Protein 4M7C (pdb70)

Radius of gyration: 26.3 Å; Cα contacts (8 Å, |Δi|>4): 503; chains: 4; bounding box: 51×51×85 Å

GO terms:
  GO:0005515 protein binding (F, IPI)
  GO:0032204 regulation of telomere maintenance (P, IMP)
  GO:0000781 chromosome, telomeric region (C, IDA)
  GO:0003691 double-stranded telomeric DNA binding (F, IDA)
  GO:0042162 telomeric repeat DNA binding (F, IDA)
  GO:0000723 telomere maintenance (P, IDA)
  GO:0005634 nucleus (C, EXP)
  GO:0000723 telomere maintenance (P, IMP)
  GO:0042162 telomeric repeat DNA binding (F, TAS)
  GO:0005654 nucleoplasm (C, TAS)
  GO:0098505 G-rich strand telomeric DNA binding (F, IDA)
  GO:0003720 telomerase activity (F, IDA)
  GO:0000783 nuclear telomere cap complex (C, IDA)
  GO:0070187 shelterin complex (C, IDA)
  GO:1905839 negative regulation of telomeric D-loop disassembly (P, IDA)
  GO:0031627 telomeric loop formation (P, IDA)
  GO:0032210 regulation of telomere maintenance via telomerase (P, IDA)
  GO:0032211 negative regulation of telomere maintenance via telomerase (P, IDA)
  GO:1904430 negative regulation of t-circle formation (P, TAS)
  GO:0070187 shelterin complex (C, TAS)

Solvent-accessible surface area: 20173 Å² total; per-residue (Å²): 75,191,65,34,34,10,0,0,54,41,0,0,76,0,0,18,50,22,0,14,150,9,0,116,50,51,147,38,31,30,0,96,59,2,16,60,0,0,23,18,0,5,54,17,58,4,26,106,55,157,76,0,10,87,13,0,25,1,0,6,0,0,0,11,0,20,24,0,97,64,34,144,21,31,8,32,142,118,125,22,5,0,2,5,5,0,6,72,4,1,71,59,1,52,102,50,14,121,27,84,81,72,68,1,71,68,4,23,87,45,0,38,39,0,2,0,0,5,0,0,92,73,135,65,20,136,87,0,49,97,1,6,176,122,33,54,152,84,34,52,78,44,94,76,51,0,80,81,1,15,194,109,134,46,44,80,46,81,32,3,123,122,32,49,17,75,70,10,11,23,93,0,1,145,26,1,43,80,50,33,137,147,80,72,12,84,1,19,48,22,0,110,160,67,104,154,70,123,66,36,37,10,0,0,68,38,0,0,86,0,0,19,49,20,0,14,147,12,0,117,53,50,151,39,32,28,0,95,59,3,17,60,0,0,21,17,0,5,54,17,63,5,27,110,60,154,76,0,7,84,14,0,26,1,0,5,0,0,0,10,0,22,23,0,94,64,32,146,21,20,9,19,97,73,71,78,44,9,0,2,4,6,0,6,63,2,0,71,63,2,53,103,49,17,122,27,83,85,74,68,0,71,70,8,25,84,47,0,36,40,0,2,0,0,6,0,0,90,75,141,63,23,139,92,0,45,90,0,4,148,97,37,26,94,128,85,31,42,81,41,66,75,51,0,82,80,2,15,194,118,137,48,50,73,46,84,33,3,134,122,31,46,16,73,66,7,13,22,93,0,1,147,26,1,40,83,49,39,137,145,78,71,12,80,1,18,48,28,0,103,164,62,156,170,163,38,28,36,27,56,11,41,0,10,24,141,170,169,39,28,42,41,57,10,45,0,9,24,148

InterPro domains:
  IPR001005 SANT/Myb domain [PF00249] (489-536)
  IPR001005 SANT/Myb domain [PS50090] (488-537)
  IPR001005 SANT/Myb domain [SM00717] (488-539)
  IPR009057 Homedomain-like superfamily [SSF46689] (490-540)
  IPR013867 Telomere repeat-binding factor, dimerisation domain [PF08558] (96-291)
  IPR017357 Telomeric repeat-binding factor 1/2 [PIRSF038016] (92-539)
  IPR017930 Myb domain [PS51294] (484-541)
  IPR030657 Telomeric repeat-binding factor 2 [PTHR46833] (81-542)
  IPR031902 Telomeric repeat-binding factor 2, Rap1-binding domain [PF16772] (318-358)
  IPR031902 Telomeric repeat-binding factor 2, Rap1-binding domain [cd11654] (317-358)
  IPR036507 Telomere repeat-binding factor, dimerisation domain superfamily [G3DSA:1.25.40.210] (87-286)
  IPR036507 Telomere repeat-binding factor, dimerisation domain superfamily [SSF63600] (87-286)

Nearest PDB structures (foldseek):
  4m7c-assembly1_C  TM=1.076E+00  e=4.911E-01  Homo sapiens
  4m7c-assembly1_D  TM=1.083E+00  e=4.911E-01  Homo sapiens
  4m7c-assembly1_C  TM=1.083E+00  e=4.911E-01  Homo sapiens
  4m7c-assembly1_D  TM=1.076E+00  e=4.911E-01  Homo sapiens
  4m7c-assembly1_B  TM=1.005E+00  e=1.420E-25  Homo sapiens

Organism: Homo sapiens (NCBI:txid9606)

Secondary structure (DSSP, 8-state):
--HHHHHHHHHHHHHHHHHHHHHHTT-HHHHHHHHHHHHHHTTS-----HHHHHHHHHHHHHHHHHTTT-TT---S-----HHHHHHHHHHHHHHHTT--HHHHHHHHHHHHHHHHHHHHHTT-HHHHHHHHHHH---SHHHHHHHHHHHHHT-TTSHHHHT--HHHHHHHHHHHHHTTS--PPPHHHHHHHHH-/--HHHHHHHHHHHHHHHHHHHHHHHTT-HHHHHHHHHHHHHHTTS-----HHHHHHHHHHHHHHHHHTTT-TT---SSSTTS-HHHHHHHHHHHHHHHTT--HHHHHHHHHHHHHHHHHHHHHTT-HHHHHHHHHHHH---SHHHHHHHHHHHHHT-TTSHHHHT--HHHHHHHHHHHHHTTS--PPPHHHHHHHHH-/---HHHHT--S--/---HHHHT--S--

Sequence (419 aa):
ARLEEAVNRWVLKFYFHEALRAFRGSRYGDFRQIRDIMQALLVRPLGKEHTVSRLLRVMQCLSRIEEGENLDCSFDMEELTPLESAINVLEMIKTEFTLTEAVVESSRKLVKEAAVIICIKNKEFEKASKILKKHMPTTQKLRNDLLNIIREKNLAHPVIQNFSYETFQQKMLRFLESHLDDAEPYLLTMAKKALEARLEEAVNRWVLKFYFHEALRAFRGSRYGDFRQIRDIMQALLVRPLGKEHTVSRLLRVMQCLSRIEEGENLDCSFDMEAELTPLESAINVLEMIKTEFTLTEAVVESSRKLVKEAAVIICIKNKEFEKASKILKKHMSPTTQKLRNDLLNIIREKNLAHPVIQNFSYETFQQKMLRFLESHLDDAEPYLLTMAKKALSRGLEVSHRLAPWSRGLEVSHRLAPW

Foldseek 3Di:
DDDVLVVLQLLLVQLLLVLLVCVLVVVLVSNVVSLVVNVVSVVDRNVDDLVNVLSVLLSLLLVLLSCQLPQVDDDDPPDDGSLSVSLVSLVVNCVSLVNDCVLSVVLSVLSLLSNLLSCLVVVVLVSSVVSLVVRHVVCVVVSVVSVVCSVVSPCPDCSNVVDDSSVSSNVNSVSSCVSDDPDNRPVVVVVVVVD/DDCVVLVVLQLLLVQLLLVLLVCVLVVNLVSNVVSLVVNVVSVVDRNVDDLVSVLSVLLSLLLVLLSCQLPQVAADDPPRPDGSLRVSLVSLVVNCVSLVNDCVLSVVLSVLSLLSNLLSCLVVVVLVRSVVSLVPRVVPVCPVSSVVSVVCSVVSPCVDCSNVVDDSSVSSSVSSVSSVVSDDPDNRPVVVVVVVVD/DDDCCPVVPDDDD/DDDCCPVVPDDDD

CATH classification: 1.25.40.210

B-factor: mean 24.99, std 15.33, range [6.69, 118.23]

Structure (mmCIF, N/CA/C/O backbone):
data_4M7C
#
_entry.id   4M7C
#
_cell.length_a   32.591
_cell.length_b   69.183
_cell.length_c   118.078
_cell.angle_alpha   90.000
_cell.angle_beta   94.730
_cell.angle_gamma   90.000
#
_symmetry.space_group_name_H-M   'P 1 21 1'
#
loop_
_entity.id
_entity.type
_entity.pdbx_description
1 polymer 'Telomeric repeat-binding factor 2'
2 polymer 'Peptide from Structure-specific endonuclease subunit SLX4'
3 water water
#
loop_
_atom_site.group_PDB
_atom_site.id
_atom_site.type_symbol
_atom_site.label_atom_id
_atom_site.label_alt_id
_atom_site.label_comp_id
_atom_site.label_asym_id
_atom_site.label_entity_id
_atom_site.label_seq_id
_atom_site.pdbx_PDB_ins_code
_atom_site.Cartn_x
_atom_site.Cartn_y
_atom_site.Cartn_z
_atom_site.occupancy
_atom_site.B_iso_or_equiv
_atom_site.auth_seq_id
_atom_site.auth_comp_id
_atom_site.auth_asym_id
_atom_site.auth_atom_id
_atom_site.pdbx_PDB_model_num
ATOM 1 N N . ALA A 1 2 ? -27.372 4.232 -37.782 1.00 35.19 46 ALA A N 1
ATOM 2 C CA . ALA A 1 2 ? -26.787 3.366 -36.718 1.00 30.58 46 ALA A CA 1
ATOM 3 C C . ALA A 1 2 ? -27.326 3.746 -35.345 1.00 27.37 46 ALA A C 1
ATOM 4 O O . ALA A 1 2 ? -27.344 4.920 -34.979 1.00 30.98 46 ALA A O 1
ATOM 6 N N . ARG A 1 3 ? -27.767 2.742 -34.594 1.00 23.66 47 ARG A N 1
ATOM 7 C CA . ARG A 1 3 ? -28.205 2.939 -33.216 1.00 21.47 47 ARG A CA 1
ATOM 8 C C . ARG A 1 3 ? -26.988 2.920 -32.297 1.00 19.57 47 ARG A C 1
ATOM 9 O O . ARG A 1 3 ? -25.863 2.731 -32.764 1.00 19.55 47 ARG A O 1
ATOM 17 N N . LEU A 1 4 ? -27.206 3.113 -30.999 1.00 21.67 48 LEU A N 1
ATOM 18 C CA . LEU A 1 4 ? -26.103 3.399 -30.080 1.00 21.65 48 LEU A CA 1
ATOM 19 C C . LEU A 1 4 ? -25.042 2.295 -29.985 1.00 17.39 48 LEU A C 1
ATOM 20 O O . LEU A 1 4 ? -23.862 2.561 -30.219 1.00 15.79 48 LEU A O 1
ATOM 25 N N . GLU A 1 5 ? -25.443 1.067 -29.658 1.00 18.43 49 GLU A N 1
ATOM 26 C CA . GLU A 1 5 ? -24.465 -0.024 -29.568 1.00 17.63 49 GLU A CA 1
ATOM 27 C C . GLU A 1 5 ? -23.875 -0.354 -30.938 1.00 14.46 49 GLU A C 1
ATOM 28 O O . GLU A 1 5 ? -22.695 -0.687 -31.042 1.00 15.74 49 GLU A O 1
ATOM 34 N N . GLU A 1 6 ? -24.705 -0.257 -31.974 1.00 14.28 50 GLU A N 1
ATOM 35 C CA . GLU A 1 6 ? -24.277 -0.488 -33.354 1.00 14.35 50 GLU A CA 1
ATOM 36 C C . GLU A 1 6 ? -23.148 0.452 -33.755 1.00 12.91 50 GLU A C 1
ATOM 37 O O . GLU A 1 6 ? -22.154 0.024 -34.346 1.00 14.05 50 GLU A O 1
ATOM 43 N N . ALA A 1 7 ? -23.308 1.731 -33.424 1.00 13.74 51 ALA A N 1
ATOM 44 C CA . ALA A 1 7 ? -22.295 2.745 -33.708 1.00 14.34 51 ALA A CA 1
ATOM 45 C C . ALA A 1 7 ? -20.945 2.372 -33.105 1.00 12.21 51 ALA A C 1
ATOM 46 O O . ALA A 1 7 ? -19.914 2.465 -33.770 1.00 12.20 51 ALA A O 1
ATOM 48 N N . VAL A 1 8 ? -20.951 1.943 -31.847 1.00 12.38 52 VAL A N 1
ATOM 49 C CA . VAL A 1 8 ? -19.704 1.556 -31.187 1.00 12.13 52 VAL A CA 1
ATOM 50 C C . VAL A 1 8 ? -19.147 0.268 -31.791 1.00 10.84 52 VAL A C 1
ATOM 51 O O . VAL A 1 8 ? -17.962 0.195 -32.104 1.00 11.30 52 VAL A O 1
ATOM 55 N N . ASN A 1 9 ? -19.999 -0.741 -31.954 1.00 11.58 53 ASN A N 1
ATOM 56 C CA . ASN A 1 9 ? -19.573 -2.006 -32.550 1.00 11.64 53 ASN A CA 1
ATOM 57 C C . ASN A 1 9 ? -18.925 -1.802 -33.924 1.00 9.87 53 ASN A C 1
ATOM 58 O O . ASN A 1 9 ? -17.953 -2.479 -34.260 1.00 11.40 53 ASN A O 1
ATOM 63 N N . ARG A 1 10 ? -19.460 -0.862 -34.702 1.00 11.18 54 ARG A N 1
ATOM 64 C CA . ARG A 1 10 ? -18.889 -0.507 -36.008 1.00 11.78 54 ARG A CA 1
ATOM 65 C C . ARG A 1 10 ? -17.482 0.080 -35.886 1.00 9.86 54 ARG A C 1
ATOM 66 O O . ARG A 1 10 ? -16.577 -0.311 -36.621 1.00 9.87 54 ARG A O 1
ATOM 74 N N . TRP A 1 11 ? -17.308 1.029 -34.969 1.00 10.57 55 TRP A N 1
ATOM 75 C CA . TRP A 1 11 ? -15.989 1.588 -34.683 1.00 10.18 55 TRP A CA 1
ATOM 76 C C . TRP A 1 11 ? -15.001 0.500 -34.269 1.00 8.22 55 TRP A C 1
ATOM 77 O O . TRP A 1 11 ? -13.856 0.479 -34.721 1.00 8.07 55 TRP A O 1
ATOM 88 N N . VAL A 1 12 ? -15.454 -0.385 -33.388 1.00 8.37 56 VAL A N 1
ATOM 89 C CA . VAL A 1 12 ? -14.630 -1.475 -32.896 1.00 8.87 56 VAL A CA 1
ATOM 90 C C . VAL A 1 12 ? -14.237 -2.389 -34.054 1.00 9.12 56 VAL A C 1
ATOM 91 O O . VAL A 1 12 ? -13.057 -2.680 -34.236 1.00 8.79 56 VAL A O 1
ATOM 95 N N . LEU A 1 13 ? -15.225 -2.809 -34.845 1.00 9.15 57 LEU A N 1
ATOM 96 C CA . LEU A 1 13 ? -14.982 -3.704 -35.978 1.00 12.07 57 LEU A CA 1
ATOM 97 C C . LEU A 1 13 ? -13.964 -3.112 -36.951 1.00 12.33 57 LEU A C 1
ATOM 98 O O . LEU A 1 13 ? -13.036 -3.799 -37.385 1.00 12.92 57 LEU A O 1
ATOM 103 N N . LYS A 1 14 ? -14.137 -1.834 -37.278 1.00 10.77 58 LYS A N 1
ATOM 104 C CA . LYS A 1 14 ? -13.254 -1.162 -38.227 1.00 10.15 58 LYS A CA 1
ATOM 105 C C . LYS A 1 14 ? -11.857 -0.934 -37.664 1.00 10.17 58 LYS A C 1
ATOM 106 O O . LYS A 1 14 ? -10.871 -0.991 -38.401 1.00 10.13 58 LYS A O 1
ATOM 112 N N . PHE A 1 15 ? -11.768 -0.681 -36.362 1.00 10.18 59 PHE A N 1
ATOM 113 C CA . PHE A 1 15 ? -10.462 -0.526 -35.738 1.00 9.62 59 PHE A CA 1
ATOM 114 C C . PHE A 1 15 ? -9.654 -1.815 -35.811 1.00 9.94 59 PHE A C 1
ATOM 115 O O . PHE A 1 15 ? -8.474 -1.786 -36.147 1.00 9.65 59 PHE A O 1
ATOM 123 N N . TYR A 1 16 ? -10.288 -2.936 -35.475 1.00 10.79 60 TYR A N 1
ATOM 124 C CA . TYR A 1 16 ? -9.615 -4.229 -35.528 1.00 11.51 60 TYR A CA 1
ATOM 125 C C . TYR A 1 16 ? -9.349 -4.685 -36.955 1.00 13.08 60 TYR A C 1
ATOM 126 O O . TYR A 1 16 ? -8.337 -5.333 -37.217 1.00 12.20 60 TYR A O 1
ATOM 135 N N . PHE A 1 17 ? -10.238 -4.323 -37.877 1.00 11.55 61 PHE A N 1
ATOM 136 C CA . PHE A 1 17 ? -9.976 -4.563 -39.291 1.00 10.85 61 PHE A CA 1
ATOM 137 C C . PHE A 1 17 ? -8.673 -3.887 -39.711 1.00 10.36 61 PHE A C 1
ATOM 138 O O . PHE A 1 17 ? -7.810 -4.511 -40.330 1.00 11.17 61 PHE A O 1
ATOM 146 N N . HIS A 1 18 ? -8.537 -2.613 -39.354 1.00 10.74 62 HIS A N 1
ATOM 147 C CA . HIS A 1 18 ? -7.336 -1.843 -39.656 1.00 9.44 62 HIS A CA 1
ATOM 148 C C . HIS A 1 18 ? -6.095 -2.485 -39.043 1.00 9.23 62 HIS A C 1
ATOM 149 O O . HIS A 1 18 ? -5.072 -2.626 -39.714 1.00 9.29 62 HIS A O 1
ATOM 156 N N . GLU A 1 19 ? -6.199 -2.870 -37.770 1.00 8.93 63 GLU A N 1
ATOM 157 C CA . GLU A 1 19 ? -5.092 -3.503 -37.050 1.00 9.53 63 GLU A CA 1
ATOM 158 C C . GLU A 1 19 ? -4.733 -4.860 -37.638 1.00 7.48 63 GLU A C 1
ATOM 159 O O . GLU A 1 19 ? -3.560 -5.227 -37.682 1.00 8.77 63 GLU A O 1
ATOM 165 N N . ALA A 1 20 ? -5.747 -5.594 -38.087 1.00 7.88 64 ALA A N 1
ATOM 166 C CA . ALA A 1 20 ? -5.546 -6.890 -38.735 1.00 8.01 64 ALA A CA 1
ATOM 167 C C . ALA A 1 20 ? -4.759 -6.744 -40.030 1.00 9.66 64 ALA A C 1
ATOM 168 O O . ALA A 1 20 ? -3.794 -7.477 -40.257 1.00 10.94 64 ALA A O 1
ATOM 170 N N . LEU A 1 21 ? -5.169 -5.796 -40.873 1.00 9.18 65 LEU A N 1
ATOM 171 C CA . LEU A 1 21 ? -4.459 -5.515 -42.120 1.00 9.21 65 LEU A CA 1
ATOM 172 C C . LEU A 1 21 ? -3.013 -5.143 -41.824 1.00 9.61 65 LEU A C 1
ATOM 173 O O . LEU A 1 21 ? -2.094 -5.608 -42.500 1.00 10.08 65 LEU A O 1
ATOM 178 N N . ARG A 1 22 ? -2.827 -4.309 -40.802 1.00 8.92 66 ARG A N 1
ATOM 179 C CA . ARG A 1 22 ? -1.507 -3.827 -40.404 1.00 9.15 66 ARG A CA 1
ATOM 180 C C . ARG A 1 22 ? -0.620 -4.969 -39.915 1.00 9.26 66 ARG A C 1
ATOM 181 O O . ARG A 1 22 ? 0.575 -5.012 -40.221 1.00 9.78 66 ARG A O 1
ATOM 189 N N . ALA A 1 23 ? -1.213 -5.882 -39.146 1.00 9.47 67 ALA A N 1
ATOM 190 C CA . ALA A 1 23 ? -0.513 -7.073 -38.671 1.00 9.87 67 ALA A CA 1
ATOM 191 C C . ALA A 1 23 ? -0.089 -7.954 -39.846 1.00 9.67 67 ALA A C 1
ATOM 192 O O . ALA A 1 23 ? 1.065 -8.371 -39.932 1.00 9.14 67 ALA A O 1
ATOM 194 N N . PHE A 1 24 ? -1.032 -8.218 -40.746 1.00 8.88 68 PHE A N 1
ATOM 195 C CA . PHE A 1 24 ? -0.779 -9.042 -41.925 1.00 9.48 68 PHE A CA 1
ATOM 196 C C . PHE A 1 24 ? 0.344 -8.433 -42.763 1.00 10.09 68 PHE A C 1
ATOM 197 O O . PHE A 1 24 ? 1.241 -9.143 -43.218 1.00 11.07 68 PHE A O 1
ATOM 205 N N . ARG A 1 25 ? 0.298 -7.114 -42.937 1.00 10.01 69 ARG A N 1
ATOM 206 C CA . ARG A 1 25 ? 1.288 -6.389 -43.735 1.00 11.44 69 ARG A CA 1
ATOM 207 C C . ARG A 1 25 ? 2.709 -6.504 -43.185 1.00 12.22 69 ARG A C 1
ATOM 208 O O . ARG A 1 25 ? 3.674 -6.508 -43.949 1.00 12.14 69 ARG A O 1
ATOM 216 N N . GLY A 1 26 ? 2.835 -6.589 -41.863 1.00 12.04 70 GLY A N 1
ATOM 217 C CA . GLY A 1 26 ? 4.141 -6.733 -41.231 1.00 11.73 70 GLY A CA 1
ATOM 218 C C . GLY A 1 26 ? 4.533 -8.176 -40.957 1.00 10.77 70 GLY A C 1
ATOM 219 O O . GLY A 1 26 ? 5.495 -8.429 -40.231 1.00 12.42 70 GLY A O 1
ATOM 220 N N . SER A 1 27 ? 3.783 -9.114 -41.533 1.00 10.60 71 SER A N 1
ATOM 221 C CA . SER A 1 27 ? 4.008 -10.556 -41.353 1.00 12.32 71 SER A CA 1
ATOM 222 C C . SER A 1 27 ? 3.859 -11.007 -39.896 1.00 14.11 71 SER A C 1
ATOM 223 O O . SER A 1 27 ? 4.483 -11.980 -39.464 1.00 14.39 71 SER A O 1
ATOM 226 N N . ARG A 1 28 ? 3.018 -10.291 -39.154 1.00 14.50 72 ARG A N 1
ATOM 227 C CA . ARG A 1 28 ? 2.699 -10.628 -37.773 1.00 13.36 72 ARG A CA 1
ATOM 228 C C . ARG A 1 28 ? 1.424 -11.453 -37.782 1.00 10.50 72 ARG A C 1
ATOM 229 O O . ARG A 1 28 ? 0.367 -10.984 -37.353 1.00 10.51 72 ARG A O 1
ATOM 237 N N . TYR A 1 29 ? 1.516 -12.677 -38.283 1.00 10.76 73 TYR A N 1
ATOM 238 C CA . TYR A 1 29 ? 0.323 -13.494 -38.487 1.00 9.76 73 TYR A CA 1
ATOM 239 C C . TYR A 1 29 ? -0.312 -13.924 -37.174 1.00 9.12 73 TYR A C 1
ATOM 240 O O . TYR A 1 29 ? -1.525 -14.106 -37.099 1.00 9.81 73 TYR A O 1
ATOM 249 N N . GLY A 1 30 ? 0.513 -14.064 -36.139 1.00 11.21 74 GLY A N 1
ATOM 250 C CA . GLY A 1 30 ? 0.024 -14.366 -34.799 1.00 13.13 74 GLY A CA 1
ATOM 251 C C . GLY A 1 30 ? -0.927 -13.292 -34.308 1.00 10.04 74 GLY A C 1
ATOM 252 O O . GLY A 1 30 ? -2.030 -13.595 -33.869 1.00 11.00 74 GLY A O 1
ATOM 253 N N . ASP A 1 31 ? -0.497 -12.035 -34.398 1.00 10.29 75 ASP A N 1
ATOM 254 C CA . ASP A 1 31 ? -1.346 -10.895 -34.063 1.00 9.11 75 ASP A CA 1
ATOM 255 C C . ASP A 1 31 ? -2.591 -10.8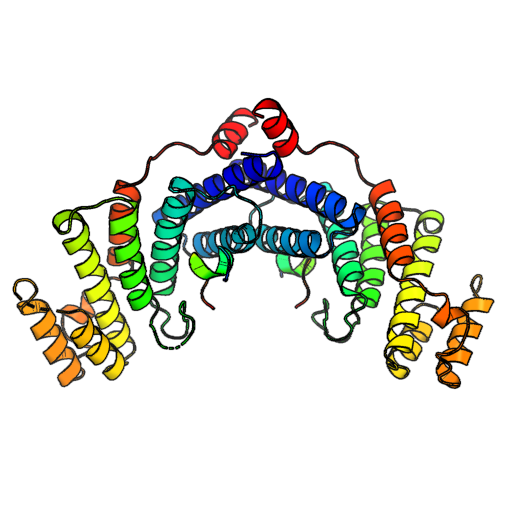61 -34.935 1.00 9.75 75 ASP A C 1
ATOM 256 O O . ASP A 1 31 ? -3.680 -10.553 -34.451 1.00 9.52 75 ASP A O 1
ATOM 261 N N . PHE A 1 32 ? -2.428 -11.180 -36.219 1.00 10.83 76 PHE A N 1
ATOM 262 C CA . PHE A 1 32 ? -3.558 -11.229 -37.140 1.00 9.56 76 PHE A CA 1
ATOM 263 C C . PHE A 1 32 ? -4.626 -12.213 -36.671 1.00 10.41 76 PHE A C 1
ATOM 264 O O . PHE A 1 32 ? -5.810 -11.875 -36.647 1.00 11.65 76 PHE A O 1
ATOM 272 N N . ARG A 1 33 ? -4.213 -13.425 -36.304 1.00 11.84 77 ARG A N 1
ATOM 273 C CA . ARG A 1 33 ? -5.162 -14.458 -35.870 1.00 12.17 77 ARG A CA 1
ATOM 274 C C . ARG A 1 33 ? -5.920 -14.040 -34.615 1.00 11.96 77 ARG A C 1
ATOM 275 O O . ARG A 1 33 ? -7.107 -14.329 -34.479 1.00 10.52 77 ARG A O 1
ATOM 283 N N . GLN A 1 34 ? -5.222 -13.365 -33.703 1.00 10.09 78 GLN A N 1
ATOM 284 C CA . GLN A 1 34 ? -5.821 -12.902 -32.449 1.00 8.67 78 GLN A CA 1
ATOM 285 C C . GLN A 1 34 ? -6.892 -11.856 -32.726 1.00 9.15 78 GLN A C 1
ATOM 286 O O . GLN A 1 34 ? -7.991 -11.924 -32.181 1.00 9.27 78 GLN A O 1
ATOM 292 N N . ILE A 1 35 ? -6.559 -10.888 -33.577 1.00 9.12 79 ILE A N 1
ATOM 293 C CA . ILE A 1 35 ? -7.500 -9.849 -33.975 1.00 9.37 79 ILE A CA 1
ATOM 294 C C . ILE A 1 35 ? -8.666 -10.465 -34.741 1.00 7.85 79 ILE A C 1
ATOM 295 O O . ILE A 1 35 ? -9.820 -10.086 -34.532 1.00 8.39 79 ILE A O 1
ATOM 300 N N . ARG A 1 36 ? -8.360 -11.424 -35.611 1.00 8.65 80 ARG A N 1
ATOM 301 C CA . ARG A 1 36 ? -9.385 -12.181 -36.320 1.00 7.87 80 ARG A CA 1
ATOM 302 C C . ARG A 1 36 ? -10.404 -12.751 -35.337 1.00 7.73 80 ARG A C 1
ATOM 303 O O . ARG A 1 36 ? -11.614 -12.632 -35.549 1.00 9.21 80 ARG A O 1
ATOM 311 N N . ASP A 1 37 ? -9.914 -13.358 -34.260 1.00 8.82 81 ASP A N 1
ATOM 312 C CA . ASP A 1 37 ? -10.791 -13.984 -33.271 1.00 9.26 81 ASP A CA 1
ATOM 313 C C . ASP A 1 37 ? -11.692 -12.987 -32.541 1.00 8.58 81 ASP A C 1
ATOM 314 O O . ASP A 1 37 ? -12.835 -13.305 -32.225 1.00 10.17 81 ASP A O 1
ATOM 319 N N . ILE A 1 38 ? -11.178 -11.787 -32.279 1.00 8.47 82 ILE A N 1
ATOM 320 C CA . ILE A 1 38 ? -11.985 -10.708 -31.702 1.00 8.78 82 ILE A CA 1
ATOM 321 C C . ILE A 1 38 ? -13.112 -10.321 -32.663 1.00 8.98 82 ILE A C 1
ATOM 322 O O . ILE A 1 38 ? -14.276 -10.217 -32.265 1.00 8.71 82 ILE A O 1
ATOM 327 N N . MET A 1 39 ? -12.762 -10.128 -33.931 1.00 9.87 83 MET A N 1
ATOM 328 C CA . MET A 1 39 ? -13.742 -9.753 -34.950 1.00 10.73 83 MET A CA 1
ATOM 329 C C . MET A 1 39 ? -14.798 -10.834 -35.159 1.00 10.28 83 MET A C 1
ATOM 330 O O . MET A 1 39 ? -15.969 -10.521 -35.379 1.00 10.98 83 MET A O 1
ATOM 335 N N . GLN A 1 40 ? -14.384 -12.098 -35.092 1.00 9.82 84 GLN A N 1
ATOM 336 C CA . GLN A 1 40 ? -15.325 -13.217 -35.170 1.00 9.94 84 GLN A CA 1
ATOM 337 C C . GLN A 1 40 ? -16.339 -13.141 -34.031 1.00 11.15 84 GLN A C 1
ATOM 338 O O . GLN A 1 40 ? -17.539 -13.324 -34.244 1.00 12.00 84 GLN A O 1
ATOM 344 N N . ALA A 1 41 ? -15.850 -12.861 -32.823 1.00 10.68 85 ALA A N 1
ATOM 345 C CA . ALA A 1 41 ? -16.714 -12.731 -31.650 1.00 10.85 85 ALA A CA 1
ATOM 346 C C . ALA A 1 41 ? -17.707 -11.575 -31.799 1.00 12.16 85 ALA A C 1
ATOM 347 O O . ALA A 1 41 ? -18.848 -11.666 -31.349 1.00 12.18 85 ALA A O 1
ATOM 349 N N . LEU A 1 42 ? -17.267 -10.499 -32.447 1.00 12.86 86 LEU A N 1
ATOM 350 C CA . LEU A 1 42 ? -18.098 -9.312 -32.678 1.00 13.53 86 LEU A CA 1
ATOM 351 C C . LEU A 1 42 ? -19.296 -9.555 -33.587 1.00 11.10 86 LEU A C 1
ATOM 352 O O . LEU A 1 42 ? -20.309 -8.856 -33.490 1.00 13.03 86 LEU A O 1
ATOM 357 N N . LEU A 1 43 ? -19.170 -10.538 -34.474 1.00 12.06 87 LEU A N 1
ATOM 358 C CA . LEU A 1 43 ? -20.159 -10.773 -35.527 1.00 11.41 87 LEU A CA 1
ATOM 359 C C . LEU A 1 43 ? -21.546 -11.150 -35.022 1.00 11.23 87 LEU A C 1
ATOM 360 O O . LEU A 1 43 ? -22.519 -11.055 -35.765 1.00 12.45 87 LEU A O 1
ATOM 365 N N . VAL A 1 44 ? -21.641 -11.579 -33.766 1.00 13.70 88 VAL A N 1
ATOM 366 C CA . VAL A 1 44 ? -22.944 -11.906 -33.191 1.00 13.38 88 VAL A CA 1
ATOM 367 C C . VAL A 1 44 ? -23.666 -10.674 -32.645 1.00 13.52 88 VAL A C 1
ATOM 368 O O . VAL A 1 44 ? -24.855 -10.742 -32.330 1.00 13.90 88 VAL A O 1
ATOM 372 N N . ARG A 1 45 ? -22.946 -9.558 -32.530 1.00 14.63 89 ARG A N 1
ATOM 373 C CA . ARG A 1 45 ? -23.513 -8.308 -32.014 1.00 13.74 89 ARG A CA 1
ATOM 374 C C . ARG A 1 45 ? -24.106 -7.452 -33.133 1.00 15.17 89 ARG A C 1
ATOM 375 O O . ARG A 1 45 ? -23.668 -7.548 -34.280 1.00 13.91 89 ARG A O 1
ATOM 383 N N . PRO A 1 46 ? -25.107 -6.612 -32.803 1.00 15.14 90 PRO A N 1
ATOM 384 C CA . PRO A 1 46 ? -25.658 -5.663 -33.778 1.00 15.19 90 PRO A CA 1
ATOM 385 C C . PRO A 1 46 ? -24.588 -4.732 -34.350 1.00 16.52 90 PRO A C 1
ATOM 386 O O . PRO A 1 46 ? -23.857 -4.078 -33.602 1.00 16.95 90 PRO A O 1
ATOM 390 N N . LEU A 1 47 ? -24.499 -4.693 -35.675 1.00 16.03 91 LEU A N 1
ATOM 391 C CA . LEU A 1 47 ? -23.503 -3.884 -36.364 1.00 17.83 91 LEU A CA 1
ATOM 392 C C . LEU A 1 47 ? -24.193 -2.937 -37.329 1.00 17.45 91 LEU A C 1
ATOM 393 O O . LEU A 1 47 ? -23.558 -2.065 -37.919 1.00 18.97 91 LEU A O 1
ATOM 398 N N . GLY A 1 48 ? -25.503 -3.112 -37.472 1.00 17.67 92 GLY A N 1
ATOM 399 C CA . GLY A 1 48 ? -26.266 -2.429 -38.505 1.00 21.45 92 GLY A CA 1
ATOM 400 C C . GLY A 1 48 ? -25.643 -2.728 -39.853 1.00 21.08 92 GLY A C 1
ATOM 401 O O . GLY A 1 48 ? -25.391 -1.816 -40.641 1.00 22.03 92 GLY A O 1
ATOM 402 N N . LYS A 1 49 ? -25.381 -4.010 -40.105 1.00 20.35 93 LYS A N 1
ATOM 403 C CA . LYS A 1 49 ? -24.657 -4.430 -41.299 1.00 18.93 93 LYS A CA 1
ATOM 404 C C . LYS A 1 49 ? -25.292 -3.884 -42.566 1.00 21.44 93 LYS A C 1
ATOM 405 O O . LYS A 1 49 ? -26.503 -3.982 -42.769 1.00 21.58 93 LYS A O 1
ATOM 411 N N . GLU A 1 50 ? -24.448 -3.297 -43.399 1.00 28.21 94 GLU A N 1
ATOM 412 C CA . GLU A 1 50 ? -24.822 -2.895 -44.741 1.00 34.52 94 GLU A CA 1
ATOM 413 C C . GLU A 1 50 ? -23.755 -3.415 -45.699 1.00 38.26 94 GLU A C 1
ATOM 414 O O . GLU A 1 50 ? -23.076 -4.402 -45.401 1.00 36.41 94 GLU A O 1
ATOM 420 N N . HIS A 1 51 ? -23.592 -2.743 -46.833 1.00 43.69 95 HIS A N 1
ATOM 421 C CA . HIS A 1 51 ? -22.665 -3.207 -47.857 1.00 34.07 95 HIS A CA 1
ATOM 422 C C . HIS A 1 51 ? -21.191 -2.929 -47.549 1.00 26.58 95 HIS A C 1
ATOM 423 O O . HIS A 1 51 ? -20.329 -3.710 -47.947 1.00 29.46 95 HIS A O 1
ATOM 430 N N . THR A 1 52 ? -20.898 -1.837 -46.845 1.00 23.14 96 THR A N 1
ATOM 431 C CA . THR A 1 52 ? -19.506 -1.527 -46.486 1.00 24.43 96 THR A CA 1
ATOM 432 C C . THR A 1 52 ? -18.967 -2.376 -45.330 1.00 26.01 96 THR A C 1
ATOM 433 O O . THR A 1 52 ? -17.762 -2.629 -45.258 1.00 25.90 96 THR A O 1
ATOM 437 N N . VAL A 1 53 ? -19.848 -2.801 -44.427 1.00 26.02 97 VAL A N 1
ATOM 438 C CA . VAL A 1 53 ? -19.471 -3.775 -43.404 1.00 18.41 97 VAL A CA 1
ATOM 439 C C . VAL A 1 53 ? -19.268 -5.134 -44.075 1.00 16.95 97 VAL A C 1
ATOM 440 O O . VAL A 1 53 ? -18.270 -5.810 -43.825 1.00 16.46 97 VAL A O 1
ATOM 444 N N . SER A 1 54 ? -20.209 -5.507 -44.944 1.00 13.38 98 SER A N 1
ATOM 445 C CA . SER A 1 54 ? -20.119 -6.739 -45.726 1.00 18.91 98 SER A CA 1
ATOM 446 C C . SER A 1 54 ? -18.820 -6.815 -46.536 1.00 19.77 98 SER A C 1
ATOM 447 O O . SER A 1 54 ? -18.188 -7.870 -46.598 1.00 21.99 98 SER A O 1
ATOM 450 N N . ARG A 1 55 ? -18.428 -5.701 -47.144 1.00 18.99 99 ARG A N 1
ATOM 451 C CA . ARG A 1 55 ? -17.187 -5.603 -47.916 1.00 21.63 99 ARG A CA 1
ATOM 452 C C . ARG A 1 55 ? -15.942 -5.873 -47.075 1.00 16.01 99 ARG A C 1
ATOM 453 O O . ARG A 1 55 ? -15.088 -6.674 -47.441 1.00 15.89 99 ARG A O 1
ATOM 461 N N . LEU A 1 56 ? -15.846 -5.148 -45.971 1.00 11.62 100 LEU A N 1
ATOM 462 C CA . LEU A 1 56 ? -14.773 -5.297 -45.003 1.00 14.80 100 LEU A CA 1
ATOM 463 C C . LEU A 1 56 ? -14.639 -6.751 -44.563 1.00 13.96 100 LEU A C 1
ATOM 464 O O . LEU A 1 56 ? -13.529 -7.281 -44.459 1.00 13.32 100 LEU A O 1
ATOM 469 N N . LEU A 1 57 ? -15.776 -7.382 -44.295 1.00 13.67 101 LEU A N 1
ATOM 470 C CA . LEU A 1 57 ? -15.794 -8.750 -43.793 1.00 13.00 101 LEU A CA 1
ATOM 471 C C . LEU A 1 57 ? -15.402 -9.775 -44.855 1.00 15.14 101 LEU A C 1
ATOM 472 O O . LEU A 1 57 ? -14.776 -10.784 -44.527 1.00 13.06 101 LEU A O 1
ATOM 477 N N . ARG A 1 58 ? -15.763 -9.518 -46.115 1.00 13.71 102 ARG A N 1
ATOM 478 C CA . ARG A 1 58 ? -15.341 -10.385 -47.221 1.00 14.97 102 ARG A CA 1
ATOM 479 C C . ARG A 1 58 ? -13.821 -10.370 -47.363 1.00 13.01 102 ARG A C 1
ATOM 480 O O . ARG A 1 58 ? -13.193 -11.416 -47.517 1.00 14.32 102 ARG A O 1
ATOM 488 N N . VAL A 1 59 ? -13.240 -9.176 -47.305 1.00 13.36 103 VAL A N 1
ATOM 489 C CA . VAL A 1 59 ? -11.789 -9.018 -47.354 1.00 12.98 103 VAL A CA 1
ATOM 490 C C . VAL A 1 59 ? -11.131 -9.736 -46.173 1.00 14.49 103 VAL A C 1
ATOM 491 O O . VAL A 1 59 ? -10.191 -10.511 -46.355 1.00 13.59 103 VAL A O 1
ATOM 495 N N . MET A 1 60 ? -11.644 -9.488 -44.971 1.00 11.24 104 MET A N 1
ATOM 496 C CA . MET A 1 60 ? -11.166 -10.170 -43.774 1.00 10.69 104 MET A CA 1
ATOM 497 C C . MET A 1 60 ? -11.301 -11.693 -43.899 1.00 11.07 104 MET A C 1
ATOM 498 O O . MET A 1 60 ? -10.402 -12.438 -43.492 1.00 10.92 104 MET A O 1
ATOM 503 N N . GLN A 1 61 ? -12.419 -12.144 -44.465 1.00 9.83 105 GLN A N 1
ATOM 504 C CA . GLN A 1 61 ? -12.641 -13.566 -44.730 1.00 10.50 105 GLN A CA 1
ATOM 505 C C . GLN A 1 61 ? -11.556 -14.150 -45.623 1.00 10.93 105 GLN A C 1
ATOM 506 O O . GLN A 1 61 ? -11.050 -15.244 -45.361 1.00 11.28 105 GLN A O 1
ATOM 512 N N . CYS A 1 62 ? -11.209 -13.419 -46.682 1.00 11.34 106 CYS A N 1
ATOM 513 C CA . CYS A 1 62 ? -10.227 -13.891 -47.651 1.00 11.90 106 CYS A CA 1
ATOM 514 C C . CYS A 1 62 ? -8.851 -14.012 -47.014 1.00 10.97 106 CYS A C 1
ATOM 515 O O . CYS A 1 62 ? -8.185 -15.039 -47.161 1.00 10.67 106 CYS A O 1
ATOM 518 N N . LEU A 1 63 ? -8.439 -12.967 -46.299 1.00 9.98 107 LEU A N 1
ATOM 519 C CA . LEU A 1 63 ? -7.150 -12.952 -45.615 1.00 11.73 107 LEU A CA 1
ATOM 520 C C . LEU A 1 63 ? -7.030 -14.044 -44.557 1.00 10.47 107 LEU A C 1
ATOM 521 O O . LEU A 1 63 ? -5.959 -14.632 -44.392 1.00 12.28 107 LEU A O 1
ATOM 526 N N . SER A 1 64 ? -8.121 -14.298 -43.837 1.00 11.02 108 SER A N 1
ATOM 527 C CA . SER A 1 64 ? -8.137 -15.316 -42.785 1.00 10.48 108 SER A CA 1
ATOM 528 C C . SER A 1 64 ? -7.924 -16.706 -43.372 1.00 10.64 108 SER A C 1
ATOM 529 O O . SER A 1 64 ? -7.207 -17.528 -42.804 1.00 11.69 108 SER A O 1
ATOM 532 N N . ARG A 1 65 ? -8.549 -16.957 -44.516 1.00 10.07 109 ARG A N 1
ATOM 533 C CA . ARG A 1 65 ? -8.386 -18.221 -45.215 1.00 10.72 109 ARG A CA 1
ATOM 534 C C . ARG A 1 65 ? -6.971 -18.377 -45.786 1.00 9.91 109 ARG A C 1
ATOM 535 O O . ARG A 1 65 ? -6.392 -19.462 -45.730 1.00 11.10 109 ARG A O 1
ATOM 543 N N . ILE A 1 66 ? -6.415 -17.291 -46.317 1.00 10.28 110 ILE A N 1
ATOM 544 C CA . ILE A 1 66 ? -5.023 -17.277 -46.789 1.00 11.30 110 ILE A CA 1
ATOM 545 C C . ILE A 1 66 ? -4.017 -17.500 -45.648 1.00 12.22 110 ILE A C 1
ATOM 546 O O . ILE A 1 66 ? -3.039 -18.237 -45.805 1.00 12.31 110 ILE A O 1
ATOM 551 N N . GLU A 1 67 ? -4.262 -16.874 -44.501 1.00 11.27 111 GLU A N 1
ATOM 552 C CA . GLU A 1 67 ? -3.374 -17.010 -43.350 1.00 10.63 111 GLU A CA 1
ATOM 553 C C . GLU A 1 67 ? -3.361 -18.442 -42.807 1.00 11.18 111 GLU A C 1
ATOM 554 O O . GLU A 1 67 ? -2.368 -18.889 -42.240 1.00 12.92 111 GLU A O 1
ATOM 560 N N . GLU A 1 68 ? -4.464 -19.155 -42.995 1.00 11.38 112 GLU A N 1
ATOM 561 C CA . GLU A 1 68 ? -4.567 -20.548 -42.584 1.00 12.20 112 GLU A CA 1
ATOM 562 C C . GLU A 1 68 ? -4.284 -21.499 -43.752 1.00 13.07 112 GLU A C 1
ATOM 563 O O . GLU A 1 68 ? -4.427 -22.719 -43.619 1.00 12.66 112 GLU A O 1
ATOM 569 N N . GLY A 1 69 ? -3.866 -20.936 -44.884 1.00 13.55 113 GLY A N 1
ATOM 570 C CA . GLY A 1 69 ? -3.773 -21.677 -46.141 1.00 15.81 113 GLY A CA 1
ATOM 571 C C . GLY A 1 69 ? -2.825 -22.862 -46.179 1.00 14.58 113 GLY A C 1
ATOM 572 O O . GLY A 1 69 ? -3.054 -23.817 -46.921 1.00 15.55 113 GLY A O 1
ATOM 573 N N . GLU A 1 70 ? -1.754 -22.797 -45.394 1.00 14.83 114 GLU A N 1
ATOM 574 C CA . GLU A 1 70 ? -0.771 -23.879 -45.330 1.00 15.46 114 GLU A CA 1
ATOM 575 C C . GLU A 1 70 ? -1.248 -25.010 -44.420 1.00 16.97 114 GLU A C 1
ATOM 576 O O . GLU A 1 70 ? -0.667 -26.097 -44.404 1.00 18.86 114 GLU A O 1
ATOM 582 N N . ASN A 1 71 ? -2.310 -24.744 -43.666 1.00 14.14 115 ASN A N 1
ATOM 583 C CA . ASN A 1 71 ? -2.871 -25.718 -42.739 1.00 15.98 115 ASN A CA 1
ATOM 584 C C . ASN A 1 71 ? -4.050 -26.457 -43.369 1.00 18.48 115 ASN A C 1
ATOM 585 O O . ASN A 1 71 ? -5.188 -25.983 -43.338 1.00 18.33 115 ASN A O 1
ATOM 590 N N . LEU A 1 72 ? -3.768 -27.622 -43.944 1.00 19.88 116 LEU A N 1
ATOM 591 C CA . LEU A 1 72 ? -4.791 -28.408 -44.632 1.00 22.86 116 LEU A CA 1
ATOM 592 C C . LEU A 1 72 ? -5.713 -29.139 -43.659 1.00 25.88 116 LEU A C 1
ATOM 593 O O . LEU A 1 72 ? -6.757 -29.658 -44.057 1.00 35.70 116 LEU A O 1
ATOM 598 N N . ASP A 1 73 ? -5.324 -29.167 -42.386 1.00 29.92 117 ASP A N 1
ATOM 599 C CA . ASP A 1 73 ? -6.125 -29.793 -41.333 1.00 40.44 117 ASP A CA 1
ATOM 600 C C . ASP A 1 73 ? -7.370 -28.993 -40.943 1.00 39.66 117 ASP A C 1
ATOM 601 O O . ASP A 1 73 ? -8.302 -29.549 -40.359 1.00 53.97 117 ASP A O 1
ATOM 606 N N . CYS A 1 74 ? -7.387 -27.698 -41.252 1.00 33.57 118 CYS A N 1
ATOM 607 C CA . CYS A 1 74 ? -8.514 -26.855 -40.856 1.00 32.34 118 CYS A CA 1
ATOM 608 C C . CYS A 1 74 ? -9.462 -26.533 -42.015 1.00 29.75 118 CYS A C 1
ATOM 609 O O . CYS A 1 74 ? -9.078 -26.586 -43.186 1.00 29.20 118 CYS A O 1
ATOM 612 N N . SER A 1 75 ? -10.703 -26.203 -41.668 1.00 27.97 119 SER A N 1
ATOM 613 C CA . SER A 1 75 ? -11.763 -26.016 -42.653 1.00 26.23 119 SER A CA 1
ATOM 614 C C . SER A 1 75 ? -12.635 -24.812 -42.307 1.00 25.29 119 SER A C 1
ATOM 615 O O . SER A 1 75 ? -12.879 -24.527 -41.132 1.00 24.11 119 SER A O 1
ATOM 618 N N . PHE A 1 76 ? -13.103 -24.118 -43.342 1.00 21.40 120 PHE A N 1
ATOM 619 C CA . PHE A 1 76 ? -13.934 -22.928 -43.185 1.00 20.49 120 PHE A CA 1
ATOM 620 C C . PHE A 1 76 ? -15.363 -23.146 -43.665 1.00 29.71 120 PHE A C 1
ATOM 621 O O . PHE A 1 76 ? -16.244 -22.332 -43.382 1.00 33.08 120 PHE A O 1
ATOM 629 N N . ASP A 1 77 ? -15.594 -24.231 -44.398 1.00 35.19 121 ASP A N 1
ATOM 630 C CA . ASP A 1 77 ? -16.932 -24.515 -44.913 1.00 42.87 121 ASP A CA 1
ATOM 631 C C . ASP A 1 77 ? -17.651 -25.601 -44.110 1.00 43.93 121 ASP A C 1
ATOM 632 O O . ASP A 1 77 ? -17.013 -26.446 -43.475 1.00 43.10 121 ASP A O 1
ATOM 637 N N . MET A 1 78 ? -18.981 -25.560 -44.155 1.00 51.23 122 MET A N 1
ATOM 638 C CA . MET A 1 78 ? -19.853 -26.432 -43.358 1.00 66.31 122 MET A CA 1
ATOM 639 C C . MET A 1 78 ? -19.431 -27.902 -43.363 1.00 59.89 122 MET A C 1
ATOM 640 O O . MET A 1 78 ? -19.347 -28.534 -42.308 1.00 74.46 122 MET A O 1
ATOM 645 N N . GLU A 1 79 ? -19.169 -28.437 -44.553 1.00 70.34 123 GLU A N 1
ATOM 646 C CA . GLU A 1 79 ? -18.665 -29.798 -44.695 1.00 65.01 123 GLU A CA 1
ATOM 647 C C . GLU A 1 79 ? -17.147 -29.760 -44.684 1.00 74.87 123 GLU A C 1
ATOM 648 O O . GLU A 1 79 ? -16.537 -29.035 -45.470 1.00 93.09 123 GLU A O 1
ATOM 654 N N . GLU A 1 81 ? -14.533 -30.297 -46.064 1.00 45.21 125 GLU A N 1
ATOM 655 C CA . GLU A 1 81 ? -14.155 -30.878 -47.346 1.00 43.13 125 GLU A CA 1
ATOM 656 C C . GLU A 1 81 ? -13.301 -29.932 -48.190 1.00 44.41 125 GLU A C 1
ATOM 657 O O . GLU A 1 81 ? -12.566 -30.377 -49.072 1.00 65.18 125 GLU A O 1
ATOM 663 N N . LEU A 1 82 ? -13.400 -28.633 -47.918 1.00 29.17 126 LEU A N 1
ATOM 664 C CA . LEU A 1 82 ? -12.619 -27.638 -48.645 1.00 27.03 126 LEU A CA 1
ATOM 665 C C . LEU A 1 82 ? -11.358 -27.264 -47.891 1.00 17.65 126 LEU A C 1
ATOM 666 O O . LEU A 1 82 ? -11.394 -27.046 -46.680 1.00 18.35 126 LEU A O 1
ATOM 671 N N . THR A 1 83 ? -10.240 -27.197 -48.607 1.00 15.96 127 THR A N 1
ATOM 672 C CA . THR A 1 83 ? -9.015 -26.656 -48.032 1.00 17.08 127 THR A CA 1
ATOM 673 C C . THR A 1 83 ? -9.178 -25.138 -47.875 1.00 15.99 127 THR A C 1
ATOM 674 O O . THR A 1 83 ? -9.985 -24.530 -48.583 1.00 16.85 127 THR A O 1
ATOM 678 N N . PRO A 1 84 ? -8.433 -24.525 -46.936 1.00 12.36 128 PRO A N 1
ATOM 679 C CA . PRO A 1 84 ? -8.535 -23.079 -46.727 1.00 12.93 128 PRO A CA 1
ATOM 680 C C . PRO A 1 84 ? -8.402 -22.244 -48.003 1.00 14.61 128 PRO A C 1
ATOM 681 O O . PRO A 1 84 ? -9.189 -21.317 -48.197 1.00 15.45 128 PRO A O 1
ATOM 685 N N . LEU A 1 85 ? -7.439 -22.574 -48.862 1.00 15.57 129 LEU A N 1
ATOM 686 C CA . LEU A 1 85 ? -7.227 -21.805 -50.093 1.00 15.88 129 LEU A CA 1
ATOM 687 C C . LEU A 1 85 ? -8.352 -21.977 -51.118 1.00 14.16 129 LEU A C 1
ATOM 688 O O . LEU A 1 85 ? -8.612 -21.075 -51.915 1.00 14.82 129 LEU A O 1
ATOM 693 N N . GLU A 1 86 ? -9.013 -23.133 -51.095 1.00 15.80 130 GLU A N 1
ATOM 694 C CA . GLU A 1 86 ? -10.211 -23.345 -51.906 1.00 14.89 130 GLU A CA 1
ATOM 695 C C . GLU A 1 86 ? -11.326 -22.424 -51.426 1.00 15.47 130 GLU A C 1
ATOM 696 O O . GLU A 1 86 ? -12.058 -21.849 -52.233 1.00 16.10 130 GLU A O 1
ATOM 702 N N . SER A 1 87 ? -11.452 -22.293 -50.107 1.00 15.04 131 SER A N 1
ATOM 703 C CA . SER A 1 87 ? -12.408 -21.358 -49.524 1.00 15.37 131 SER A CA 1
ATOM 704 C C . SER A 1 87 ? -12.048 -19.922 -49.886 1.00 13.37 131 SER A C 1
ATOM 705 O O . SER A 1 87 ? -12.933 -19.106 -50.125 1.00 14.32 131 SER A O 1
ATOM 708 N N . ALA A 1 88 ? -10.750 -19.625 -49.930 1.00 13.52 132 ALA A N 1
ATOM 709 C CA . ALA A 1 88 ? -10.276 -18.296 -50.315 1.00 14.06 132 ALA A CA 1
ATOM 710 C C . ALA A 1 88 ? -10.694 -17.956 -51.744 1.00 15.37 132 ALA A C 1
ATOM 711 O O . ALA A 1 88 ? -11.074 -16.820 -52.026 1.00 16.03 132 ALA A O 1
ATOM 713 N N . ILE A 1 89 ? -10.627 -18.950 -52.632 1.00 17.15 133 ILE A N 1
ATOM 714 C CA . ILE A 1 89 ? -11.126 -18.819 -54.002 1.00 19.28 133 ILE A CA 1
ATOM 715 C C . ILE A 1 89 ? -12.604 -18.433 -54.012 1.00 16.57 133 ILE A C 1
ATOM 716 O O . ILE A 1 89 ? -12.998 -17.489 -54.700 1.00 17.13 133 ILE A O 1
ATOM 721 N N . ASN A 1 90 ? -13.412 -19.169 -53.249 1.00 18.14 134 ASN A N 1
ATOM 722 C CA . ASN A 1 90 ? -14.835 -18.862 -53.095 1.00 17.40 134 ASN A CA 1
ATOM 723 C C . ASN A 1 90 ? -15.072 -17.430 -52.636 1.00 15.69 134 ASN A C 1
ATOM 724 O O . ASN A 1 90 ? -15.905 -16.722 -53.203 1.00 19.54 134 ASN A O 1
ATOM 729 N N . VAL A 1 91 ? -14.338 -17.015 -51.606 1.00 12.79 135 VAL A N 1
ATOM 730 C CA . VAL A 1 91 ? -14.468 -15.664 -51.057 1.00 14.72 135 VAL A CA 1
ATOM 731 C C . VAL A 1 91 ? -14.090 -14.602 -52.091 1.00 14.79 135 VAL A C 1
ATOM 732 O O . VAL A 1 91 ? -14.709 -13.538 -52.153 1.00 15.34 135 VAL A O 1
ATOM 736 N N . LEU A 1 92 ? -13.092 -14.908 -5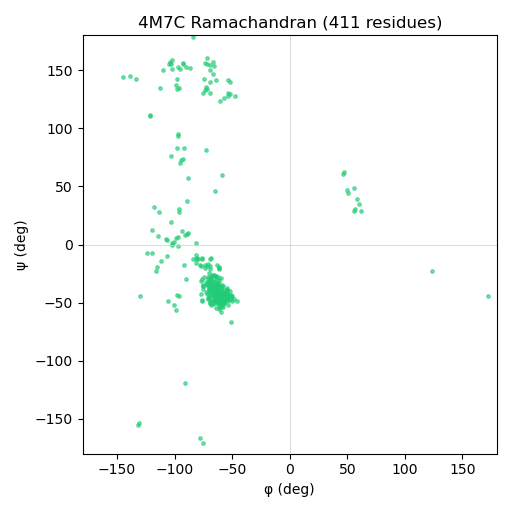2.913 1.00 15.06 136 LEU A N 1
ATOM 737 C CA . LEU A 1 92 ? -12.648 -13.988 -53.956 1.00 17.44 136 LEU A CA 1
ATOM 738 C C . LEU A 1 92 ? -13.756 -13.647 -54.959 1.00 20.28 136 LEU A C 1
ATOM 739 O O . LEU A 1 92 ? -13.844 -12.510 -55.431 1.00 21.28 136 LEU A O 1
ATOM 744 N N . GLU A 1 93 ? -14.598 -14.631 -55.279 1.00 20.99 137 GLU A N 1
ATOM 745 C CA . GLU A 1 93 ? -15.754 -14.407 -56.147 1.00 23.22 137 GLU A CA 1
ATOM 746 C C . GLU A 1 93 ? -16.769 -13.460 -55.512 1.00 21.61 137 GLU A C 1
ATOM 747 O O . GLU A 1 93 ? -17.395 -12.656 -56.204 1.00 26.04 137 GLU A O 1
ATOM 753 N N . MET A 1 94 ? -16.928 -13.559 -54.196 1.00 17.64 138 MET A N 1
ATOM 754 C CA . MET A 1 94 ? -17.810 -12.657 -53.461 1.00 18.70 138 MET A CA 1
ATOM 755 C C . MET A 1 94 ? -17.232 -11.246 -53.400 1.00 18.29 138 MET A C 1
ATOM 756 O O . MET A 1 94 ? 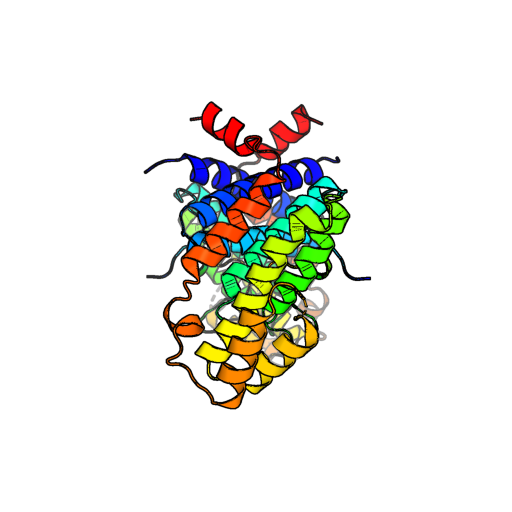-17.971 -10.267 -53.487 1.00 20.22 138 MET A O 1
ATOM 761 N N . ILE A 1 95 ? -15.912 -11.154 -53.251 1.00 17.38 139 ILE A N 1
ATOM 762 C CA . ILE A 1 95 ? -15.209 -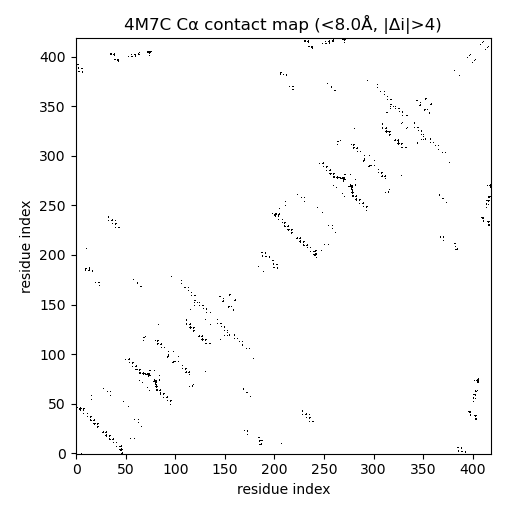9.872 -53.301 1.00 16.86 139 ILE A CA 1
ATOM 763 C C . ILE A 1 95 ? -15.423 -9.199 -54.658 1.00 20.14 139 ILE A C 1
ATOM 764 O O . ILE A 1 95 ? -15.671 -7.995 -54.725 1.00 19.91 139 ILE A O 1
ATOM 769 N N . LYS A 1 96 ? -15.344 -9.984 -55.731 1.00 20.84 140 LYS A N 1
ATOM 770 C CA . LYS A 1 96 ? -15.571 -9.471 -57.080 1.00 23.22 140 LYS A CA 1
ATOM 771 C C . LYS A 1 96 ? -16.973 -8.881 -57.215 1.00 24.30 140 LYS A C 1
ATOM 772 O O . LYS A 1 96 ? -17.148 -7.822 -57.819 1.00 25.85 140 LYS A O 1
ATOM 778 N N . THR A 1 97 ? -17.959 -9.570 -56.648 1.00 27.28 141 THR A N 1
ATOM 779 C CA . THR A 1 97 ? -19.349 -9.121 -56.689 1.00 30.85 141 THR A CA 1
ATOM 780 C C . THR A 1 97 ? -19.566 -7.866 -55.850 1.00 24.87 141 THR A C 1
ATOM 781 O O . THR A 1 97 ? -20.107 -6.872 -56.334 1.00 26.44 141 THR A O 1
ATOM 785 N N . GLU A 1 98 ? -19.131 -7.916 -54.596 1.00 26.94 142 GLU A N 1
ATOM 786 C CA . GLU A 1 98 ? -19.432 -6.856 -53.641 1.00 30.31 142 GLU A CA 1
ATOM 787 C C . GLU A 1 98 ? -18.574 -5.602 -53.820 1.00 28.38 142 GLU A C 1
ATOM 788 O O . GLU A 1 98 ? -18.939 -4.525 -53.345 1.00 28.70 142 GLU A O 1
ATOM 794 N N . PHE A 1 99 ? -17.446 -5.740 -54.511 1.00 20.85 143 PHE A N 1
ATOM 795 C CA . PHE A 1 99 ? -16.636 -4.581 -54.882 1.00 20.66 143 PHE A CA 1
ATOM 796 C C . PHE A 1 99 ? -16.844 -4.208 -56.347 1.00 22.02 143 PHE A C 1
ATOM 797 O O . PHE A 1 99 ? -16.231 -3.259 -56.842 1.00 21.99 143 PHE A O 1
ATOM 805 N N . THR A 1 100 ? -17.719 -4.960 -57.019 1.00 19.57 144 THR A N 1
ATOM 806 C CA . THR A 1 100 ? -18.030 -4.790 -58.446 1.00 21.62 144 THR A CA 1
ATOM 807 C C . THR A 1 100 ? -16.762 -4.664 -59.301 1.00 22.65 144 THR A C 1
ATOM 808 O O . THR A 1 100 ? -16.524 -3.637 -59.939 1.00 25.30 144 THR A O 1
ATOM 812 N N . LEU A 1 101 ? -15.947 -5.714 -59.294 1.00 20.82 145 LEU A N 1
ATOM 813 C CA . LEU A 1 101 ? -14.674 -5.702 -60.007 1.00 21.30 145 LEU A CA 1
ATOM 814 C C . LEU A 1 101 ? -14.804 -6.369 -61.366 1.00 20.37 145 LEU A C 1
ATOM 815 O O . LEU A 1 101 ? -15.664 -7.228 -61.561 1.00 24.56 145 LEU A O 1
ATOM 820 N N . THR A 1 102 ? -13.954 -5.965 -62.308 1.00 23.90 146 THR A N 1
ATOM 821 C CA . THR A 1 102 ? -13.904 -6.611 -63.615 1.00 24.98 146 THR A CA 1
ATOM 822 C C . THR A 1 102 ? -13.241 -7.973 -63.479 1.00 23.17 146 THR A C 1
ATOM 823 O O . THR A 1 102 ? -12.476 -8.209 -62.540 1.00 21.98 146 THR A O 1
ATOM 827 N N . GLU A 1 103 ? -13.540 -8.869 -64.416 1.00 27.16 147 GLU A N 1
ATOM 828 C CA . GLU A 1 103 ? -12.870 -10.162 -64.474 1.00 33.40 147 GLU A CA 1
ATOM 829 C C . GLU A 1 103 ? -11.365 -9.954 -64.650 1.00 25.42 147 GLU A C 1
ATOM 830 O O . GLU A 1 103 ? -10.562 -10.647 -64.026 1.00 30.86 147 GLU A O 1
ATOM 836 N N . ALA A 1 104 ? -10.999 -8.980 -65.481 1.00 32.85 148 ALA A N 1
ATOM 837 C CA . ALA A 1 104 ? -9.600 -8.637 -65.739 1.00 28.27 148 ALA A CA 1
ATOM 838 C C . ALA A 1 104 ? -8.822 -8.304 -64.465 1.00 33.54 148 ALA A C 1
ATOM 839 O O . ALA A 1 104 ? -7.682 -8.741 -64.295 1.00 35.18 148 ALA A O 1
ATOM 841 N N . VAL A 1 105 ? -9.441 -7.531 -63.578 1.00 27.46 149 VAL A N 1
ATOM 842 C CA . VAL A 1 105 ? -8.784 -7.086 -62.350 1.00 28.07 149 VAL A CA 1
ATOM 843 C C . VAL A 1 105 ? -8.544 -8.234 -61.367 1.00 31.29 149 VAL A C 1
ATOM 844 O O . VAL A 1 105 ? -7.505 -8.282 -60.709 1.00 37.83 149 VAL A O 1
ATOM 848 N N . VAL A 1 106 ? -9.492 -9.166 -61.288 1.00 27.25 150 VAL A N 1
ATOM 849 C CA . VAL A 1 106 ? -9.411 -10.261 -60.316 1.00 29.40 150 VAL A CA 1
ATOM 850 C C . VAL A 1 106 ? -8.736 -11.524 -60.852 1.00 32.84 150 VAL A C 1
ATOM 851 O O . VAL A 1 106 ? -8.319 -12.379 -60.069 1.00 34.85 150 VAL A O 1
ATOM 855 N N . GLU A 1 107 ? -8.635 -11.639 -62.177 1.00 35.78 151 GLU A N 1
ATOM 856 C CA . GLU A 1 107 ? -8.132 -12.863 -62.802 1.00 33.70 151 GLU A CA 1
ATOM 857 C C . GLU A 1 107 ? -6.718 -13.224 -62.351 1.00 30.26 151 GLU A C 1
ATOM 858 O O . GLU A 1 107 ? -6.454 -14.379 -62.024 1.00 33.59 151 GLU A O 1
ATOM 864 N N . SER A 1 108 ? -5.823 -12.241 -62.312 1.00 28.75 152 SER A N 1
ATOM 865 C CA . SER A 1 108 ? -4.434 -12.506 -61.944 1.00 31.74 152 SER A CA 1
ATOM 866 C C . SER A 1 108 ? -4.311 -12.951 -60.487 1.00 28.25 152 SER A C 1
ATOM 867 O O . SER A 1 108 ? -3.487 -13.806 -60.165 1.00 30.67 152 SER A O 1
ATOM 870 N N . SER A 1 109 ? -5.136 -12.381 -59.614 1.00 27.82 153 SER A N 1
ATOM 871 C CA . SER A 1 109 ? -5.122 -12.761 -58.203 1.00 26.38 153 SER A CA 1
ATOM 872 C C . SER A 1 109 ? -5.792 -14.106 -57.974 1.00 22.06 153 SER A C 1
ATOM 873 O O . SER A 1 109 ? -5.325 -14.900 -57.154 1.00 24.54 153 SER A O 1
ATOM 876 N N . ARG A 1 110 ? -6.878 -14.364 -58.699 1.00 23.60 154 ARG A N 1
ATOM 877 C CA . ARG A 1 110 ? -7.523 -15.668 -58.636 1.00 25.67 154 ARG A CA 1
ATOM 878 C C . ARG A 1 110 ? -6.531 -16.752 -59.056 1.00 22.14 154 ARG A C 1
ATOM 879 O O . ARG A 1 110 ? -6.462 -17.805 -58.425 1.00 19.51 154 ARG A O 1
ATOM 887 N N . LYS A 1 111 ? -5.752 -16.468 -60.101 1.00 19.55 155 LYS A N 1
ATOM 888 C CA . LYS A 1 111 ? -4.697 -17.372 -60.568 1.00 20.88 155 LYS A CA 1
ATOM 889 C C . LYS A 1 111 ? -3.668 -17.696 -59.483 1.00 18.50 155 LYS A C 1
ATOM 890 O O . LYS A 1 111 ? -3.273 -18.851 -59.331 1.00 18.20 155 LYS A O 1
ATOM 896 N N . LEU A 1 112 ? -3.239 -16.674 -58.742 1.00 19.31 156 LEU A N 1
ATOM 897 C CA . LEU A 1 112 ? -2.280 -16.843 -57.650 1.00 19.48 156 LEU A CA 1
ATOM 898 C C . LEU A 1 112 ? -2.811 -17.774 -56.570 1.00 17.22 156 LEU A C 1
ATOM 899 O O . LEU A 1 112 ? -2.092 -18.651 -56.099 1.00 20.01 156 LEU A O 1
ATOM 904 N N . VAL A 1 113 ? -4.067 -17.567 -56.174 1.00 17.88 157 VAL A N 1
ATOM 905 C CA . VAL A 1 113 ? -4.701 -18.396 -55.147 1.00 15.68 157 VAL A CA 1
ATOM 906 C C . VAL A 1 113 ? -4.863 -19.826 -55.641 1.00 16.57 157 VAL A C 1
ATOM 907 O O . VAL A 1 113 ? -4.584 -20.774 -54.907 1.00 17.69 157 VAL A O 1
ATOM 911 N N . LYS A 1 114 ? -5.316 -19.975 -56.883 1.00 15.41 158 LYS A N 1
ATOM 912 C CA . LYS A 1 114 ? -5.477 -21.295 -57.483 1.00 17.60 158 LYS A CA 1
ATOM 913 C C . LYS A 1 114 ? -4.146 -22.041 -57.535 1.00 19.37 158 LYS A C 1
ATOM 914 O O . LYS A 1 114 ? -4.078 -23.217 -57.176 1.00 20.26 158 LYS A O 1
ATOM 920 N N . GLU A 1 115 ? -3.096 -21.352 -57.978 1.00 20.23 159 GLU A N 1
ATOM 921 C CA . GLU A 1 115 ? -1.751 -21.926 -58.019 1.00 20.74 159 GLU A CA 1
ATOM 922 C C . GLU A 1 115 ? -1.287 -22.336 -56.627 1.00 17.84 159 GLU A C 1
ATOM 923 O O . GLU A 1 115 ? -0.750 -23.429 -56.447 1.00 17.55 159 GLU A O 1
ATOM 929 N N . ALA A 1 116 ? -1.503 -21.457 -55.650 1.00 17.34 160 ALA A N 1
ATOM 930 C CA . ALA A 1 116 ? -1.124 -21.725 -54.269 1.00 16.04 160 ALA A CA 1
ATOM 931 C C . ALA A 1 116 ? -1.899 -22.899 -53.679 1.00 16.15 160 ALA A C 1
ATOM 932 O O . ALA A 1 116 ? -1.326 -23.723 -52.968 1.00 15.96 160 ALA A O 1
ATOM 934 N N . ALA A 1 117 ? -3.196 -22.971 -53.976 1.00 16.04 161 ALA A N 1
ATOM 935 C CA . ALA A 1 117 ? -4.051 -24.048 -53.465 1.00 17.30 161 ALA A CA 1
ATOM 936 C C . ALA A 1 117 ? -3.540 -25.429 -53.882 1.00 18.50 161 ALA A C 1
ATOM 937 O O . ALA A 1 117 ? -3.489 -26.355 -53.071 1.00 18.67 161 ALA A O 1
ATOM 939 N N . VAL A 1 118 ? -3.157 -25.549 -55.149 1.00 15.38 162 VAL A N 1
ATOM 940 C CA . VAL A 1 118 ? -2.629 -26.796 -55.689 1.00 17.19 162 VAL A CA 1
ATOM 941 C C . VAL A 1 118 ? -1.240 -27.095 -55.115 1.00 16.18 162 VAL A C 1
ATOM 942 O O . VAL A 1 118 ? -0.971 -28.218 -54.688 1.00 17.15 162 VAL A O 1
ATOM 946 N N . ILE A 1 119 ? -0.372 -26.086 -55.099 1.00 17.12 163 ILE A N 1
ATOM 947 C CA . ILE A 1 119 ? 1.016 -26.265 -54.667 1.00 17.17 163 ILE A CA 1
ATOM 948 C C . ILE A 1 119 ? 1.135 -26.666 -53.193 1.00 18.87 163 ILE A C 1
ATOM 949 O O . ILE A 1 119 ? 1.933 -27.541 -52.852 1.00 19.67 163 ILE A O 1
ATOM 954 N N . ILE A 1 120 ? 0.341 -26.037 -52.330 1.00 18.31 164 ILE A N 1
ATOM 955 C CA . ILE A 1 120 ? 0.324 -26.392 -50.908 1.00 17.42 164 ILE A CA 1
ATOM 956 C C . ILE A 1 120 ? -0.076 -27.858 -50.700 1.00 19.00 164 ILE A C 1
ATOM 957 O O . ILE A 1 120 ? 0.528 -28.562 -49.887 1.00 18.80 164 ILE A O 1
ATOM 962 N N . CYS A 1 121 ? -1.071 -28.318 -51.454 1.00 16.33 165 CYS A N 1
ATOM 963 C CA . CYS A 1 121 ? -1.461 -29.724 -51.431 1.00 18.11 165 CYS A CA 1
ATOM 964 C C . CYS A 1 121 ? -0.304 -30.628 -51.862 1.00 17.78 165 CYS A C 1
ATOM 965 O O . CYS A 1 121 ? -0.034 -31.639 -51.217 1.00 18.00 165 CYS A O 1
ATOM 968 N N . ILE A 1 122 ? 0.379 -30.251 -52.941 1.00 18.12 166 ILE A N 1
ATOM 969 C CA . ILE A 1 122 ? 1.539 -31.006 -53.426 1.00 19.82 166 ILE A CA 1
ATOM 970 C C . ILE A 1 122 ? 2.645 -31.076 -52.366 1.00 21.47 166 ILE A C 1
ATOM 971 O O . ILE A 1 122 ? 3.216 -32.143 -52.133 1.00 20.87 166 ILE A O 1
ATOM 976 N N . LYS A 1 123 ? 2.923 -29.949 -51.711 1.00 21.94 167 LYS A N 1
ATOM 977 C CA . LYS A 1 123 ? 3.942 -29.893 -50.657 1.00 24.00 167 LYS A CA 1
ATOM 978 C C . LYS A 1 123 ? 3.601 -30.780 -49.461 1.00 22.48 167 LYS A C 1
ATOM 979 O O . LYS A 1 123 ? 4.496 -31.295 -48.792 1.00 29.13 167 LYS A O 1
ATOM 985 N N . ASN A 1 124 ? 2.309 -30.951 -49.193 1.00 17.11 168 ASN A N 1
ATOM 986 C CA . ASN A 1 124 ? 1.861 -31.857 -48.138 1.00 20.82 168 ASN A CA 1
ATOM 987 C C . ASN A 1 124 ? 1.670 -33.288 -48.638 1.00 20.89 168 ASN A C 1
ATOM 988 O O . ASN A 1 124 ? 1.135 -34.140 -47.920 1.00 23.19 168 ASN A O 1
ATOM 993 N N . LYS A 1 125 ? 2.117 -33.539 -49.869 1.00 22.25 169 LYS A N 1
ATOM 994 C CA . LYS A 1 125 ? 1.943 -34.825 -50.552 1.00 20.54 169 LYS A CA 1
ATOM 995 C C . LYS A 1 125 ? 0.476 -35.249 -50.626 1.00 19.29 169 LYS A C 1
ATOM 996 O O . LYS A 1 125 ? 0.164 -36.439 -50.649 1.00 19.90 169 LYS A O 1
ATOM 1002 N N . GLU A 1 126 ? -0.419 -34.265 -50.655 1.00 20.38 170 GLU A N 1
ATOM 1003 C CA . GLU A 1 126 ? -1.843 -34.522 -50.826 1.00 19.25 170 GLU A CA 1
ATOM 1004 C C . GLU A 1 126 ? -2.158 -34.445 -52.307 1.00 18.98 170 GLU A C 1
ATOM 1005 O O . GLU A 1 126 ? -2.764 -33.480 -52.778 1.00 18.52 170 GLU A O 1
ATOM 1011 N N . PHE A 1 127 ? -1.736 -35.471 -53.037 1.00 20.01 171 PHE A N 1
ATOM 1012 C CA . PHE A 1 127 ? -1.778 -35.440 -54.491 1.00 20.74 171 PHE A CA 1
ATOM 1013 C C . PHE A 1 127 ? -3.189 -35.498 -55.057 1.00 21.35 171 PHE A C 1
ATOM 1014 O O . PHE A 1 127 ? -3.495 -34.818 -56.036 1.00 20.64 171 PHE A O 1
ATOM 1022 N N . GLU A 1 128 ? -4.044 -36.298 -54.428 1.00 21.11 172 GLU A N 1
ATOM 1023 C CA . GLU A 1 128 ? -5.442 -36.401 -54.836 1.00 20.54 172 GLU A CA 1
ATOM 1024 C C . GLU A 1 128 ? -6.169 -35.068 -54.656 1.00 21.32 172 GLU A C 1
ATOM 1025 O O . GLU A 1 128 ? -6.920 -34.650 -55.535 1.00 20.90 172 GLU A O 1
ATOM 1031 N N . LYS A 1 129 ? -5.934 -34.403 -53.525 1.00 20.17 173 LYS A N 1
ATOM 1032 C CA . LYS A 1 129 ? -6.507 -33.078 -53.279 1.00 19.08 173 LYS A CA 1
ATOM 1033 C C . LYS A 1 129 ? -6.037 -32.072 -54.325 1.00 18.23 173 LYS A C 1
ATOM 1034 O O . LYS A 1 129 ? -6.847 -31.344 -54.897 1.00 19.29 173 LYS A O 1
ATOM 1040 N N . ALA A 1 130 ? -4.731 -32.049 -54.576 1.00 18.57 174 ALA A N 1
ATOM 1041 C CA . ALA A 1 130 ? -4.154 -31.187 -55.605 1.00 19.54 174 ALA A CA 1
ATOM 1042 C C . ALA A 1 130 ? -4.809 -31.434 -56.964 1.00 20.74 174 ALA A C 1
ATOM 1043 O O . ALA A 1 130 ? -5.175 -30.487 -57.663 1.00 20.67 174 ALA A O 1
ATOM 1045 N N . SER A 1 131 ? -4.960 -32.710 -57.320 1.00 22.15 175 SER A N 1
ATOM 1046 C CA . SER A 1 131 ? -5.610 -33.108 -58.570 1.00 23.91 175 SER A CA 1
ATOM 1047 C C . SER A 1 131 ? -7.027 -32.562 -58.688 1.00 25.30 175 SER A C 1
ATOM 1048 O O . SER A 1 131 ? -7.385 -31.973 -59.710 1.00 24.74 175 SER A O 1
ATOM 1051 N N . LYS A 1 132 ? -7.826 -32.766 -57.642 1.00 25.73 176 LYS A N 1
ATOM 1052 C CA . LYS A 1 132 ? -9.200 -32.274 -57.606 1.00 26.29 176 LYS A CA 1
ATOM 1053 C C . LYS A 1 132 ? -9.250 -30.757 -57.781 1.00 24.27 176 LYS A C 1
ATOM 1054 O O . LYS A 1 132 ? -10.028 -30.250 -58.588 1.00 25.63 176 LYS A O 1
ATOM 1060 N N . ILE A 1 133 ? -8.413 -30.043 -57.031 1.00 21.35 177 ILE A N 1
ATOM 1061 C CA . ILE A 1 133 ? -8.379 -28.582 -57.095 1.00 19.70 177 ILE A CA 1
ATOM 1062 C C . ILE A 1 133 ? -7.942 -28.106 -58.476 1.00 22.63 177 ILE A C 1
ATOM 1063 O O . ILE A 1 133 ? -8.520 -27.162 -59.022 1.00 24.24 177 ILE A O 1
ATOM 1068 N N . LEU A 1 134 ? -6.934 -28.772 -59.036 1.00 24.63 178 LEU A N 1
ATOM 1069 C CA . LEU A 1 134 ? -6.433 -28.444 -60.366 1.00 26.58 178 LEU A CA 1
ATOM 1070 C C . LEU A 1 134 ? -7.517 -28.644 -61.426 1.00 28.52 178 LEU A C 1
ATOM 1071 O O . LEU A 1 134 ? -7.697 -27.796 -62.303 1.00 28.87 178 LEU A O 1
ATOM 1076 N N . LYS A 1 135 ? -8.234 -29.761 -61.329 1.00 32.12 179 LYS A N 1
ATOM 1077 C CA . LYS A 1 135 ? -9.353 -30.056 -62.219 1.00 32.79 179 LYS A CA 1
ATOM 1078 C C . LYS A 1 135 ? -10.456 -29.012 -62.079 1.00 31.87 179 LYS A C 1
ATOM 1079 O O . LYS A 1 135 ? -10.929 -28.457 -63.072 1.00 33.52 179 LYS A O 1
ATOM 1085 N N . LYS A 1 136 ? -10.844 -28.748 -60.835 1.00 27.27 180 LYS A N 1
ATOM 1086 C CA . LYS A 1 136 ? -11.986 -27.894 -60.521 1.00 28.51 180 LYS A CA 1
ATOM 1087 C C . LYS A 1 136 ? -11.792 -26.425 -60.904 1.00 30.20 180 LYS A C 1
ATOM 1088 O O . LYS A 1 136 ? -12.739 -25.770 -61.343 1.00 32.21 180 LYS A O 1
ATOM 1094 N N . HIS A 1 137 ? -10.571 -25.916 -60.755 1.00 27.28 181 HIS A N 1
ATOM 1095 C CA . HIS A 1 137 ? -10.338 -24.473 -60.842 1.00 26.14 181 HIS A CA 1
ATOM 1096 C C . HIS A 1 137 ? -9.450 -24.010 -61.998 1.00 28.72 181 HIS A C 1
ATOM 1097 O O . HIS A 1 137 ? -9.522 -22.851 -62.404 1.00 31.41 181 HIS A O 1
ATOM 1104 N N . MET A 1 138 ? -8.614 -24.903 -62.521 1.00 32.25 182 MET A N 1
ATOM 1105 C CA . MET A 1 138 ? -7.744 -24.556 -63.645 1.00 35.26 182 MET A CA 1
ATOM 1106 C C . MET A 1 138 ? -8.169 -25.263 -64.929 1.00 41.84 182 MET A C 1
ATOM 1107 O O . MET A 1 138 ? -7.336 -25.581 -65.779 1.00 47.33 182 MET A O 1
ATOM 1112 N N . PRO A 1 142 ? -6.463 -21.174 -71.205 1.00 71.18 186 PRO A N 1
ATOM 1113 C CA . PRO A 1 142 ? -5.655 -21.025 -72.412 1.00 75.86 186 PRO A CA 1
ATOM 1114 C C . PRO A 1 142 ? -4.548 -19.982 -72.239 1.00 75.85 186 PRO A C 1
ATOM 1115 O O . PRO A 1 142 ? -4.004 -19.468 -73.220 1.00 85.93 186 PRO A O 1
ATOM 1117 N N . THR A 1 143 ? -4.221 -19.683 -70.985 1.00 75.98 187 THR A N 1
ATOM 1118 C CA . THR A 1 143 ? -3.184 -18.709 -70.656 1.00 76.89 187 THR A CA 1
ATOM 1119 C C . THR A 1 143 ? -2.199 -19.288 -69.645 1.00 75.65 187 THR A C 1
ATOM 1120 O O . THR A 1 143 ? -0.985 -19.130 -69.788 1.00 79.76 187 THR A O 1
ATOM 1122 N N . THR A 1 144 ? -2.733 -19.958 -68.627 1.00 73.43 188 THR A N 1
ATOM 1123 C CA . THR A 1 144 ? -1.917 -20.664 -67.647 1.00 64.22 188 THR A CA 1
ATOM 1124 C C . THR A 1 144 ? -1.674 -22.093 -68.126 1.00 65.52 188 THR A C 1
ATOM 1125 O O . THR A 1 144 ? -1.658 -23.036 -67.329 1.00 76.09 188 THR A O 1
ATOM 1127 N N . GLN A 1 145 ? -1.490 -22.235 -69.438 1.00 59.88 189 GLN A N 1
ATOM 1128 C CA . GLN A 1 145 ? -1.266 -23.530 -70.072 1.00 59.01 189 GLN A CA 1
ATOM 1129 C C . GLN A 1 145 ? -0.019 -24.212 -69.522 1.00 55.10 189 GLN A C 1
ATOM 1130 O O . GLN A 1 145 ? -0.102 -25.324 -68.998 1.00 54.26 189 GLN A O 1
ATOM 1132 N N . LYS A 1 146 ? 1.124 -23.536 -69.635 1.00 53.10 190 LYS A N 1
ATOM 1133 C CA . LYS A 1 146 ? 2.399 -24.066 -69.159 1.00 46.75 190 LYS A CA 1
ATOM 1134 C C . LYS A 1 146 ? 2.342 -24.481 -67.689 1.00 48.56 190 LYS A C 1
ATOM 1135 O O . LYS A 1 146 ? 2.814 -25.560 -67.332 1.00 47.04 190 LYS A O 1
ATOM 1137 N N . LEU A 1 147 ? 1.748 -23.633 -66.851 1.00 47.35 191 LEU A N 1
ATOM 1138 C CA . LEU A 1 147 ? 1.670 -23.898 -65.414 1.00 36.71 191 LEU A CA 1
ATOM 1139 C C . LEU A 1 147 ? 0.792 -25.095 -65.059 1.00 37.24 191 LEU A C 1
ATOM 1140 O O . LEU A 1 147 ? 1.224 -25.976 -64.314 1.00 37.76 191 LEU A O 1
ATOM 1145 N N . ARG A 1 148 ? -0.433 -25.131 -65.580 1.00 44.93 192 ARG A N 1
ATOM 1146 C CA . ARG A 1 148 ? -1.345 -26.222 -65.242 1.00 41.31 192 ARG A CA 1
ATOM 1147 C C . ARG A 1 148 ? -0.899 -27.545 -65.862 1.00 29.21 192 ARG A C 1
ATOM 1148 O O . ARG A 1 148 ? -1.229 -28.610 -65.350 1.00 32.72 192 ARG A O 1
ATOM 1156 N N . ASN A 1 149 ? -0.138 -27.469 -66.951 1.00 30.36 193 ASN A N 1
ATOM 1157 C CA . ASN A 1 149 ? 0.499 -28.653 -67.521 1.00 35.75 193 ASN A CA 1
ATOM 1158 C C . ASN A 1 149 ? 1.706 -29.091 -66.705 1.00 34.93 193 ASN A C 1
ATOM 1159 O O . ASN A 1 149 ? 1.971 -30.286 -66.574 1.00 38.09 193 ASN A O 1
ATOM 1164 N N . ASP A 1 150 ? 2.436 -28.117 -66.165 1.00 38.06 194 ASP A N 1
ATOM 1165 C CA . ASP A 1 150 ? 3.521 -28.398 -65.230 1.00 40.65 194 ASP A CA 1
ATOM 1166 C C . ASP A 1 150 ? 2.963 -29.009 -63.951 1.00 31.74 194 ASP A C 1
ATOM 1167 O O . ASP A 1 150 ? 3.509 -29.981 -63.436 1.00 27.16 194 ASP A O 1
ATOM 1172 N N . LEU A 1 151 ? 1.866 -28.443 -63.456 1.00 30.92 195 LEU A N 1
ATOM 1173 C CA . LEU A 1 151 ? 1.216 -28.949 -62.252 1.00 27.88 195 LEU A CA 1
ATOM 1174 C C . LEU A 1 151 ? 0.590 -30.325 -62.467 1.00 27.44 195 LEU A C 1
ATOM 1175 O O . LEU A 1 151 ? 0.703 -31.195 -61.603 1.00 26.89 195 LEU A O 1
ATOM 1180 N N . LEU A 1 152 ? -0.057 -30.522 -63.616 1.00 29.83 196 LEU A N 1
ATOM 1181 C CA . LEU A 1 152 ? -0.596 -31.835 -63.986 1.00 32.51 196 LEU A CA 1
ATOM 1182 C C . LEU A 1 152 ? 0.489 -32.909 -64.007 1.00 32.47 196 LEU A C 1
ATOM 1183 O O . LEU A 1 152 ? 0.280 -34.020 -63.519 1.00 33.98 196 LEU A O 1
ATOM 1188 N N . ASN A 1 153 ? 1.645 -32.567 -64.573 1.00 31.90 197 ASN A N 1
ATOM 1189 C CA . ASN A 1 153 ? 2.792 -33.470 -64.597 1.00 35.13 197 ASN A CA 1
ATOM 1190 C C . ASN A 1 153 ? 3.466 -33.651 -63.238 1.00 33.30 197 ASN A C 1
ATOM 1191 O O . ASN A 1 153 ? 3.961 -34.735 -62.936 1.00 34.68 197 ASN A O 1
ATOM 1196 N N . ILE A 1 154 ? 3.493 -32.592 -62.430 1.00 29.72 198 ILE A N 1
ATOM 1197 C CA . ILE A 1 154 ? 4.033 -32.675 -61.069 1.00 30.10 198 ILE A CA 1
ATOM 1198 C C . ILE A 1 154 ? 3.203 -33.633 -60.214 1.00 26.20 198 ILE A C 1
ATOM 1199 O O . ILE A 1 154 ? 3.753 -34.462 -59.490 1.00 27.25 198 ILE A O 1
ATOM 1204 N N . ILE A 1 155 ? 1.882 -33.524 -60.318 1.00 25.99 199 ILE A N 1
ATOM 1205 C CA . ILE A 1 155 ? 0.972 -34.379 -59.560 1.00 28.90 199 ILE A CA 1
ATOM 1206 C C . ILE A 1 155 ? 1.077 -35.827 -60.025 1.00 28.66 199 ILE A C 1
ATOM 1207 O O . ILE A 1 155 ? 1.253 -36.736 -59.210 1.00 30.14 199 ILE A O 1
ATOM 1212 N N . ARG A 1 156 ? 0.982 -36.024 -61.338 1.00 28.11 200 ARG A N 1
ATOM 1213 C CA . ARG A 1 156 ? 1.060 -37.349 -61.947 1.00 30.77 200 ARG A CA 1
ATOM 1214 C C . ARG A 1 156 ? 2.335 -38.100 -61.552 1.00 33.31 200 ARG A C 1
ATOM 1215 O O . ARG A 1 156 ? 2.301 -39.306 -61.307 1.00 32.91 200 ARG A O 1
ATOM 1223 N N . GLU A 1 157 ? 3.447 -37.371 -61.472 1.00 36.85 201 GLU A N 1
ATOM 1224 C CA . GLU A 1 157 ? 4.756 -37.966 -61.202 1.00 38.67 201 GLU A CA 1
ATOM 1225 C C . GLU A 1 157 ? 5.198 -37.817 -59.746 1.00 33.25 201 GLU A C 1
ATOM 1226 O O . GLU A 1 157 ? 6.299 -38.243 -59.385 1.00 36.28 201 GLU A O 1
ATOM 1232 N N . LYS A 1 158 ? 4.334 -37.220 -58.921 1.00 30.97 202 LYS A N 1
ATOM 1233 C CA . LYS A 1 158 ? 4.627 -36.943 -57.505 1.00 35.66 202 LYS A CA 1
ATOM 1234 C C . LYS A 1 158 ? 5.974 -36.233 -57.338 1.00 37.40 202 LYS A C 1
ATOM 1235 O O . LYS A 1 158 ? 6.767 -36.555 -56.451 1.00 37.19 202 LYS A O 1
ATOM 1241 N N . ASN A 1 159 ? 6.198 -35.248 -58.203 1.00 31.67 203 ASN A N 1
ATOM 1242 C CA . ASN A 1 159 ? 7.486 -34.589 -58.351 1.00 35.47 203 ASN A CA 1
ATOM 1243 C C . ASN A 1 159 ? 7.619 -33.342 -57.471 1.00 33.87 203 ASN A C 1
ATOM 1244 O O . ASN A 1 159 ? 7.412 -32.216 -57.930 1.00 32.97 203 ASN A O 1
ATOM 1249 N N . LEU A 1 160 ? 7.973 -33.558 -56.206 1.00 30.06 204 LEU A N 1
ATOM 1250 C CA . LEU A 1 160 ? 8.156 -32.472 -55.245 1.00 35.04 204 LEU A CA 1
ATOM 1251 C C . LEU A 1 160 ? 9.379 -31.617 -55.557 1.00 39.34 204 LEU A C 1
ATOM 1252 O O . LEU A 1 160 ? 9.487 -30.484 -55.088 1.00 49.44 204 LEU A O 1
ATOM 1257 N N . ALA A 1 161 ? 10.291 -32.162 -56.358 1.00 44.62 205 ALA A N 1
ATOM 1258 C CA . ALA A 1 161 ? 11.564 -31.506 -56.655 1.00 40.59 205 ALA A CA 1
ATOM 1259 C C . ALA A 1 161 ? 11.473 -30.435 -57.745 1.00 48.56 205 ALA A C 1
ATOM 1260 O O . ALA A 1 161 ? 12.384 -29.617 -57.884 1.00 45.21 205 ALA A O 1
ATOM 1262 N N . HIS A 1 162 ? 10.382 -30.449 -58.511 1.00 42.84 206 HIS A N 1
ATOM 1263 C CA . HIS A 1 162 ? 10.170 -29.507 -59.616 1.00 39.12 206 HIS A CA 1
ATOM 1264 C C . HIS A 1 162 ? 10.362 -28.047 -59.184 1.00 41.30 206 HIS A C 1
ATOM 1265 O O . HIS A 1 162 ? 9.950 -27.668 -58.080 1.00 35.77 206 HIS A O 1
ATOM 1272 N N . PRO A 1 163 ? 11.003 -27.230 -60.049 1.00 42.75 207 PRO A N 1
ATOM 1273 C CA . PRO A 1 163 ? 11.221 -25.798 -59.806 1.00 44.85 207 PRO A CA 1
ATOM 1274 C C . PRO A 1 163 ? 9.943 -25.044 -59.435 1.00 41.68 207 PRO A C 1
ATOM 1275 O O . PRO A 1 163 ? 9.981 -24.183 -58.555 1.00 35.62 207 PRO A O 1
ATOM 1279 N N . VAL A 1 164 ? 8.833 -25.371 -60.097 1.00 38.07 208 VAL A N 1
ATOM 1280 C CA . VAL A 1 164 ? 7.526 -24.792 -59.771 1.00 31.24 208 VAL A CA 1
ATOM 1281 C C . VAL A 1 164 ? 7.210 -24.964 -58.286 1.00 33.12 208 VAL A C 1
ATOM 1282 O O . VAL A 1 164 ? 6.740 -24.031 -57.628 1.00 31.97 208 VAL A O 1
ATOM 1286 N N . ILE A 1 165 ? 7.492 -26.152 -57.760 1.00 32.97 209 ILE A N 1
ATOM 1287 C CA . ILE A 1 165 ? 7.259 -26.437 -56.348 1.00 33.61 209 ILE A CA 1
ATOM 1288 C C . ILE A 1 165 ? 8.334 -25.799 -55.467 1.00 35.79 209 ILE A C 1
ATOM 1289 O O . ILE A 1 165 ? 8.016 -25.130 -54.478 1.00 29.67 209 ILE A O 1
ATOM 1294 N N . GLN A 1 166 ? 9.597 -25.995 -55.842 1.00 39.48 210 GLN A N 1
ATOM 1295 C CA . GLN A 1 166 ? 10.730 -25.530 -55.047 1.00 38.76 210 GLN A CA 1
ATOM 1296 C C . GLN A 1 166 ? 10.785 -24.012 -54.898 1.00 35.41 210 GLN A C 1
ATOM 1297 O O . GLN A 1 166 ? 11.059 -23.499 -53.812 1.00 37.54 210 GLN A O 1
ATOM 1303 N N . ASN A 1 167 ? 10.516 -23.301 -55.989 1.00 35.58 211 ASN A N 1
ATOM 1304 C CA . ASN A 1 167 ? 10.591 -21.844 -55.993 1.00 34.41 211 ASN A CA 1
ATOM 1305 C C . ASN A 1 167 ? 9.353 -21.158 -55.432 1.00 33.79 211 ASN A C 1
ATOM 1306 O O . ASN A 1 167 ? 9.280 -19.928 -55.419 1.00 34.41 211 ASN A O 1
ATOM 1311 N N . PHE A 1 168 ? 8.378 -21.940 -54.979 1.00 28.84 212 PHE A N 1
ATOM 1312 C CA . PHE A 1 168 ? 7.156 -21.350 -54.449 1.00 25.70 212 PHE A CA 1
ATOM 1313 C C . PHE A 1 168 ? 7.370 -20.767 -53.057 1.00 20.57 212 PHE A C 1
ATOM 1314 O O . PHE A 1 168 ? 7.907 -21.427 -52.167 1.00 22.64 212 PHE A O 1
ATOM 1322 N N . SER A 1 169 ? 6.935 -19.524 -52.883 1.00 20.87 213 SER A N 1
ATOM 1323 C CA . SER A 1 169 ? 7.065 -18.829 -51.612 1.00 21.19 213 SER A CA 1
ATOM 1324 C C . SER A 1 169 ? 5.694 -18.411 -51.099 1.00 19.03 213 SER A C 1
ATOM 1325 O O . SER A 1 169 ? 5.050 -17.531 -51.675 1.00 17.83 213 SER A O 1
ATOM 1328 N N . TYR A 1 170 ? 5.246 -19.046 -50.020 1.00 14.64 214 TYR A N 1
ATOM 1329 C CA . TYR A 1 170 ? 3.940 -18.723 -49.461 1.00 18.26 214 TYR A CA 1
ATOM 1330 C C . TYR A 1 170 ? 3.894 -17.294 -48.920 1.00 15.59 214 TYR A C 1
ATOM 1331 O O . TYR A 1 170 ? 2.859 -16.633 -49.011 1.00 15.52 214 TYR A O 1
ATOM 1340 N N . GLU A 1 171 ? 5.013 -16.832 -48.366 1.00 14.89 215 GLU A N 1
ATOM 1341 C CA . GLU A 1 171 ? 5.127 -15.455 -47.894 1.00 16.92 215 GLU A CA 1
ATOM 1342 C C . GLU A 1 171 ? 4.922 -14.465 -49.040 1.00 19.51 215 GLU A C 1
ATOM 1343 O O . GLU A 1 171 ? 4.154 -13.509 -48.910 1.00 18.25 215 GLU A O 1
ATOM 1349 N N . THR A 1 172 ? 5.607 -14.706 -50.157 1.00 18.90 216 THR A N 1
ATOM 1350 C CA . THR A 1 172 ? 5.469 -13.865 -51.343 1.00 19.29 216 THR A CA 1
ATOM 1351 C C . THR A 1 172 ? 4.018 -13.858 -51.819 1.00 19.15 216 THR A C 1
ATOM 1352 O O . THR A 1 172 ? 3.451 -12.794 -52.084 1.00 19.16 216 THR A O 1
ATOM 1356 N N . PHE A 1 173 ? 3.419 -15.046 -51.897 1.00 17.50 217 PHE A N 1
ATOM 1357 C CA . PHE A 1 173 ? 2.026 -15.199 -52.309 1.00 16.68 217 PHE A CA 1
ATOM 1358 C C . PHE A 1 173 ? 1.052 -14.427 -51.417 1.00 14.66 217 PHE A C 1
ATOM 1359 O O . PHE A 1 173 ? 0.248 -13.640 -51.919 1.00 14.26 217 PHE A O 1
ATOM 1367 N N . GLN A 1 174 ? 1.115 -14.654 -50.106 1.00 14.25 218 GLN A N 1
ATOM 1368 C CA . GLN A 1 174 ? 0.155 -14.026 -49.198 1.00 14.21 218 GLN A CA 1
ATOM 1369 C C . GLN A 1 174 ? 0.299 -12.503 -49.142 1.00 14.05 218 GLN A C 1
ATOM 1370 O O . GLN A 1 174 ? -0.693 -11.792 -48.972 1.00 12.74 218 GLN A O 1
ATOM 1376 N N . GLN A 1 175 ? 1.525 -12.009 -49.309 1.00 14.21 219 GLN A N 1
ATOM 1377 C CA . GLN A 1 175 ? 1.755 -10.567 -49.360 1.00 14.51 219 GLN A CA 1
ATOM 1378 C C . GLN A 1 175 ? 1.257 -9.940 -50.667 1.00 13.33 219 GLN A C 1
ATOM 1379 O O . GLN A 1 175 ? 0.807 -8.797 -50.665 1.00 14.05 219 GLN A O 1
ATOM 1385 N N . LYS A 1 176 ? 1.321 -10.685 -51.770 1.00 14.47 220 LYS A N 1
ATOM 1386 C CA . LYS A 1 176 ? 0.735 -10.228 -53.034 1.00 16.24 220 LYS A CA 1
ATOM 1387 C C . LYS A 1 176 ? -0.791 -10.152 -52.938 1.00 15.65 220 LYS A C 1
ATOM 1388 O O . LYS A 1 176 ? -1.413 -9.239 -53.485 1.00 16.54 220 LYS A O 1
ATOM 1394 N N . MET A 1 177 ? -1.383 -11.123 -52.248 1.00 15.98 221 MET A N 1
ATOM 1395 C CA . MET A 1 177 ? -2.826 -11.159 -52.042 1.00 14.45 221 MET A CA 1
ATOM 1396 C C . MET A 1 177 ? -3.291 -9.996 -51.180 1.00 13.08 221 MET A C 1
ATOM 1397 O O . MET A 1 177 ? -4.325 -9.389 -51.459 1.00 12.38 221 MET A O 1
ATOM 1402 N N . LEU A 1 178 ? -2.519 -9.685 -50.142 1.00 11.72 222 LEU A N 1
ATOM 1403 C CA . LEU A 1 178 ? -2.812 -8.536 -49.295 1.00 12.24 222 LEU A CA 1
ATOM 1404 C C . LEU A 1 178 ? -2.782 -7.225 -50.086 1.00 14.90 222 LEU A C 1
ATOM 1405 O O . LEU A 1 178 ? -3.694 -6.404 -49.961 1.00 14.58 222 LEU A O 1
ATOM 1410 N N . ARG A 1 179 ? -1.742 -7.036 -50.897 1.00 13.95 223 ARG A N 1
ATOM 1411 C CA . ARG A 1 179 ? -1.614 -5.825 -51.712 1.00 15.97 223 ARG A CA 1
ATOM 1412 C C . ARG A 1 179 ? -2.794 -5.665 -52.660 1.00 14.53 223 ARG A C 1
ATOM 1413 O O . ARG A 1 179 ? -3.313 -4.563 -52.838 1.00 15.62 223 ARG A O 1
ATOM 1421 N N . PHE A 1 180 ? -3.215 -6.774 -53.259 1.00 14.12 224 PHE A N 1
ATOM 1422 C CA . PHE A 1 180 ? -4.374 -6.776 -54.134 1.00 14.79 224 PHE A CA 1
ATOM 1423 C C . PHE A 1 180 ? -5.642 -6.378 -53.386 1.00 15.08 224 PHE A C 1
ATOM 1424 O O . PHE A 1 180 ? -6.406 -5.533 -53.856 1.00 17.09 224 PHE A O 1
ATOM 1432 N N . LEU A 1 181 ? -5.868 -7.001 -52.233 1.00 13.34 225 LEU A N 1
ATOM 1433 C CA . LEU A 1 181 ? -7.074 -6.751 -51.457 1.00 14.49 225 LEU A CA 1
ATOM 1434 C C . LEU A 1 181 ? -7.114 -5.327 -50.922 1.00 16.43 225 LEU A C 1
ATOM 1435 O O . LEU A 1 181 ? -8.158 -4.671 -50.970 1.00 16.98 225 LEU A O 1
ATOM 1440 N N . GLU A 1 182 ? -5.972 -4.854 -50.424 1.00 15.78 226 GLU A N 1
ATOM 1441 C CA . GLU A 1 182 ? -5.865 -3.503 -49.882 1.00 17.71 226 GLU A CA 1
ATOM 1442 C C . GLU A 1 182 ? -6.102 -2.432 -50.946 1.00 17.40 226 GLU A C 1
ATOM 1443 O O . GLU A 1 182 ? -6.555 -1.331 -50.633 1.00 18.87 226 GLU A O 1
ATOM 1449 N N . SER A 1 183 ? -5.809 -2.763 -52.202 1.00 17.93 227 SER A N 1
ATOM 1450 C CA . SER A 1 183 ? -5.937 -1.800 -53.293 1.00 19.34 227 SER A CA 1
ATOM 1451 C C . SER A 1 183 ? -7.389 -1.425 -53.618 1.00 21.43 227 SER A C 1
ATOM 1452 O O . SER A 1 183 ? -7.630 -0.461 -54.346 1.00 23.10 227 SER A O 1
ATOM 1455 N N . HIS A 1 184 ? -8.348 -2.180 -53.084 1.00 18.17 228 HIS A N 1
ATOM 1456 C CA . HIS A 1 184 ? -9.763 -1.882 -53.312 1.00 17.14 228 HIS A CA 1
ATOM 1457 C C . HIS A 1 184 ? -10.425 -1.310 -52.071 1.00 17.44 228 HIS A C 1
ATOM 1458 O O . HIS A 1 184 ? -11.632 -1.064 -52.056 1.00 18.46 228 HIS A O 1
ATOM 1465 N N . LEU A 1 185 ? -9.622 -1.089 -51.036 1.00 20.03 229 LEU A N 1
ATOM 1466 C CA . LEU A 1 185 ? -10.124 -0.544 -49.783 1.00 22.27 229 LEU A CA 1
ATOM 1467 C C . LEU A 1 185 ? -9.788 0.931 -49.673 1.00 23.45 229 LEU A C 1
ATOM 1468 O O . LEU A 1 185 ? -8.791 1.392 -50.228 1.00 25.67 229 LEU A O 1
ATOM 1473 N N . ASP A 1 186 ? -10.633 1.668 -48.960 1.00 29.52 230 ASP A N 1
ATOM 1474 C CA . ASP A 1 186 ? -10.294 3.018 -48.544 1.00 31.32 230 ASP A CA 1
ATOM 1475 C C . ASP A 1 186 ? -9.261 2.896 -47.434 1.00 35.36 230 ASP A C 1
ATOM 1476 O O . ASP A 1 186 ? -9.400 2.062 -46.537 1.00 36.46 230 ASP A O 1
ATOM 1481 N N . ASP A 1 187 ? -8.219 3.715 -47.499 1.00 34.76 231 ASP A N 1
ATOM 1482 C CA . ASP A 1 187 ? -7.142 3.644 -46.516 1.00 40.30 231 ASP A CA 1
ATOM 1483 C C . ASP A 1 187 ? -7.310 4.657 -45.383 1.00 31.48 231 ASP A C 1
ATOM 1484 O O . ASP A 1 187 ? -6.326 5.096 -44.784 1.00 36.43 231 ASP A O 1
ATOM 1489 N N . ALA A 1 188 ? -8.558 5.016 -45.091 1.00 31.51 232 ALA A N 1
ATOM 1490 C CA . ALA A 1 188 ? -8.870 5.947 -44.008 1.00 29.78 232 ALA A CA 1
ATOM 1491 C C . ALA A 1 188 ? -8.482 5.375 -42.648 1.00 25.05 232 ALA A C 1
ATOM 1492 O O . ALA A 1 188 ? -8.641 4.179 -42.401 1.00 26.35 232 ALA A O 1
ATOM 1494 N N . GLU A 1 189 ? -7.966 6.237 -41.778 1.00 22.87 233 GLU A N 1
ATOM 1495 C CA . GLU A 1 189 ? -7.642 5.863 -40.406 1.00 19.41 233 GLU A CA 1
ATOM 1496 C C . GLU A 1 189 ? -8.934 5.666 -39.617 1.00 16.23 233 GLU A C 1
ATOM 1497 O O . GLU A 1 189 ? -9.839 6.497 -39.702 1.00 19.41 233 GLU A O 1
ATOM 1503 N N . PRO A 1 190 ? -9.031 4.561 -38.853 1.00 16.97 234 PRO A N 1
ATOM 1504 C CA . PRO A 1 190 ? -10.275 4.318 -38.118 1.00 15.45 234 PRO A CA 1
ATOM 1505 C C . PRO A 1 190 ? -10.471 5.328 -36.989 1.00 9.77 234 PRO A C 1
ATOM 1506 O O . PRO A 1 190 ? -9.492 5.829 -36.436 1.00 11.88 234 PRO A O 1
ATOM 1510 N N . TYR A 1 191 ? -11.728 5.619 -36.666 1.00 10.19 235 TYR A N 1
ATOM 1511 C CA . TYR A 1 191 ? -12.069 6.632 -35.664 1.00 12.10 235 TYR A CA 1
ATOM 1512 C C . TYR A 1 191 ? -11.386 6.406 -34.309 1.00 11.99 235 TYR A C 1
ATOM 1513 O O . TYR A 1 191 ? -10.830 7.339 -33.726 1.00 12.19 235 TYR A O 1
ATOM 1522 N N . LEU A 1 192 ? -11.416 5.169 -33.819 1.00 11.88 236 LEU A N 1
ATOM 1523 C CA . LEU A 1 192 ? -10.845 4.858 -32.509 1.00 10.52 236 LEU A CA 1
ATOM 1524 C C . LEU A 1 192 ? -9.345 5.101 -32.454 1.00 11.13 236 LEU A C 1
ATOM 1525 O O . LEU A 1 192 ? -8.812 5.478 -31.410 1.00 11.60 236 LEU A O 1
ATOM 1530 N N . LEU A 1 193 ? -8.664 4.885 -33.576 1.00 11.34 237 LEU A N 1
ATOM 1531 C CA . LEU A 1 193 ? -7.237 5.168 -33.640 1.00 13.15 237 LEU A CA 1
ATOM 1532 C C . LEU A 1 193 ? -6.995 6.677 -33.645 1.00 13.63 237 LEU A C 1
ATOM 1533 O O . LEU A 1 193 ? -6.096 7.170 -32.961 1.00 13.01 237 LEU A O 1
ATOM 1538 N N . THR A 1 194 ? -7.805 7.403 -34.414 1.00 14.38 238 THR A N 1
ATOM 1539 C CA . THR A 1 194 ? -7.753 8.863 -34.424 1.00 15.90 238 THR A CA 1
ATOM 1540 C C . THR A 1 194 ? -7.955 9.398 -33.004 1.00 13.23 238 THR A C 1
ATOM 1541 O O . THR A 1 194 ? -7.219 10.272 -32.552 1.00 13.72 238 THR A O 1
ATOM 1545 N N . MET A 1 195 ? -8.940 8.843 -32.303 1.00 14.81 239 MET A N 1
ATOM 1546 C CA . MET A 1 195 ? -9.234 9.245 -30.930 1.00 16.78 239 MET A CA 1
ATOM 1547 C C . MET A 1 195 ? -8.084 8.939 -29.975 1.00 16.27 239 MET A C 1
ATOM 1548 O O . MET A 1 195 ? -7.759 9.756 -29.109 1.00 18.80 239 MET A O 1
ATOM 1553 N N . ALA A 1 196 ? -7.469 7.771 -30.143 1.00 16.45 240 ALA A N 1
ATOM 1554 C CA . ALA A 1 196 ? -6.330 7.364 -29.316 1.00 16.00 240 ALA A CA 1
ATOM 1555 C C . ALA A 1 196 ? -5.129 8.289 -29.475 1.00 14.63 240 ALA A C 1
ATOM 1556 O O . ALA A 1 196 ? -4.478 8.644 -28.486 1.00 16.83 240 ALA A O 1
ATOM 1558 N N . LYS A 1 197 ? -4.832 8.666 -30.717 1.00 14.84 241 LYS A N 1
ATOM 1559 C CA . LYS A 1 197 ? -3.725 9.577 -31.002 1.00 13.98 241 LYS A CA 1
ATOM 1560 C C . LYS A 1 197 ? -3.977 10.939 -30.363 1.00 13.50 241 LYS A C 1
ATOM 1561 O O . LYS A 1 197 ? -3.052 11.572 -29.857 1.00 19.69 241 LYS A O 1
ATOM 1567 N N . LYS A 1 198 ? -5.234 11.379 -30.389 1.00 17.30 242 LYS A N 1
ATOM 1568 C CA . LYS A 1 198 ? -5.646 12.606 -29.711 1.00 21.74 242 LYS A CA 1
ATOM 1569 C C . LYS A 1 198 ? -5.386 12.511 -28.213 1.00 18.92 242 LYS A C 1
ATOM 1570 O O . LYS A 1 198 ? -4.723 13.375 -27.634 1.00 24.50 242 LYS A O 1
ATOM 1576 N N . ALA A 1 199 ? -5.908 11.451 -27.597 1.00 25.25 243 ALA A N 1
ATOM 1577 C CA . ALA A 1 199 ? -5.814 11.248 -26.152 1.00 24.38 243 ALA A CA 1
ATOM 1578 C C . ALA A 1 199 ? -4.371 11.203 -25.660 1.00 24.54 243 ALA A C 1
ATOM 1579 O O . ALA A 1 199 ? -4.066 11.677 -24.566 1.00 30.96 243 ALA A O 1
ATOM 1581 N N . LEU A 1 200 ? -3.489 10.644 -26.481 1.00 29.38 244 LEU A N 1
ATOM 1582 C CA . LEU A 1 200 ? -2.097 10.434 -26.096 1.00 34.06 244 LEU A CA 1
ATOM 1583 C C . LEU A 1 200 ? -1.193 11.579 -26.545 1.00 37.59 244 LEU A C 1
ATOM 1584 O O . LEU A 1 200 ? 0.004 11.586 -26.268 1.00 46.89 244 LEU A O 1
ATOM 1590 N N . GLU B 1 1 ? 6.369 -0.029 -25.022 1.00 20.87 45 GLU B N 1
ATOM 1591 C CA . GLU B 1 1 ? 5.933 0.616 -23.771 1.00 24.48 45 GLU B CA 1
ATOM 1592 C C . GLU B 1 1 ? 4.942 1.682 -24.084 1.00 29.94 45 GLU B C 1
ATOM 1593 O O . GLU B 1 1 ? 4.964 2.757 -23.497 1.00 37.49 45 GLU B O 1
ATOM 1595 N N . ALA B 1 2 ? 4.059 1.401 -25.012 1.00 30.13 46 ALA B N 1
ATOM 1596 C CA . ALA B 1 2 ? 3.298 2.484 -25.535 1.00 39.58 46 ALA B CA 1
ATOM 1597 C C . ALA B 1 2 ? 1.849 2.172 -25.607 1.00 33.55 46 ALA B C 1
ATOM 1598 O O . ALA B 1 2 ? 1.428 1.076 -25.940 1.00 40.25 46 ALA B O 1
ATOM 1600 N N . ARG B 1 3 ? 1.087 3.196 -25.305 1.00 33.78 47 ARG B N 1
ATOM 1601 C CA . ARG B 1 3 ? -0.285 3.030 -25.002 1.00 27.65 47 ARG B CA 1
ATOM 1602 C C . ARG B 1 3 ? -1.166 2.905 -26.239 1.00 21.78 47 ARG B C 1
ATOM 1603 O O . ARG B 1 3 ? -2.307 2.584 -26.092 1.00 18.56 47 ARG B O 1
ATOM 1611 N N . LEU B 1 4 ? -0.648 3.134 -27.443 1.00 21.35 48 LEU B N 1
ATOM 1612 C CA . LEU B 1 4 ? -1.538 3.311 -28.611 1.00 20.42 48 LEU B CA 1
ATOM 1613 C C . LEU B 1 4 ? -2.616 2.232 -28.839 1.00 16.56 48 LEU B C 1
ATOM 1614 O O . LEU B 1 4 ? -3.796 2.526 -28.709 1.00 16.59 48 LEU B O 1
ATOM 1619 N N . GLU B 1 5 ? -2.224 1.004 -29.169 1.00 15.71 49 GLU B N 1
ATOM 1620 C CA . GLU B 1 5 ? -3.220 -0.067 -29.288 1.00 14.36 49 GLU B CA 1
ATOM 1621 C C . GLU B 1 5 ? -3.829 -0.391 -27.920 1.00 14.32 49 GLU B C 1
ATOM 1622 O O . GLU B 1 5 ? -5.022 -0.687 -27.823 1.00 13.81 49 GLU B O 1
ATOM 1628 N N . GLU B 1 6 ? -3.004 -0.330 -26.875 1.00 12.75 50 GLU B N 1
ATOM 1629 C CA . GLU B 1 6 ? -3.453 -0.566 -25.501 1.00 11.65 50 GLU B CA 1
ATOM 1630 C C . GLU B 1 6 ? -4.568 0.379 -25.090 1.00 10.79 50 GLU B C 1
ATOM 1631 O O . GLU B 1 6 ? -5.516 -0.035 -24.434 1.00 11.26 50 GLU B O 1
ATOM 1637 N N . ALA B 1 7 ? -4.435 1.651 -25.462 1.00 10.67 51 ALA B N 1
ATOM 1638 C CA . ALA B 1 7 ? -5.429 2.661 -25.124 1.00 10.53 51 ALA B CA 1
ATOM 1639 C C . ALA B 1 7 ? -6.779 2.311 -25.733 1.00 10.92 51 ALA B C 1
ATOM 1640 O O . ALA B 1 7 ? -7.798 2.343 -25.043 1.00 12.30 51 ALA B O 1
ATOM 1642 N N . VAL B 1 8 ? -6.789 1.965 -27.019 1.00 10.29 52 VAL B N 1
ATOM 1643 C CA . VAL B 1 8 ? -8.039 1.575 -27.674 1.00 8.73 52 VAL B CA 1
ATOM 1644 C C . VAL B 1 8 ? -8.583 0.288 -27.063 1.00 9.86 52 VAL B C 1
ATOM 1645 O O . VAL B 1 8 ? -9.775 0.192 -26.770 1.00 9.67 52 VAL B O 1
ATOM 1649 N N . ASN B 1 9 ? -7.703 -0.690 -26.857 1.00 10.69 53 ASN B N 1
ATOM 1650 C CA . ASN B 1 9 ? -8.097 -1.955 -26.236 1.00 10.51 53 ASN B CA 1
ATOM 1651 C C . ASN B 1 9 ? -8.756 -1.774 -24.861 1.00 9.23 53 ASN B C 1
ATOM 1652 O O . ASN B 1 9 ? -9.741 -2.445 -24.553 1.00 10.55 53 ASN B O 1
ATOM 1657 N N . ARG B 1 10 ? -8.223 -0.857 -24.054 1.00 11.37 54 ARG B N 1
ATOM 1658 C CA . ARG B 1 10 ? -8.818 -0.520 -22.761 1.00 9.39 54 ARG B CA 1
ATOM 1659 C C . ARG B 1 10 ? -10.217 0.061 -22.933 1.00 10.30 54 ARG B C 1
ATOM 1660 O O . ARG B 1 10 ? -11.143 -0.341 -22.232 1.00 11.53 54 ARG B O 1
ATOM 1668 N N . TRP B 1 11 ? -10.358 1.010 -23.860 1.00 10.80 55 TRP B N 1
ATOM 1669 C CA . TRP B 1 11 ? -11.661 1.599 -24.177 1.00 11.05 55 TRP B CA 1
ATOM 1670 C C . TRP B 1 11 ? -12.667 0.537 -24.579 1.00 8.48 55 TRP B C 1
ATOM 1671 O O . TRP B 1 11 ? -13.819 0.563 -24.146 1.00 8.74 55 TRP B O 1
ATOM 1682 N N . VAL B 1 12 ? -12.218 -0.391 -25.416 1.00 8.11 56 VAL B N 1
ATOM 1683 C CA . VAL B 1 12 ? -13.057 -1.477 -25.906 1.00 6.77 56 VAL B CA 1
ATOM 1684 C C . VAL B 1 12 ? -13.443 -2.419 -24.763 1.00 7.51 56 VAL B C 1
ATOM 1685 O O . VAL B 1 12 ? -14.620 -2.761 -24.604 1.00 7.57 56 VAL B O 1
ATOM 1689 N N . LEU B 1 13 ? -12.460 -2.819 -23.959 1.00 7.91 57 LEU B N 1
ATOM 1690 C CA . LEU B 1 13 ? -12.726 -3.689 -22.814 1.00 7.61 57 LEU B CA 1
ATOM 1691 C C . LEU B 1 13 ? -13.732 -3.069 -21.843 1.00 7.60 57 LEU B C 1
ATOM 1692 O O . LEU B 1 13 ? -14.656 -3.742 -21.393 1.00 8.46 57 LEU B O 1
ATOM 1697 N N . LYS B 1 14 ? -13.550 -1.788 -21.529 1.00 8.68 58 LYS B N 1
ATOM 1698 C CA . LYS B 1 14 ? -14.421 -1.092 -20.583 1.00 7.73 58 LYS B CA 1
ATOM 1699 C C . LYS B 1 14 ? -15.816 -0.859 -21.156 1.00 8.21 58 LYS B C 1
ATOM 1700 O O . LYS B 1 14 ? -16.807 -0.865 -20.419 1.00 8.61 58 LYS B O 1
ATOM 1706 N N . PHE B 1 15 ? -15.895 -0.662 -22.470 1.00 8.42 59 PHE B N 1
ATOM 1707 C CA . PHE B 1 15 ? -17.191 -0.538 -23.123 1.00 7.28 59 PHE B CA 1
ATOM 1708 C C . PHE B 1 15 ? -17.995 -1.827 -23.018 1.00 7.91 59 PHE B C 1
ATOM 1709 O O . PHE B 1 15 ? -19.166 -1.802 -22.640 1.00 9.08 59 PHE B O 1
ATOM 1717 N N . TYR B 1 16 ? -17.378 -2.950 -23.373 1.00 7.80 60 TYR B N 1
ATOM 1718 C CA . TYR B 1 16 ? -18.086 -4.220 -23.333 1.00 7.81 60 TYR B CA 1
ATOM 1719 C C . TYR B 1 16 ? -18.379 -4.676 -21.905 1.00 7.87 60 TYR B C 1
ATOM 1720 O O . TYR B 1 16 ? -19.415 -5.289 -21.649 1.00 9.52 60 TYR B O 1
ATOM 1729 N N . PHE B 1 17 ? -17.489 -4.342 -20.976 1.00 7.79 61 PHE B N 1
ATOM 1730 C CA . PHE B 1 17 ? -17.755 -4.592 -19.562 1.00 7.18 61 PHE B CA 1
ATOM 1731 C C . PHE B 1 17 ? -19.035 -3.885 -19.136 1.00 7.55 61 PHE B C 1
ATOM 1732 O O . PHE B 1 17 ? -19.906 -4.489 -18.517 1.00 8.15 61 PHE B O 1
ATOM 1740 N N . HIS B 1 18 ? -19.146 -2.607 -19.481 1.00 8.62 62 HIS B N 1
ATOM 1741 C CA . HIS B 1 18 ? -20.349 -1.837 -19.189 1.00 9.38 62 HIS B CA 1
ATOM 1742 C C . HIS B 1 18 ? -21.599 -2.480 -19.803 1.00 11.10 62 HIS B C 1
ATOM 1743 O O . HIS B 1 18 ? -22.636 -2.594 -19.142 1.00 11.58 62 HIS B O 1
ATOM 1750 N N . GLU B 1 19 ? -21.489 -2.915 -21.058 1.00 9.48 63 GLU B N 1
ATOM 1751 C CA . GLU B 1 19 ? -22.610 -3.535 -21.771 1.00 10.32 63 GLU B CA 1
ATOM 1752 C C . GLU B 1 19 ? -22.972 -4.902 -21.210 1.00 8.30 63 GLU B C 1
ATOM 1753 O O . GLU B 1 19 ? -24.139 -5.308 -21.247 1.00 8.56 63 GLU B O 1
ATOM 1759 N N . ALA B 1 20 ? -21.969 -5.615 -20.709 1.00 8.38 64 ALA B N 1
ATOM 1760 C CA . ALA B 1 20 ? -22.195 -6.922 -20.102 1.00 8.73 64 ALA B CA 1
ATOM 1761 C C . ALA B 1 20 ? -22.974 -6.778 -18.800 1.00 8.03 64 ALA B C 1
ATOM 1762 O O . ALA B 1 20 ? -23.903 -7.544 -18.541 1.00 11.75 64 ALA B O 1
ATOM 1764 N N . LEU B 1 21 ? -22.588 -5.798 -17.985 1.00 7.06 65 LEU B N 1
ATOM 1765 C CA . LEU B 1 21 ? -23.288 -5.518 -16.735 1.00 7.75 65 LEU B CA 1
ATOM 1766 C C . LEU B 1 21 ? -24.719 -5.114 -17.035 1.00 7.88 65 LEU B C 1
ATOM 1767 O O . LEU B 1 21 ? -25.652 -5.569 -16.375 1.00 7.62 65 LEU B O 1
ATOM 1772 N N . ARG B 1 22 ? -24.876 -4.254 -18.038 1.00 7.73 66 ARG B N 1
ATOM 1773 C CA . ARG B 1 22 ? -26.184 -3.779 -18.463 1.00 8.08 66 ARG B CA 1
ATOM 1774 C C . ARG B 1 22 ? -27.084 -4.937 -18.881 1.00 8.13 66 ARG B C 1
ATOM 1775 O O . ARG B 1 22 ? -28.239 -5.014 -18.458 1.00 8.95 66 ARG B O 1
ATOM 1783 N N . ALA B 1 23 ? -26.545 -5.835 -19.705 1.00 9.28 67 ALA B N 1
ATOM 1784 C CA . ALA B 1 23 ? -27.269 -7.024 -20.148 1.00 8.47 67 ALA B CA 1
ATOM 1785 C C . ALA B 1 23 ? -27.665 -7.929 -18.979 1.00 11.59 67 ALA B C 1
ATOM 1786 O O . ALA B 1 23 ? -28.823 -8.343 -18.879 1.00 13.21 67 ALA B O 1
ATOM 1788 N N . PHE B 1 24 ? -26.705 -8.236 -18.108 1.00 8.71 68 PHE B N 1
ATOM 1789 C CA . PHE B 1 24 ? -26.956 -9.071 -16.928 1.00 8.08 68 PHE B CA 1
ATOM 1790 C C . PHE B 1 24 ? -28.085 -8.469 -16.090 1.00 7.78 68 PHE B C 1
ATOM 1791 O O . PHE B 1 24 ? -28.984 -9.180 -15.654 1.00 8.33 68 PHE B O 1
ATOM 1799 N N . ARG B 1 25 ? -28.033 -7.152 -15.897 1.00 8.88 69 ARG B N 1
ATOM 1800 C CA . ARG B 1 25 ? -29.011 -6.420 -15.087 1.00 9.26 69 ARG B CA 1
ATOM 1801 C C . ARG B 1 25 ? -30.432 -6.489 -15.650 1.00 11.41 69 ARG B C 1
ATOM 1802 O O . ARG B 1 25 ? -31.402 -6.519 -14.892 1.00 10.80 69 ARG B O 1
ATOM 1810 N N . GLY B 1 26 ? -30.546 -6.515 -16.976 1.00 12.77 70 GLY B N 1
ATOM 1811 C CA . GLY B 1 26 ? -31.841 -6.642 -17.640 1.00 10.31 70 GLY B CA 1
ATOM 1812 C C . GLY B 1 26 ? -32.243 -8.088 -17.865 1.00 10.97 70 GLY B C 1
ATOM 1813 O O . GLY B 1 26 ? -33.229 -8.364 -18.557 1.00 12.12 70 GLY B O 1
ATOM 1814 N N . SER B 1 27 ? -31.477 -9.004 -17.271 1.00 10.08 71 SER B N 1
ATOM 1815 C CA . SER B 1 27 ? -31.675 -10.448 -17.422 1.00 9.95 71 SER B CA 1
ATOM 1816 C C . SER B 1 27 ? -31.550 -10.890 -18.881 1.00 9.71 71 SER B C 1
ATOM 1817 O O . SER B 1 27 ? -32.248 -11.798 -19.327 1.00 9.90 71 SER B O 1
ATOM 1820 N N . ARG B 1 28 ? -30.659 -10.239 -19.620 1.00 10.56 72 ARG B N 1
ATOM 1821 C CA . ARG B 1 28 ? -30.391 -10.624 -20.999 1.00 13.00 72 ARG B CA 1
ATOM 1822 C C . ARG B 1 28 ? -29.072 -11.389 -21.056 1.00 11.64 72 ARG B C 1
ATOM 1823 O O . ARG B 1 28 ? -28.034 -10.864 -21.466 1.00 12.26 72 ARG B O 1
ATOM 1831 N N . TYR B 1 29 ? -29.143 -12.642 -20.615 1.00 11.75 73 TYR B N 1
ATOM 1832 C CA . TYR B 1 29 ? -27.968 -13.479 -20.401 1.00 12.40 73 TYR B CA 1
ATOM 1833 C C . TYR B 1 29 ? -27.362 -13.975 -21.702 1.00 12.05 73 TYR B C 1
ATOM 1834 O O . TYR B 1 29 ? -26.161 -14.227 -21.767 1.00 11.89 73 TYR B O 1
ATOM 1843 N N . GLY B 1 30 ? -28.199 -14.117 -22.726 1.00 12.81 74 GLY B N 1
ATOM 1844 C CA . GLY B 1 30 ? -27.727 -14.400 -24.078 1.00 14.56 74 GLY B CA 1
ATOM 1845 C C . GLY B 1 30 ? -26.798 -13.298 -24.547 1.00 10.43 74 GLY B C 1
ATOM 1846 O O . GLY B 1 30 ? -25.687 -13.568 -25.000 1.00 11.45 74 GLY B O 1
ATOM 1847 N N . ASP B 1 31 ? -27.247 -12.051 -24.420 1.00 10.68 75 ASP B N 1
ATOM 1848 C CA . ASP B 1 31 ? -26.407 -10.902 -24.745 1.00 10.28 75 ASP B CA 1
ATOM 1849 C C . ASP B 1 31 ? -25.150 -10.863 -23.876 1.00 9.48 75 ASP B C 1
ATOM 1850 O O . ASP B 1 31 ? -24.058 -10.614 -24.389 1.00 9.66 75 ASP B O 1
ATOM 1855 N N . PHE B 1 32 ? -25.304 -11.116 -22.574 1.00 8.28 76 PHE B N 1
ATOM 1856 C CA . PHE B 1 32 ? -24.155 -11.172 -21.663 1.00 8.02 76 PHE B CA 1
ATOM 1857 C C . PHE B 1 32 ? -23.081 -12.148 -22.163 1.00 8.12 76 PHE B C 1
ATOM 1858 O O . PHE B 1 32 ? -21.910 -11.784 -22.260 1.00 8.94 76 PHE B O 1
ATOM 1866 N N . ARG B 1 33 ? -23.487 -13.378 -22.473 1.00 8.97 77 ARG B N 1
ATOM 1867 C CA . ARG B 1 33 ? -22.574 -14.412 -22.953 1.00 10.42 77 ARG B CA 1
ATOM 1868 C C . ARG B 1 33 ? -21.838 -14.013 -24.231 1.00 11.03 77 ARG B C 1
ATOM 1869 O O . ARG B 1 33 ? -20.651 -14.274 -24.362 1.00 10.44 77 ARG B O 1
ATOM 1877 N N . GLN B 1 34 ? -22.551 -13.380 -25.160 1.00 9.44 78 GLN B N 1
ATOM 1878 C CA . GLN B 1 34 ? -21.956 -12.904 -26.412 1.00 8.05 78 GLN B CA 1
ATOM 1879 C C . GLN B 1 34 ? -20.880 -11.856 -26.142 1.00 8.60 78 GLN B C 1
ATOM 1880 O O . GLN B 1 34 ? -19.813 -11.863 -26.763 1.00 8.59 78 GLN B O 1
ATOM 1886 N N . ILE B 1 35 ? -21.174 -10.955 -25.210 1.00 8.02 79 ILE B N 1
ATOM 1887 C CA . ILE B 1 35 ? -20.248 -9.889 -24.840 1.00 8.36 79 ILE B CA 1
ATOM 1888 C C . ILE B 1 35 ? -19.044 -10.460 -24.081 1.00 7.85 79 ILE B C 1
ATOM 1889 O O . ILE B 1 35 ? -17.904 -10.054 -24.322 1.00 7.53 79 ILE B O 1
ATOM 1894 N N . ARG B 1 36 ? -19.312 -11.411 -23.184 1.00 7.40 80 ARG B N 1
ATOM 1895 C CA . ARG B 1 36 ? -18.273 -12.168 -22.483 1.00 7.06 80 ARG B CA 1
ATOM 1896 C C . ARG B 1 36 ? -17.251 -12.738 -23.468 1.00 8.71 80 ARG B C 1
ATOM 1897 O O . ARG B 1 36 ? -16.041 -12.599 -23.279 1.00 9.37 80 ARG B O 1
ATOM 1905 N N . ASP B 1 37 ? -17.759 -13.377 -24.518 1.00 10.21 81 ASP B N 1
ATOM 1906 C CA . ASP B 1 37 ? -16.919 -14.019 -25.522 1.00 9.47 81 ASP B CA 1
ATOM 1907 C C . ASP B 1 37 ? -16.037 -13.027 -26.269 1.00 8.89 81 ASP B C 1
ATOM 1908 O O . ASP B 1 37 ? -14.900 -13.347 -26.619 1.00 8.77 81 ASP B O 1
ATOM 1913 N N . ILE B 1 38 ? -16.557 -11.825 -26.510 1.00 8.18 82 ILE B N 1
ATOM 1914 C CA . ILE B 1 38 ? -15.753 -10.756 -27.103 1.00 8.01 82 ILE B CA 1
ATOM 1915 C C . ILE B 1 38 ? -14.625 -10.376 -26.146 1.00 8.63 82 ILE B C 1
ATOM 1916 O O . ILE B 1 38 ? -13.466 -10.242 -26.554 1.00 8.16 82 ILE B O 1
ATOM 1921 N N . MET B 1 39 ? -14.972 -10.220 -24.872 1.00 8.88 83 MET B N 1
ATOM 1922 C CA . MET B 1 39 ? -13.997 -9.842 -23.857 1.00 9.03 83 MET B CA 1
ATOM 1923 C C . MET B 1 39 ? -12.935 -10.922 -23.672 1.00 7.64 83 MET B C 1
ATOM 1924 O O . MET B 1 39 ? -11.762 -10.606 -23.495 1.00 8.01 83 MET B O 1
ATOM 1929 N N . GLN B 1 40 ? -13.345 -12.187 -23.724 1.00 7.66 84 GLN B N 1
ATOM 1930 C CA . GLN B 1 40 ? -12.396 -13.294 -23.667 1.00 8.58 84 GLN B CA 1
ATOM 1931 C C . GLN B 1 40 ? -11.374 -13.173 -24.794 1.00 8.51 84 GLN B C 1
ATOM 1932 O O . GLN B 1 40 ? -10.174 -13.344 -24.575 1.00 9.76 84 GLN B O 1
ATOM 1938 N N . ALA B 1 41 ? -11.859 -12.870 -25.994 1.00 8.11 85 ALA B N 1
ATOM 1939 C CA . ALA B 1 41 ? -10.992 -12.726 -27.159 1.00 9.04 85 ALA B CA 1
ATOM 1940 C C . ALA B 1 41 ? -10.021 -11.552 -27.029 1.00 10.20 85 ALA B C 1
ATOM 1941 O O . ALA B 1 41 ? -8.896 -11.616 -27.527 1.00 9.97 85 ALA B O 1
ATOM 1943 N N . LEU B 1 42 ? -10.456 -10.486 -26.362 1.00 10.37 86 LEU B N 1
ATOM 1944 C CA . LEU B 1 42 ? -9.620 -9.301 -26.157 1.00 10.97 86 LEU B CA 1
ATOM 1945 C C . LEU B 1 42 ? -8.434 -9.553 -25.229 1.00 11.51 86 LEU B C 1
ATOM 1946 O O . LEU B 1 42 ? -7.410 -8.871 -25.321 1.00 11.45 86 LEU B O 1
ATOM 1951 N N . LEU B 1 43 ? -8.578 -10.522 -24.331 1.00 11.81 87 LEU B N 1
ATOM 1952 C CA . LEU B 1 43 ? -7.585 -10.754 -23.279 1.00 10.83 87 LEU B CA 1
ATOM 1953 C C . LEU B 1 43 ? -6.187 -11.121 -23.778 1.00 11.52 87 LEU B C 1
ATOM 1954 O O . LEU B 1 43 ? -5.210 -10.965 -23.045 1.00 12.15 87 LEU B O 1
ATOM 1959 N N . VAL B 1 44 ? -6.088 -11.600 -25.018 1.00 12.00 88 VAL B N 1
ATOM 1960 C CA . VAL B 1 44 ? -4.790 -11.925 -25.611 1.00 10.44 88 VAL B CA 1
ATOM 1961 C C . VAL B 1 44 ? -4.054 -10.686 -26.121 1.00 10.85 88 VAL B C 1
ATOM 1962 O O . VAL B 1 44 ? -2.864 -10.754 -26.436 1.00 11.23 88 VAL B O 1
ATOM 1966 N N . ARG B 1 45 ? -4.761 -9.563 -26.209 1.00 10.86 89 ARG B N 1
ATOM 1967 C CA . ARG B 1 45 ? -4.188 -8.333 -26.760 1.00 10.94 89 ARG B CA 1
ATOM 1968 C C . ARG B 1 45 ? -3.604 -7.459 -25.655 1.00 12.30 89 ARG B C 1
ATOM 1969 O O . ARG B 1 45 ? -4.022 -7.572 -24.503 1.00 12.17 89 ARG B O 1
ATOM 1977 N N . PRO B 1 46 ? -2.634 -6.588 -26.004 1.00 12.40 90 PRO B N 1
ATOM 1978 C CA . PRO B 1 46 ? -2.048 -5.663 -25.034 1.00 13.18 90 PRO B CA 1
ATOM 1979 C C . PRO B 1 46 ? -3.100 -4.727 -24.455 1.00 15.01 90 PRO B C 1
ATOM 1980 O O . PRO B 1 46 ? -3.791 -4.034 -25.206 1.00 15.32 90 PRO B O 1
ATOM 1984 N N . LEU B 1 47 ? -3.225 -4.727 -23.132 1.00 12.50 91 LEU B N 1
ATOM 1985 C CA . LEU B 1 47 ? -4.229 -3.922 -22.452 1.00 9.19 91 LEU B CA 1
ATOM 1986 C C . LEU B 1 47 ? -3.571 -2.935 -21.506 1.00 14.36 91 LEU B C 1
ATOM 1987 O O . LEU B 1 47 ? -4.238 -2.067 -20.942 1.00 17.19 91 LEU B O 1
ATOM 1992 N N . GLY B 1 48 ? -2.256 -3.065 -21.342 1.00 13.79 92 GLY B N 1
ATOM 1993 C CA . GLY B 1 48 ? -1.534 -2.305 -20.330 1.00 14.86 92 GLY B CA 1
ATOM 1994 C C . GLY B 1 48 ? -2.125 -2.611 -18.968 1.00 18.68 92 GLY B C 1
ATOM 1995 O O . GLY B 1 48 ? -2.269 -1.721 -18.126 1.00 19.88 92 GLY B O 1
ATOM 1996 N N . LYS B 1 49 ? -2.472 -3.880 -18.762 1.00 20.58 93 LYS B N 1
ATOM 1997 C CA . LYS B 1 49 ? -3.183 -4.316 -17.565 1.00 19.88 93 LYS B CA 1
ATOM 1998 C C . LYS B 1 49 ? -2.501 -3.854 -16.286 1.00 20.83 93 LYS B C 1
ATOM 1999 O O . LYS B 1 49 ? -1.290 -4.010 -16.108 1.00 20.07 93 LYS B O 1
ATOM 2005 N N . GLU B 1 50 ? -3.304 -3.245 -15.424 1.00 27.15 94 GLU B N 1
ATOM 2006 C CA . GLU B 1 50 ? -2.883 -2.844 -14.095 1.00 34.59 94 GLU B CA 1
ATOM 2007 C C . GLU B 1 50 ? -3.967 -3.329 -13.127 1.00 36.46 94 GLU B C 1
ATOM 2008 O O . GLU B 1 50 ? -4.695 -4.275 -13.445 1.00 34.77 94 GLU B O 1
ATOM 2014 N N . HIS B 1 51 ? -4.089 -2.694 -11.965 1.00 34.16 95 HIS B N 1
ATOM 2015 C CA . HIS B 1 51 ? -5.055 -3.142 -10.963 1.00 26.20 95 HIS B CA 1
ATOM 2016 C C . HIS B 1 51 ? -6.528 -2.882 -11.313 1.00 23.93 95 HIS B C 1
ATOM 2017 O O . HIS B 1 51 ? -7.391 -3.682 -10.953 1.00 24.89 95 HIS B O 1
ATOM 2024 N N . THR B 1 52 ? -6.812 -1.787 -12.018 1.00 24.09 96 THR B N 1
ATOM 2025 C CA . THR B 1 52 ? -8.190 -1.465 -12.420 1.00 24.98 96 THR B CA 1
ATOM 2026 C C . THR B 1 52 ? -8.756 -2.414 -13.489 1.00 27.69 96 THR B C 1
ATOM 2027 O O . THR B 1 52 ? -9.914 -2.829 -13.403 1.00 28.01 96 THR B O 1
ATOM 2031 N N . VAL B 1 53 ? -7.945 -2.738 -14.496 1.00 22.26 97 VAL B N 1
ATOM 2032 C CA . VAL B 1 53 ? -8.314 -3.747 -15.489 1.00 14.78 97 VAL B CA 1
ATOM 2033 C C . VAL B 1 53 ? -8.499 -5.088 -14.786 1.00 14.40 97 VAL B C 1
ATOM 2034 O O . VAL B 1 53 ? -9.483 -5.785 -15.022 1.00 12.39 97 VAL B O 1
ATOM 2038 N N . SER B 1 54 ? -7.550 -5.431 -13.915 1.00 15.72 98 SER B N 1
ATOM 2039 C CA . SER B 1 54 ? -7.609 -6.666 -13.138 1.00 17.38 98 SER B CA 1
ATOM 2040 C C . SER B 1 54 ? -8.910 -6.756 -12.334 1.00 15.36 98 SER B C 1
ATOM 2041 O O . SER B 1 54 ? -9.536 -7.817 -12.272 1.00 15.02 98 SER B O 1
ATOM 2044 N N . ARG B 1 55 ? -9.313 -5.635 -11.739 1.00 15.52 99 ARG B N 1
ATOM 2045 C CA . ARG B 1 55 ? -10.518 -5.565 -10.911 1.00 17.39 99 ARG B CA 1
ATOM 2046 C C . ARG B 1 55 ? -11.777 -5.833 -11.724 1.00 12.44 99 ARG B C 1
ATOM 2047 O O . ARG B 1 55 ? -12.641 -6.611 -11.319 1.00 12.96 99 ARG B O 1
ATOM 2055 N N . LEU B 1 56 ? -11.864 -5.166 -12.870 1.00 11.24 100 LEU B N 1
ATOM 2056 C CA . LEU B 1 56 ? -12.942 -5.344 -13.834 1.00 13.41 100 LEU B CA 1
ATOM 2057 C C . LEU B 1 56 ? -13.067 -6.798 -14.278 1.00 10.98 100 LEU B C 1
ATOM 2058 O O . LEU B 1 56 ? -14.172 -7.337 -14.381 1.00 10.46 100 LEU B O 1
ATOM 2063 N N . LEU B 1 57 ? -11.924 -7.421 -14.556 1.00 10.15 101 LEU B N 1
ATOM 2064 C CA . LEU B 1 57 ? -11.896 -8.787 -15.069 1.00 10.27 101 LEU B CA 1
ATOM 2065 C C . LEU B 1 57 ? -12.332 -9.818 -14.028 1.00 11.23 101 LEU B C 1
ATOM 2066 O O . LEU B 1 57 ? -13.013 -10.790 -14.365 1.00 10.56 101 LEU B O 1
ATOM 2071 N N . ARG B 1 58 ? -11.949 -9.598 -12.771 1.00 9.89 102 ARG B N 1
ATOM 2072 C CA . ARG B 1 58 ? -12.395 -10.445 -11.666 1.00 8.93 102 ARG B CA 1
ATOM 2073 C C . ARG B 1 58 ? -13.917 -10.407 -11.516 1.00 8.52 102 ARG B C 1
ATOM 2074 O O . ARG B 1 58 ? -14.558 -11.449 -11.382 1.00 9.71 102 ARG B O 1
ATOM 2082 N N . VAL B 1 59 ? -14.486 -9.205 -11.538 1.00 8.26 103 VAL B N 1
ATOM 2083 C CA . VAL B 1 59 ? -15.939 -9.039 -11.473 1.00 7.91 103 VAL B CA 1
ATOM 2084 C C . VAL B 1 59 ? -16.588 -9.752 -12.653 1.00 9.68 103 VAL B C 1
ATOM 2085 O O . VAL B 1 59 ? -17.564 -10.489 -12.485 1.00 10.56 103 VAL B O 1
ATOM 2089 N N . MET B 1 60 ? -16.025 -9.546 -13.842 1.00 9.37 104 MET B N 1
ATOM 2090 C CA . MET B 1 60 ? -16.518 -10.197 -15.049 1.00 7.58 104 MET B CA 1
ATOM 2091 C C . MET B 1 60 ? -16.404 -11.719 -14.957 1.00 7.85 104 MET B C 1
ATOM 2092 O O . MET B 1 60 ? -17.305 -12.438 -15.395 1.00 7.98 104 MET B O 1
ATOM 2097 N N . GLN B 1 61 ? -15.304 -12.205 -14.384 1.00 7.72 105 GLN B N 1
ATOM 2098 C CA . GLN B 1 61 ? -15.126 -13.639 -14.152 1.00 7.30 105 GLN B CA 1
ATOM 2099 C C . GLN B 1 61 ? -16.236 -14.197 -13.279 1.00 7.66 105 GLN B C 1
ATOM 2100 O O . GLN B 1 61 ? -16.828 -15.232 -13.594 1.00 7.44 105 GLN B O 1
ATOM 2106 N N . CYS B 1 62 ? -16.504 -13.503 -12.175 1.00 7.06 106 CYS B N 1
ATOM 2107 C CA . CYS B 1 62 ? -17.484 -13.957 -11.198 1.00 8.15 106 CYS B CA 1
ATOM 2108 C C . CYS B 1 62 ? -18.877 -14.049 -11.817 1.00 9.22 106 CYS B C 1
ATOM 2109 O O . CYS B 1 62 ? -19.556 -15.071 -11.677 1.00 9.57 106 CYS B O 1
ATOM 2112 N N . LEU B 1 63 ? -19.282 -12.992 -12.521 1.00 9.37 107 LEU B N 1
ATOM 2113 C CA . LEU B 1 63 ? -20.559 -12.965 -13.238 1.00 9.42 107 LEU B CA 1
ATOM 2114 C C . LEU B 1 63 ? -20.681 -14.048 -14.299 1.00 7.07 107 LEU B C 1
ATOM 2115 O O . LEU B 1 63 ? -21.751 -14.630 -14.467 1.00 9.24 107 LEU B O 1
ATOM 2120 N N . SER B 1 64 ? -19.594 -14.299 -15.025 1.00 6.69 108 SER B N 1
ATOM 2121 C CA . SER B 1 64 ? -19.592 -15.320 -16.070 1.00 7.35 108 SER B CA 1
ATOM 2122 C C . SER B 1 64 ? -19.780 -16.712 -15.473 1.00 8.46 108 SER B C 1
ATOM 2123 O O . SER B 1 64 ? -20.488 -17.546 -16.035 1.00 8.25 108 SER B O 1
ATOM 2126 N N . ARG B 1 65 ? -19.152 -16.953 -14.327 1.00 7.25 109 ARG B N 1
ATOM 2127 C CA . ARG B 1 65 ? -19.338 -18.209 -13.607 1.00 7.36 109 ARG B CA 1
ATOM 2128 C C . ARG B 1 65 ? -20.760 -18.357 -13.064 1.00 8.71 109 ARG B C 1
ATOM 2129 O O . ARG B 1 65 ? -21.345 -19.444 -13.132 1.00 9.30 109 ARG B O 1
ATOM 2137 N N . ILE B 1 66 ? -21.312 -17.265 -12.538 1.00 8.53 110 ILE B N 1
ATOM 2138 C CA . ILE B 1 66 ? -22.692 -17.259 -12.049 1.00 8.80 110 ILE B CA 1
ATOM 2139 C C . ILE B 1 66 ? -23.685 -17.495 -13.192 1.00 9.72 110 ILE B C 1
ATOM 2140 O O . ILE B 1 66 ? -24.646 -18.260 -13.047 1.00 9.94 110 ILE B O 1
ATOM 2145 N N . GLU B 1 67 ? -23.433 -16.875 -14.338 1.00 8.83 111 GLU B N 1
ATOM 2146 C CA . GLU B 1 67 ? -24.314 -17.033 -15.492 1.00 8.28 111 GLU B CA 1
ATOM 2147 C C . GLU B 1 67 ? -24.306 -18.468 -16.043 1.00 9.64 111 GLU B C 1
ATOM 2148 O O . GLU B 1 67 ? -25.284 -18.910 -16.649 1.00 12.59 111 GLU B O 1
ATOM 2154 N N . GLU B 1 68 ? -23.213 -19.193 -15.824 1.00 9.55 112 GLU B N 1
ATOM 2155 C CA . GLU B 1 68 ? -23.132 -20.601 -16.223 1.00 10.30 112 GLU B CA 1
ATOM 2156 C C . GLU B 1 68 ? -23.408 -21.539 -15.046 1.00 10.31 112 GLU B C 1
ATOM 2157 O O . GLU B 1 68 ? -23.301 -22.758 -15.181 1.00 11.25 112 GLU B O 1
ATOM 2163 N N . GLY B 1 69 ? -23.777 -20.965 -13.902 1.00 13.00 113 GLY B N 1
ATOM 2164 C CA . GLY B 1 69 ? -23.900 -21.708 -12.646 1.00 14.61 113 GLY B CA 1
ATOM 2165 C C . GLY B 1 69 ? -24.890 -22.856 -12.627 1.00 13.39 113 GLY B C 1
ATOM 2166 O O . GLY B 1 69 ? -24.717 -23.817 -11.877 1.00 11.36 113 GLY B O 1
ATOM 2167 N N . GLU B 1 70 ? -25.936 -22.759 -13.442 1.00 12.47 114 GLU B N 1
ATOM 2168 C CA . GLU B 1 70 ? -26.930 -23.827 -13.531 1.00 13.40 114 GLU B CA 1
ATOM 2169 C C . GLU B 1 70 ? -26.468 -24.955 -14.449 1.00 15.52 114 GLU B C 1
ATOM 2170 O O . GLU B 1 70 ? -27.070 -26.029 -14.476 1.00 21.94 114 GLU B O 1
ATOM 2176 N N . ASN B 1 71 ? -25.403 -24.701 -15.205 1.00 15.99 115 ASN B N 1
ATOM 2177 C CA . ASN B 1 71 ? -24.870 -25.677 -16.147 1.00 18.08 115 ASN B CA 1
ATOM 2178 C C . ASN B 1 71 ? -23.708 -26.439 -15.523 1.00 16.59 115 ASN B C 1
ATOM 2179 O O . ASN B 1 71 ? -22.560 -26.000 -15.580 1.00 21.56 115 ASN B O 1
ATOM 2184 N N . LEU B 1 72 ? -24.013 -27.580 -14.919 1.00 16.49 116 LEU B N 1
ATOM 2185 C CA . LEU B 1 72 ? -23.003 -28.376 -14.226 1.00 21.83 116 LEU B CA 1
ATOM 2186 C C . LEU B 1 72 ? -22.062 -29.110 -15.176 1.00 26.39 116 LEU B C 1
ATOM 2187 O O . LEU B 1 72 ? -20.981 -29.545 -14.774 1.00 32.84 116 LEU B O 1
ATOM 2192 N N . ASP B 1 73 ? -22.474 -29.245 -16.433 1.00 32.07 117 ASP B N 1
ATOM 2193 C CA . ASP B 1 73 ? -21.658 -29.923 -17.435 1.00 42.25 117 ASP B CA 1
ATOM 2194 C C . ASP B 1 73 ? -20.407 -29.137 -17.817 1.00 46.42 117 ASP B C 1
ATOM 2195 O O . ASP B 1 73 ? -19.442 -29.714 -18.321 1.00 56.84 117 ASP B O 1
ATOM 2200 N N . CYS B 1 74 ? -20.418 -27.829 -17.570 1.00 39.10 118 CYS B N 1
ATOM 2201 C CA . CYS B 1 74 ? -19.297 -26.983 -17.970 1.00 29.44 118 CYS B CA 1
ATOM 2202 C C . CYS B 1 74 ? -18.376 -26.630 -16.807 1.00 24.14 118 CYS B C 1
ATOM 2203 O O . CYS B 1 74 ? -18.776 -26.690 -15.642 1.00 24.63 118 CYS B O 1
ATOM 2206 N N . SER B 1 75 ? -17.141 -26.262 -17.136 1.00 25.72 119 SER B N 1
ATOM 2207 C CA . SER B 1 75 ? -16.123 -25.993 -16.122 1.00 28.36 119 SER B CA 1
ATOM 2208 C C . SER B 1 75 ? -15.175 -24.867 -16.514 1.00 21.80 119 SER B C 1
ATOM 2209 O O . SER B 1 75 ? -14.819 -24.705 -17.683 1.00 21.91 119 SER B O 1
ATOM 2212 N N . PHE B 1 76 ? -14.773 -24.100 -15.513 1.00 19.42 120 PHE B N 1
ATOM 2213 C CA . PHE B 1 76 ? -13.891 -22.959 -15.690 1.00 18.38 120 PHE B CA 1
ATOM 2214 C C . PHE B 1 76 ? -12.493 -23.266 -15.183 1.00 24.76 120 PHE B C 1
ATOM 2215 O O . PHE B 1 76 ? -11.565 -22.501 -15.410 1.00 28.88 120 PHE B O 1
ATOM 2223 N N . ASP B 1 77 ? -12.356 -24.396 -14.495 1.00 29.59 121 ASP B N 1
ATOM 2224 C CA . ASP B 1 77 ? -11.092 -24.797 -13.901 1.00 32.12 121 ASP B CA 1
ATOM 2225 C C . ASP B 1 77 ? -10.333 -25.801 -14.763 1.00 42.68 121 ASP B C 1
ATOM 2226 O O . ASP B 1 77 ? -10.911 -26.772 -15.245 1.00 42.52 121 ASP B O 1
ATOM 2228 N N . MET B 1 78 ? -9.035 -25.561 -14.944 1.00 46.19 122 MET B N 1
ATOM 2229 C CA . MET B 1 78 ? -8.154 -26.504 -15.644 1.00 44.75 122 MET B CA 1
ATOM 2230 C C . MET B 1 78 ? -8.245 -27.870 -14.991 1.00 49.40 122 MET B C 1
ATOM 2231 O O . MET B 1 78 ? -8.312 -28.887 -15.671 1.00 51.69 122 MET B O 1
ATOM 2233 N N . GLU B 1 79 ? -8.251 -27.876 -13.664 1.00 49.64 123 GLU B N 1
ATOM 2234 C CA . GLU B 1 79 ? -8.712 -29.025 -12.925 1.00 53.72 123 GLU B CA 1
ATOM 2235 C C . GLU B 1 79 ? -10.213 -29.010 -13.118 1.00 57.61 123 GLU B C 1
ATOM 2236 O O . GLU B 1 79 ? -10.949 -28.515 -12.266 1.00 72.19 123 GLU B O 1
ATOM 2238 N N . ALA B 1 80 ? -10.659 -29.527 -14.262 1.00 59.02 124 ALA B N 1
ATOM 2239 C CA . ALA B 1 80 ? -12.062 -29.453 -14.657 1.00 64.73 124 ALA B CA 1
ATOM 2240 C C . ALA B 1 80 ? -12.960 -30.233 -13.711 1.00 58.33 124 ALA B C 1
ATOM 2241 O O . ALA B 1 80 ? -13.832 -30.982 -14.140 1.00 73.66 124 ALA B O 1
ATOM 2243 N N . GLU B 1 81 ? -12.739 -30.045 -12.418 1.00 51.76 125 GLU B N 1
ATOM 2244 C CA . GLU B 1 81 ? -13.439 -30.798 -11.397 1.00 43.03 125 GLU B CA 1
ATOM 2245 C C . GLU B 1 81 ? -14.240 -29.878 -10.492 1.00 44.11 125 GLU B C 1
ATOM 2246 O O . GLU B 1 81 ? -14.710 -30.289 -9.439 1.00 43.73 125 GLU B O 1
ATOM 2248 N N . LEU B 1 82 ? -14.389 -28.631 -10.909 1.00 28.76 126 LEU B N 1
ATOM 2249 C CA . LEU B 1 82 ? -15.147 -27.660 -10.148 1.00 25.08 126 LEU B CA 1
ATOM 2250 C C . LEU B 1 82 ? -16.408 -27.285 -10.904 1.00 20.01 126 LEU B C 1
ATOM 2251 O O . LEU B 1 82 ? -16.360 -27.053 -12.101 1.00 19.12 126 LEU B O 1
ATOM 2256 N N . THR B 1 83 ? -17.532 -27.238 -10.201 1.00 18.08 127 THR B N 1
ATOM 2257 C CA . THR B 1 83 ? -18.760 -26.696 -10.777 1.00 16.39 127 THR B CA 1
ATOM 2258 C C . THR B 1 83 ? -18.576 -25.191 -10.945 1.00 12.15 127 THR B C 1
ATOM 2259 O O . THR B 1 83 ? -17.770 -24.588 -10.235 1.00 14.95 127 THR B O 1
ATOM 2263 N N . PRO B 1 84 ? -19.311 -24.577 -11.892 1.00 10.91 128 PRO B N 1
ATOM 2264 C CA . PRO B 1 84 ? -19.188 -23.135 -12.121 1.00 11.63 128 PRO B CA 1
ATOM 2265 C C . PRO B 1 84 ? -19.292 -22.281 -10.853 1.00 13.73 128 PRO B C 1
ATOM 2266 O O . PRO B 1 84 ? -18.485 -21.367 -10.678 1.00 14.14 128 PRO B O 1
ATOM 2270 N N . LEU B 1 85 ? -20.256 -22.579 -9.983 1.00 15.94 129 LEU B N 1
ATOM 2271 C CA . LEU B 1 85 ? -20.457 -21.797 -8.756 1.00 14.71 129 LEU B CA 1
ATOM 2272 C C . LEU B 1 85 ? -19.330 -21.961 -7.734 1.00 12.99 129 LEU B C 1
ATOM 2273 O O . LEU B 1 85 ? -19.044 -21.040 -6.966 1.00 11.58 129 LEU B O 1
ATOM 2278 N N . GLU B 1 86 ? -18.697 -23.132 -7.727 1.00 14.31 130 GLU B N 1
ATOM 2279 C CA . GLU B 1 86 ? -17.494 -23.341 -6.926 1.00 13.35 130 GLU B CA 1
ATOM 2280 C C . GLU B 1 86 ? -16.370 -22.422 -7.399 1.00 12.82 130 GLU B C 1
ATOM 2281 O O . GLU B 1 86 ? -15.663 -21.826 -6.586 1.00 11.76 130 GLU B O 1
ATOM 2287 N N . SER B 1 87 ? -16.207 -22.313 -8.716 1.00 13.10 131 SER B N 1
ATOM 2288 C CA . SER B 1 87 ? -15.244 -21.373 -9.285 1.00 13.93 131 SER B CA 1
ATOM 2289 C C . SER B 1 87 ? -15.616 -19.937 -8.930 1.00 12.19 131 SER B C 1
ATOM 2290 O O . SER B 1 87 ? -14.743 -19.107 -8.681 1.00 13.84 131 SER B O 1
ATOM 2293 N N . ALA B 1 88 ? -16.917 -19.656 -8.904 1.00 11.53 132 ALA B N 1
ATOM 2294 C CA . ALA B 1 88 ? -17.419 -18.342 -8.518 1.00 11.21 132 ALA B CA 1
ATOM 2295 C C . ALA B 1 88 ? -17.002 -17.994 -7.089 1.00 11.42 132 ALA B C 1
ATOM 2296 O O . ALA B 1 88 ? -16.579 -16.869 -6.823 1.00 12.15 132 ALA B O 1
ATOM 2298 N N . ILE B 1 89 ? -17.118 -18.965 -6.181 1.00 12.11 133 ILE B N 1
ATOM 2299 C CA . ILE B 1 89 ? -16.627 -18.816 -4.808 1.00 13.03 133 ILE B CA 1
ATOM 2300 C C . ILE B 1 89 ? -15.15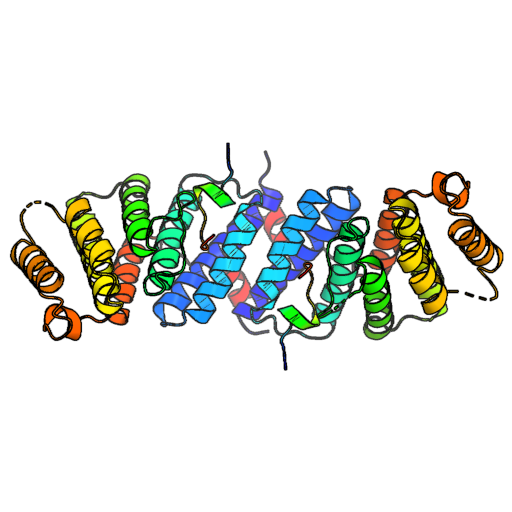5 -18.406 -4.830 1.00 11.29 133 ILE B C 1
ATOM 2301 O O . ILE B 1 89 ? -14.756 -17.459 -4.148 1.00 13.14 133 ILE B O 1
ATOM 2306 N N . ASN B 1 90 ? -14.359 -19.123 -5.624 1.00 11.48 134 ASN B N 1
ATOM 2307 C CA . ASN B 1 90 ? -12.927 -18.853 -5.751 1.00 12.33 134 ASN B CA 1
ATOM 2308 C C . ASN B 1 90 ? -12.648 -17.431 -6.210 1.00 11.36 134 ASN B C 1
ATOM 2309 O O . ASN B 1 90 ? -11.763 -16.766 -5.673 1.00 15.13 134 ASN B O 1
ATOM 2314 N N . VAL B 1 91 ? -13.405 -16.973 -7.203 1.00 12.56 135 VAL B N 1
ATOM 2315 C CA . VAL B 1 91 ? -13.223 -15.629 -7.754 1.00 12.34 135 VAL B CA 1
ATOM 2316 C C . VAL B 1 91 ? -13.640 -14.557 -6.746 1.00 13.54 135 VAL B C 1
ATOM 2317 O O . VAL B 1 91 ? -13.041 -13.479 -6.689 1.00 15.78 135 VAL B O 1
ATOM 2321 N N . LEU B 1 92 ? -14.655 -14.859 -5.942 1.00 12.47 136 LEU B N 1
ATOM 2322 C CA . LEU B 1 92 ? -15.113 -13.914 -4.930 1.00 12.89 136 LEU B CA 1
ATOM 2323 C C . LEU B 1 92 ? -14.008 -13.614 -3.918 1.00 14.07 136 LEU B C 1
ATOM 2324 O O . LEU B 1 92 ? -13.879 -12.478 -3.452 1.00 16.56 136 LEU B O 1
ATOM 2329 N N . GLU B 1 93 ? -13.203 -14.627 -3.597 1.00 15.84 137 GLU B N 1
ATOM 2330 C CA . GLU B 1 93 ? -12.030 -14.432 -2.741 1.00 19.77 137 GLU B CA 1
ATOM 2331 C C . GLU B 1 93 ? -11.006 -13.497 -3.378 1.00 17.95 137 GLU B C 1
ATOM 2332 O O . GLU B 1 93 ? -10.412 -12.666 -2.691 1.00 19.74 137 GLU B O 1
ATOM 2338 N N . MET B 1 94 ? -10.807 -13.627 -4.688 1.00 16.13 138 MET B N 1
ATOM 2339 C CA . MET B 1 94 ? -9.929 -12.716 -5.421 1.00 16.89 138 MET B CA 1
ATOM 2340 C C . MET B 1 94 ? -10.525 -11.316 -5.446 1.00 15.14 138 MET B C 1
ATOM 2341 O O . MET B 1 94 ? -9.800 -10.326 -5.352 1.00 15.92 138 MET B O 1
ATOM 2346 N N . ILE B 1 95 ? -11.846 -11.241 -5.580 1.00 13.92 139 ILE B N 1
ATOM 2347 C CA . ILE B 1 95 ? -12.549 -9.962 -5.528 1.00 13.39 139 ILE B CA 1
ATOM 2348 C C . ILE B 1 95 ? -12.353 -9.295 -4.164 1.00 15.24 139 ILE B C 1
ATOM 2349 O O . ILE B 1 95 ? -12.086 -8.094 -4.092 1.00 15.27 139 ILE B O 1
ATOM 2354 N N . LYS B 1 96 ? -12.460 -10.081 -3.093 1.00 17.07 140 LYS B N 1
ATOM 2355 C CA . LYS B 1 96 ? -12.215 -9.572 -1.744 1.00 18.69 140 LYS B CA 1
ATOM 2356 C C . LYS B 1 96 ? -10.823 -8.956 -1.635 1.00 19.19 140 LYS B C 1
ATOM 2357 O O . LYS B 1 96 ? -10.658 -7.886 -1.051 1.00 21.87 140 LYS B O 1
ATOM 2363 N N . THR B 1 97 ? -9.834 -9.635 -2.211 1.00 21.14 141 THR B N 1
ATOM 2364 C CA . THR B 1 97 ? -8.441 -9.188 -2.174 1.00 23.36 141 THR B CA 1
ATOM 2365 C C . THR B 1 97 ? -8.189 -7.937 -3.017 1.00 22.12 141 THR B C 1
ATOM 2366 O O . THR B 1 97 ? -7.609 -6.966 -2.536 1.00 25.93 141 THR B O 1
ATOM 2370 N N . GLU B 1 98 ? -8.628 -7.965 -4.269 1.00 24.04 142 GLU B N 1
ATOM 2371 C CA . GLU B 1 98 ? -8.311 -6.894 -5.211 1.00 28.83 142 GLU B CA 1
ATOM 2372 C C . GLU B 1 98 ? -9.158 -5.632 -5.015 1.00 23.80 142 GLU B C 1
ATOM 2373 O O . GLU B 1 98 ? -8.795 -4.553 -5.490 1.00 24.08 142 GLU B O 1
ATOM 2379 N N . PHE B 1 99 ? -10.277 -5.776 -4.310 1.00 19.44 143 PHE B N 1
ATOM 2380 C CA . PHE B 1 99 ? -11.104 -4.633 -3.930 1.00 18.07 143 PHE B CA 1
ATOM 2381 C C . PHE B 1 99 ? -10.884 -4.258 -2.462 1.00 20.67 143 PHE B C 1
ATOM 2382 O O . PHE B 1 99 ? -11.475 -3.294 -1.966 1.00 21.60 143 PHE B O 1
ATOM 2390 N N . THR B 1 100 ? -10.014 -5.018 -1.792 1.00 18.56 144 THR B N 1
ATOM 2391 C CA . THR B 1 100 ? -9.707 -4.863 -0.362 1.00 19.26 144 THR B CA 1
ATOM 2392 C C . THR B 1 100 ? -10.974 -4.718 0.487 1.00 19.13 144 THR B C 1
ATOM 2393 O O . THR B 1 100 ? -11.182 -3.705 1.157 1.00 20.00 144 THR B O 1
ATOM 2397 N N . LEU B 1 101 ? -11.817 -5.743 0.446 1.00 18.00 145 LEU B N 1
ATOM 2398 C CA . LEU B 1 101 ? -13.088 -5.725 1.157 1.00 18.28 145 LEU B CA 1
ATOM 2399 C C . LEU B 1 101 ? -12.952 -6.410 2.505 1.00 19.04 145 LEU B C 1
ATOM 2400 O O . LEU B 1 101 ? -12.125 -7.309 2.669 1.00 20.49 145 LEU B O 1
ATOM 2405 N N . THR B 1 102 ? -13.763 -5.979 3.468 1.00 20.23 146 THR B N 1
ATOM 2406 C CA . THR B 1 102 ? -13.801 -6.622 4.777 1.00 22.03 146 THR B CA 1
ATOM 2407 C C . THR B 1 102 ? -14.470 -7.984 4.647 1.00 20.88 146 THR B C 1
ATOM 2408 O O . THR B 1 102 ? -15.185 -8.241 3.676 1.00 20.44 146 THR B O 1
ATOM 2412 N N . GLU B 1 103 ? -14.230 -8.853 5.624 1.00 22.73 147 GLU B N 1
ATOM 2413 C CA . GLU B 1 103 ? -14.908 -10.138 5.678 1.00 26.79 147 GLU B CA 1
ATOM 2414 C C . GLU B 1 103 ? -16.404 -9.907 5.859 1.00 22.14 147 GLU B C 1
ATOM 2415 O O . GLU B 1 103 ? -17.221 -10.590 5.243 1.00 28.38 147 GLU B O 1
ATOM 2421 N N . ALA B 1 104 ? -16.746 -8.922 6.688 1.00 24.36 148 ALA B N 1
ATOM 2422 C CA . ALA B 1 104 ? -18.134 -8.554 6.958 1.00 22.85 148 ALA B CA 1
ATOM 2423 C C . ALA B 1 104 ? -18.900 -8.173 5.692 1.00 26.45 148 ALA B C 1
ATOM 2424 O O . ALA B 1 104 ? -20.090 -8.464 5.568 1.00 32.15 148 ALA B O 1
ATOM 2426 N N . VAL B 1 105 ? -18.217 -7.523 4.756 1.00 23.79 149 VAL B N 1
ATOM 2427 C CA . VAL B 1 105 ? -18.851 -7.075 3.521 1.00 21.08 149 VAL B CA 1
ATOM 2428 C C . VAL B 1 105 ? -19.084 -8.235 2.548 1.00 23.98 149 VAL B C 1
ATOM 2429 O O . VAL B 1 105 ? -20.100 -8.269 1.854 1.00 29.24 149 VAL B O 1
ATOM 2433 N N . VAL B 1 106 ? -18.157 -9.190 2.523 1.00 21.75 150 VAL B N 1
ATOM 2434 C CA . VAL B 1 106 ? -18.203 -10.298 1.563 1.00 24.29 150 VAL B CA 1
ATOM 2435 C C . VAL B 1 106 ? -18.973 -11.517 2.083 1.00 28.71 150 VAL B C 1
ATOM 2436 O O . VAL B 1 106 ? -19.581 -12.251 1.297 1.00 28.79 150 VAL B O 1
ATOM 2440 N N . GLU B 1 107 ? -18.955 -11.717 3.401 1.00 28.90 151 GLU B N 1
ATOM 2441 C CA . GLU B 1 107 ? -19.553 -12.903 4.031 1.00 30.86 151 GLU B CA 1
ATOM 2442 C C . GLU B 1 107 ? -20.971 -13.205 3.552 1.00 26.17 151 GLU B C 1
ATOM 2443 O O . GLU B 1 107 ? -21.288 -14.353 3.239 1.00 28.88 151 GLU B O 1
ATOM 2449 N N . SER B 1 108 ? -21.814 -12.175 3.502 1.00 27.35 152 SER B N 1
ATOM 2450 C CA . SER B 1 108 ? -23.210 -12.339 3.104 1.00 27.30 152 SER B CA 1
ATOM 2451 C C . SER B 1 108 ? -23.330 -12.865 1.681 1.00 22.25 152 SER B C 1
ATOM 2452 O O . SER B 1 108 ? -24.123 -13.766 1.412 1.00 22.35 152 SER B O 1
ATOM 2455 N N . SER B 1 109 ? -22.538 -12.304 0.776 1.00 22.70 153 SER B N 1
ATOM 2456 C CA . SER B 1 109 ? -22.604 -12.701 -0.622 1.00 23.74 153 SER B CA 1
ATOM 2457 C C . SER B 1 109 ? -21.938 -14.048 -0.859 1.00 20.03 153 SER B C 1
ATOM 2458 O O . SER B 1 109 ? -22.398 -14.831 -1.694 1.00 19.66 153 SER B O 1
ATOM 2461 N N . ARG B 1 110 ? -20.864 -14.319 -0.121 1.00 18.91 154 ARG B N 1
ATOM 2462 C CA . ARG B 1 110 ? -20.220 -15.625 -0.196 1.00 20.69 154 ARG B CA 1
ATOM 2463 C C . ARG B 1 110 ? -21.206 -16.716 0.219 1.00 18.41 154 ARG B C 1
ATOM 2464 O O . ARG B 1 110 ? -21.260 -17.771 -0.410 1.00 17.57 154 ARG B O 1
ATOM 2472 N N . LYS B 1 111 ? -21.993 -16.443 1.262 1.00 18.27 155 LYS B N 1
ATOM 2473 C CA . LYS B 1 111 ? -23.033 -17.369 1.725 1.00 18.02 155 LYS B CA 1
ATOM 2474 C C . LYS B 1 111 ? -24.051 -17.699 0.637 1.00 15.58 155 LYS B C 1
ATOM 2475 O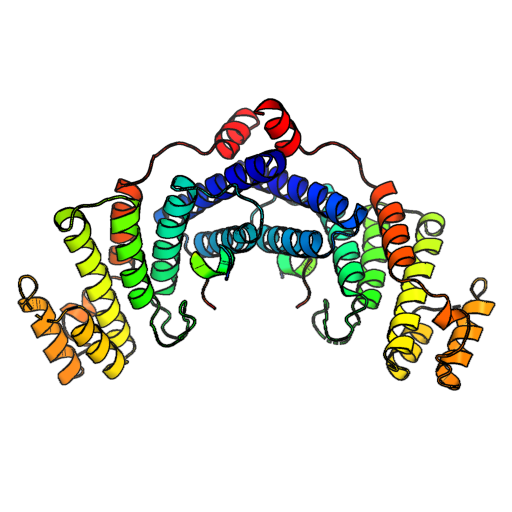 O . LYS B 1 111 ? -24.451 -18.854 0.493 1.00 16.23 155 LYS B O 1
ATOM 2481 N N . LEU B 1 112 ? -24.479 -16.683 -0.108 1.00 17.05 156 LEU B N 1
ATOM 2482 C CA . LEU B 1 112 ? -25.422 -16.871 -1.208 1.00 16.32 156 LEU B CA 1
ATOM 2483 C C . LEU B 1 112 ? -24.854 -17.806 -2.266 1.00 16.58 156 LEU B C 1
ATOM 2484 O O . LEU B 1 112 ? -25.526 -18.751 -2.686 1.00 16.29 156 LEU B O 1
ATOM 2489 N N . VAL B 1 113 ? -23.618 -17.541 -2.690 1.00 16.07 157 VAL B N 1
ATOM 2490 C CA . VAL B 1 113 ? -22.961 -18.367 -3.706 1.00 13.74 157 VAL B CA 1
ATOM 2491 C C . VAL B 1 113 ? -22.816 -19.806 -3.219 1.00 12.79 157 VAL B C 1
ATOM 2492 O O . VAL B 1 113 ? -23.099 -20.740 -3.966 1.00 15.30 157 VAL B O 1
ATOM 2496 N N . LYS B 1 114 ? -22.384 -19.981 -1.971 1.00 13.18 158 LYS B N 1
ATOM 2497 C CA . LYS B 1 114 ? -22.256 -21.316 -1.382 1.00 13.62 158 LYS B CA 1
ATOM 2498 C C . LYS B 1 114 ? -23.603 -22.035 -1.326 1.00 15.00 158 LYS B C 1
ATOM 2499 O O . LYS B 1 114 ? -23.693 -23.227 -1.639 1.00 15.11 158 LYS B O 1
ATOM 2505 N N . GLU B 1 115 ? -24.645 -21.306 -0.926 1.00 15.80 159 GLU B N 1
ATOM 2506 C CA . GLU B 1 115 ? -26.002 -21.850 -0.866 1.00 17.22 159 GLU B CA 1
ATOM 2507 C C . GLU B 1 115 ? -26.451 -22.295 -2.255 1.00 15.35 159 GLU B C 1
ATOM 2508 O O . GLU B 1 115 ? -26.943 -23.411 -2.426 1.00 15.58 159 GLU B O 1
ATOM 2514 N N . ALA B 1 116 ? -26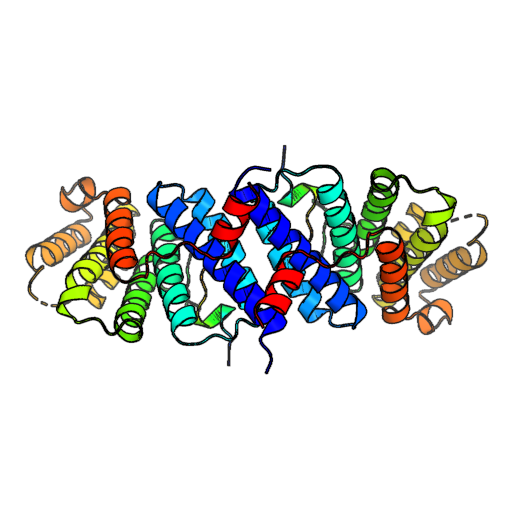.264 -21.416 -3.239 1.00 16.22 160 ALA B N 1
ATOM 2515 C CA . ALA B 1 116 ? -26.617 -21.703 -4.627 1.00 15.58 160 ALA B CA 1
ATOM 2516 C C . ALA B 1 116 ? -25.855 -22.908 -5.172 1.00 13.80 160 ALA B C 1
ATOM 2517 O O . ALA B 1 116 ? -26.436 -23.756 -5.848 1.00 15.86 160 ALA B O 1
ATOM 2519 N N . ALA B 1 117 ? -24.558 -22.978 -4.873 1.00 13.57 161 ALA B N 1
ATOM 2520 C CA . ALA B 1 117 ? -23.708 -24.069 -5.353 1.00 12.10 161 ALA B CA 1
ATOM 2521 C C . ALA B 1 117 ? -24.229 -25.426 -4.909 1.00 12.35 161 ALA B C 1
ATOM 2522 O O . ALA B 1 117 ? -24.271 -26.371 -5.696 1.00 14.14 161 ALA B O 1
ATOM 2524 N N . VAL B 1 118 ? -24.634 -25.515 -3.646 1.00 11.49 162 VAL B N 1
ATOM 2525 C CA . VAL B 1 118 ? -25.166 -26.757 -3.092 1.00 12.63 162 VAL B CA 1
ATOM 2526 C C . VAL B 1 118 ? -26.549 -27.076 -3.661 1.00 12.29 162 VAL B C 1
ATOM 2527 O O . VAL B 1 118 ? -26.806 -28.203 -4.075 1.00 11.84 162 VAL B O 1
ATOM 2531 N N . ILE B 1 119 ? -27.427 -26.075 -3.678 1.00 13.10 163 ILE B N 1
ATOM 2532 C CA . ILE B 1 119 ? -28.802 -26.251 -4.144 1.00 14.82 163 ILE B CA 1
ATOM 2533 C C . ILE B 1 119 ? -28.870 -26.682 -5.615 1.00 14.79 163 ILE B C 1
ATOM 2534 O O . ILE B 1 119 ? -29.635 -27.582 -5.962 1.00 15.94 163 ILE B O 1
ATOM 2539 N N . ILE B 1 120 ? -28.062 -26.052 -6.466 1.00 13.62 164 ILE B N 1
ATOM 2540 C CA . ILE B 1 120 ? -28.016 -26.404 -7.889 1.00 14.72 164 ILE B CA 1
ATOM 2541 C C . ILE B 1 120 ? -27.632 -27.871 -8.102 1.00 14.22 164 ILE B C 1
ATOM 2542 O O . ILE B 1 120 ? -28.252 -28.564 -8.911 1.00 16.18 164 ILE B O 1
ATOM 2547 N N . CYS B 1 121 ? -26.626 -28.342 -7.370 1.00 13.19 165 CYS B N 1
ATOM 2548 C CA . CYS B 1 121 ? -26.257 -29.756 -7.411 1.00 14.60 165 CYS B CA 1
ATOM 2549 C C . CYS B 1 121 ? -27.403 -30.657 -6.961 1.00 16.83 165 CYS B C 1
ATOM 2550 O O . CYS B 1 121 ? -27.652 -31.695 -7.573 1.00 17.56 165 CYS B O 1
ATOM 2553 N N . ILE B 1 122 ? -28.098 -30.254 -5.897 1.00 16.30 166 ILE B N 1
ATOM 2554 C CA . ILE B 1 122 ? -29.257 -31.002 -5.396 1.00 17.99 166 ILE B CA 1
ATOM 2555 C C . ILE B 1 122 ? -30.373 -31.082 -6.443 1.00 16.62 166 ILE B C 1
ATOM 2556 O O . ILE B 1 122 ? -30.914 -32.160 -6.696 1.00 19.37 166 ILE B O 1
ATOM 2561 N N . LYS B 1 123 ? -30.701 -29.943 -7.050 1.00 16.22 167 LYS B N 1
ATOM 2562 C CA . LYS B 1 123 ? -31.756 -29.871 -8.065 1.00 18.37 167 LYS B CA 1
ATOM 2563 C C . LYS B 1 123 ? -31.436 -30.725 -9.289 1.00 19.12 167 LYS B C 1
ATOM 2564 O O . LYS B 1 123 ? -32.340 -31.202 -9.975 1.00 26.60 167 LYS B O 1
ATOM 2570 N N . ASN B 1 124 ? -30.146 -30.905 -9.556 1.00 18.28 168 ASN B N 1
ATOM 2571 C CA . ASN B 1 124 ? -29.675 -31.764 -10.640 1.00 19.20 168 ASN B CA 1
ATOM 2572 C C . ASN B 1 124 ? -29.442 -33.197 -10.176 1.00 18.33 168 ASN B C 1
ATOM 2573 O O . ASN B 1 124 ? -28.907 -34.017 -10.925 1.00 21.51 168 ASN B O 1
ATOM 2578 N N . LYS B 1 125 ? -29.846 -33.482 -8.938 1.00 19.17 169 LYS B N 1
ATOM 2579 C CA . LYS B 1 125 ? -29.655 -34.787 -8.294 1.00 19.90 169 LYS B CA 1
ATOM 2580 C C . LYS B 1 125 ? -28.189 -35.225 -8.246 1.00 17.94 169 LYS B C 1
ATOM 2581 O O . LYS B 1 125 ? -27.881 -36.416 -8.269 1.00 19.32 169 LYS B O 1
ATOM 2587 N N . GLU B 1 126 ? -27.293 -34.245 -8.172 1.00 17.03 170 GLU B N 1
ATOM 2588 C CA . GLU B 1 126 ? -25.870 -34.504 -8.009 1.00 18.36 170 GLU B CA 1
ATOM 2589 C C . GLU B 1 126 ? -25.535 -34.439 -6.525 1.00 16.61 170 GLU B C 1
ATOM 2590 O O . GLU B 1 126 ? -24.906 -33.491 -6.052 1.00 16.42 170 GLU B O 1
ATOM 2596 N N . PHE B 1 127 ? -25.967 -35.456 -5.794 1.00 17.15 171 PHE B N 1
ATOM 2597 C CA . PHE B 1 127 ? -25.910 -35.431 -4.338 1.00 18.77 171 PHE B CA 1
ATOM 2598 C C . PHE B 1 127 ? -24.502 -35.525 -3.768 1.00 16.73 171 PHE B C 1
ATOM 2599 O O . PHE B 1 127 ? -24.197 -34.871 -2.773 1.00 19.63 171 PHE B O 1
ATOM 2607 N N . GLU B 1 128 ? -23.648 -36.322 -4.400 1.00 19.06 172 GLU B N 1
ATOM 2608 C CA . GLU B 1 128 ? -22.258 -36.441 -3.970 1.00 18.55 172 GLU B CA 1
ATOM 2609 C C . GLU B 1 128 ? -21.507 -35.120 -4.154 1.00 18.72 172 GLU B C 1
ATOM 2610 O O . GLU B 1 128 ? -20.708 -34.740 -3.300 1.00 18.38 172 GLU B O 1
ATOM 2616 N N . LYS B 1 129 ? -21.773 -34.419 -5.256 1.00 18.65 173 LYS B N 1
ATOM 2617 C CA . LYS B 1 129 ? -21.175 -33.100 -5.490 1.00 17.76 173 LYS B CA 1
ATOM 2618 C C . LYS B 1 129 ? -21.643 -32.079 -4.457 1.00 15.47 173 LYS B C 1
ATOM 2619 O O . LYS B 1 129 ? -20.829 -31.354 -3.887 1.00 15.47 173 LYS B O 1
ATOM 2625 N N . ALA B 1 130 ? -22.953 -32.027 -4.230 1.00 15.71 174 ALA B N 1
ATOM 2626 C CA . ALA B 1 130 ? -23.539 -31.123 -3.240 1.00 16.27 174 ALA B CA 1
ATOM 2627 C C . ALA B 1 130 ? -22.941 -31.375 -1.863 1.00 15.31 174 ALA B C 1
ATOM 2628 O O . ALA B 1 130 ? -22.598 -30.438 -1.147 1.00 15.35 174 ALA B O 1
ATOM 2630 N N . SER B 1 131 ? -22.820 -32.654 -1.513 1.00 16.85 175 SER B N 1
ATOM 2631 C CA . SER B 1 131 ? -22.244 -33.079 -0.243 1.00 19.03 175 SER B CA 1
ATOM 2632 C C . SER B 1 131 ? -20.799 -32.610 -0.101 1.00 20.72 175 SER B C 1
ATOM 2633 O O . SER B 1 131 ? -20.405 -32.122 0.958 1.00 21.32 175 SER B O 1
ATOM 2636 N N . LYS B 1 132 ? -20.019 -32.752 -1.173 1.00 21.01 176 LYS B N 1
ATOM 2637 C CA . LYS B 1 132 ? -18.629 -32.296 -1.189 1.00 23.65 176 LYS B CA 1
ATOM 2638 C C . LYS B 1 132 ? -18.528 -30.773 -1.065 1.00 22.52 176 LYS B C 1
ATOM 2639 O O . LYS B 1 132 ? -17.689 -30.265 -0.320 1.00 25.18 176 LYS B O 1
ATOM 2645 N N . ILE B 1 133 ? -19.383 -30.056 -1.791 1.00 18.23 177 ILE B N 1
ATOM 2646 C CA . ILE B 1 133 ? -19.416 -28.592 -1.728 1.00 16.59 177 ILE B CA 1
ATOM 2647 C C . ILE B 1 133 ? -19.786 -28.117 -0.325 1.00 17.59 177 ILE B C 1
ATOM 2648 O O . ILE B 1 133 ? -19.129 -27.239 0.238 1.00 16.65 177 ILE B O 1
ATOM 2653 N N . LEU B 1 134 ? -20.839 -28.715 0.227 1.00 19.79 178 LEU B N 1
ATOM 2654 C CA . LEU B 1 134 ? -21.319 -28.391 1.564 1.00 22.34 178 LEU B CA 1
ATOM 2655 C C . LEU B 1 134 ? -20.219 -28.600 2.602 1.00 23.44 178 LEU B C 1
ATOM 2656 O O . LEU B 1 134 ? -19.979 -27.732 3.440 1.00 27.16 178 LEU B O 1
ATOM 2661 N N . LYS B 1 135 ? -19.553 -29.749 2.528 1.00 26.58 179 LYS B N 1
ATOM 2662 C CA . LYS B 1 135 ? -18.415 -30.057 3.389 1.00 31.31 179 LYS B CA 1
ATOM 2663 C C . LYS B 1 135 ? -17.299 -29.019 3.258 1.00 29.89 179 LYS B C 1
ATOM 2664 O O . LYS B 1 135 ? -16.809 -28.495 4.257 1.00 33.88 179 LYS B O 1
ATOM 2670 N N . LYS B 1 136 ? -16.916 -28.722 2.019 1.00 24.71 180 LYS B N 1
ATOM 2671 C CA . LYS B 1 136 ? -15.755 -27.880 1.734 1.00 25.48 180 LYS B CA 1
ATOM 2672 C C . LYS B 1 136 ? -15.938 -26.398 2.095 1.00 29.08 180 LYS B C 1
ATOM 2673 O O . LYS B 1 136 ? -14.993 -25.750 2.553 1.00 30.27 180 LYS B O 1
ATOM 2679 N N . HIS B 1 137 ? -17.146 -25.871 1.912 1.00 25.31 181 HIS B N 1
ATOM 2680 C CA . HIS B 1 137 ? -17.363 -24.428 2.027 1.00 25.15 181 HIS B CA 1
ATOM 2681 C C . HIS B 1 137 ? -18.271 -23.981 3.169 1.00 27.76 181 HIS B C 1
ATOM 2682 O O . HIS B 1 137 ? -18.240 -22.815 3.565 1.00 26.95 181 HIS B O 1
ATOM 2689 N N . MET B 1 138 ? -19.077 -24.894 3.696 1.00 30.40 182 MET B N 1
ATOM 2690 C CA . MET B 1 138 ? -20.040 -24.517 4.721 1.00 37.58 182 MET B CA 1
ATOM 2691 C C . MET B 1 138 ? -19.758 -25.158 6.079 1.00 47.59 182 MET B C 1
ATOM 2692 O O . MET B 1 138 ? -20.555 -25.021 7.003 1.00 55.57 182 MET B O 1
ATOM 2697 N N . SER B 1 139 ? -18.615 -25.833 6.196 1.00 51.41 183 SER B N 1
ATOM 2698 C CA . SER B 1 139 ? -18.229 -26.524 7.431 1.00 73.99 183 SER B CA 1
ATOM 2699 C C . SER B 1 139 ? -18.136 -25.583 8.634 1.00 88.15 183 SER B C 1
ATOM 2700 O O . SER B 1 139 ? -18.867 -25.737 9.612 1.00 89.60 183 SER B O 1
ATOM 2703 N N . PRO B 1 142 ? -21.556 -22.015 11.545 1.00 75.54 186 PRO B N 1
ATOM 2704 C CA . PRO B 1 142 ? -21.491 -21.305 12.816 1.00 69.56 186 PRO B CA 1
ATOM 2705 C C . PRO B 1 142 ? -22.654 -20.331 12.978 1.00 65.19 186 PRO B C 1
ATOM 2706 O O . PRO B 1 142 ? -23.261 -20.256 14.042 1.00 71.92 186 PRO B O 1
ATOM 2708 N N . THR B 1 143 ? -22.948 -19.587 11.915 1.00 68.48 187 THR B N 1
ATOM 2709 C CA . THR B 1 143 ? -24.041 -18.621 11.898 1.00 72.26 187 THR B CA 1
ATOM 2710 C C . THR B 1 143 ? -25.200 -19.158 11.073 1.00 70.45 187 THR B C 1
ATOM 2711 O O . THR B 1 143 ? -26.352 -19.139 11.503 1.00 78.77 187 THR B O 1
ATOM 2713 N N . THR B 1 144 ? -24.874 -19.634 9.877 1.00 73.73 188 THR B N 1
ATOM 2714 C CA . THR B 1 144 ? -25.836 -20.287 9.011 1.00 68.35 188 THR B CA 1
ATOM 2715 C C . THR B 1 144 ? -25.860 -21.772 9.348 1.00 66.54 188 THR B C 1
ATOM 2716 O O . THR B 1 144 ? -25.618 -22.621 8.488 1.00 64.21 188 THR B O 1
ATOM 2718 N N . GLN B 1 145 ? -26.142 -22.071 10.615 1.00 59.26 189 GLN B N 1
ATOM 2719 C CA . GLN B 1 145 ? -26.186 -23.443 11.108 1.00 57.44 189 GLN B CA 1
ATOM 2720 C C . GLN B 1 145 ? -27.469 -24.141 10.690 1.00 55.34 189 GLN B C 1
ATOM 2721 O O . GLN B 1 145 ? -27.449 -25.304 10.288 1.00 52.21 189 GLN B O 1
ATOM 2723 N N . LYS B 1 146 ? -28.583 -23.420 10.792 1.00 52.61 190 LYS B N 1
ATOM 2724 C CA . LYS B 1 146 ? -29.893 -23.942 10.415 1.00 43.95 190 LYS B CA 1
ATOM 2725 C C . LYS B 1 146 ? -29.910 -24.370 8.950 1.00 37.80 190 LYS B C 1
ATOM 2726 O O . LYS B 1 146 ? -30.448 -25.428 8.614 1.00 32.95 190 LYS B O 1
ATOM 2728 N N . LEU B 1 147 ? -29.308 -23.549 8.092 1.00 40.76 191 LEU B N 1
ATOM 2729 C CA . LEU B 1 147 ? -29.240 -23.838 6.662 1.00 37.62 191 LEU B CA 1
ATOM 2730 C C . LEU B 1 147 ? -28.328 -25.024 6.345 1.00 41.47 191 LEU B C 1
ATOM 2731 O O . LEU B 1 147 ? -28.729 -25.939 5.624 1.00 38.00 191 LEU B O 1
ATOM 2736 N N . ARG B 1 148 ? -27.108 -24.998 6.880 1.00 43.56 192 ARG B N 1
ATOM 2737 C CA . ARG B 1 148 ? -26.147 -26.083 6.677 1.00 38.17 192 ARG B CA 1
ATOM 2738 C C . ARG B 1 148 ? -26.742 -27.421 7.100 1.00 36.44 192 ARG B C 1
ATOM 2739 O O . ARG B 1 148 ? -26.560 -28.434 6.420 1.00 36.94 192 ARG B O 1
ATOM 2747 N N . ASN B 1 149 ? -27.459 -27.415 8.222 1.00 33.64 193 ASN B N 1
ATOM 2748 C CA . ASN B 1 149 ? -28.127 -28.615 8.717 1.00 35.62 193 ASN B CA 1
ATOM 2749 C C . ASN B 1 149 ? -29.307 -29.041 7.851 1.00 33.54 193 ASN B C 1
ATOM 2750 O O . ASN B 1 149 ? -29.513 -30.236 7.627 1.00 32.64 193 ASN B O 1
ATOM 2755 N N . ASP B 1 150 ? -30.080 -28.062 7.381 1.00 33.72 194 ASP B N 1
ATOM 2756 C CA . ASP B 1 150 ? -31.164 -28.312 6.432 1.00 35.33 194 ASP B CA 1
ATOM 2757 C C . ASP B 1 150 ? -30.621 -28.970 5.173 1.00 30.32 194 ASP B C 1
ATOM 2758 O O . ASP B 1 150 ? -31.117 -30.011 4.744 1.00 30.55 194 ASP B O 1
ATOM 2763 N N . LEU B 1 151 ? -29.587 -28.359 4.600 1.00 34.81 195 LEU B N 1
ATOM 2764 C CA . LEU B 1 151 ? -28.951 -28.867 3.389 1.00 27.32 195 LEU B CA 1
ATOM 2765 C C . LEU B 1 151 ? -28.349 -30.254 3.596 1.00 25.02 195 LEU B C 1
ATOM 2766 O O . LEU B 1 151 ? -28.439 -31.104 2.711 1.00 26.61 195 LEU B O 1
ATOM 2771 N N . LEU B 1 152 ? -27.753 -30.482 4.766 1.00 28.21 196 LEU B N 1
ATOM 2772 C CA . LEU B 1 152 ? -27.193 -31.794 5.097 1.00 29.71 196 LEU B CA 1
ATOM 2773 C C . LEU B 1 152 ? -28.254 -32.887 5.173 1.00 26.62 196 LEU B C 1
ATOM 2774 O O . LEU B 1 152 ? -28.017 -34.011 4.735 1.00 27.09 196 LEU B O 1
ATOM 2779 N N . ASN B 1 153 ? -29.418 -32.555 5.724 1.00 29.14 197 ASN B N 1
ATOM 2780 C CA . ASN B 1 153 ? -30.529 -33.498 5.777 1.00 30.56 197 ASN B CA 1
ATOM 2781 C C . ASN B 1 153 ? -31.172 -33.697 4.411 1.00 30.03 197 ASN B C 1
ATOM 2782 O O . ASN B 1 153 ? -31.525 -34.816 4.045 1.00 28.93 197 ASN B O 1
ATOM 2787 N N . ILE B 1 154 ? -31.320 -32.604 3.665 1.00 29.28 198 ILE B N 1
ATOM 2788 C CA . ILE B 1 154 ? -31.831 -32.652 2.294 1.00 29.86 198 ILE B CA 1
ATOM 2789 C C . ILE B 1 154 ? -30.993 -33.603 1.430 1.00 24.44 198 ILE B C 1
ATOM 2790 O O . ILE B 1 154 ? -31.540 -34.433 0.706 1.00 24.94 198 ILE B O 1
ATOM 2795 N N . ILE B 1 155 ? -29.670 -33.480 1.527 1.00 23.59 199 ILE B N 1
ATOM 2796 C CA . ILE B 1 155 ? -28.735 -34.324 0.777 1.00 24.90 199 ILE B CA 1
ATOM 2797 C C . ILE B 1 155 ? -28.847 -35.787 1.194 1.00 26.77 199 ILE B C 1
ATOM 2798 O O . ILE B 1 155 ? -29.064 -36.664 0.352 1.00 29.20 199 ILE B O 1
ATOM 2803 N N . ARG B 1 156 ? -28.707 -36.031 2.495 1.00 27.06 200 ARG B N 1
ATOM 2804 C CA . ARG B 1 156 ? -28.779 -37.372 3.068 1.00 27.81 200 ARG B CA 1
ATOM 2805 C C . ARG B 1 156 ? -30.078 -38.085 2.691 1.00 26.96 200 ARG B C 1
ATOM 2806 O O . ARG B 1 156 ? -30.078 -39.285 2.405 1.00 26.07 200 ARG B O 1
ATOM 2814 N N . GLU B 1 157 ? -31.173 -37.329 2.676 1.00 27.31 201 GLU B N 1
ATOM 2815 C CA . GLU B 1 157 ? -32.503 -37.883 2.430 1.00 30.73 201 GLU B CA 1
ATOM 2816 C C . GLU B 1 157 ? -32.953 -37.730 0.975 1.00 33.93 201 GLU B C 1
ATOM 2817 O O . GLU B 1 157 ? -34.046 -38.177 0.615 1.00 35.84 201 GLU B O 1
ATOM 2823 N N . LYS B 1 158 ? -32.106 -37.111 0.148 1.00 35.18 202 LYS B N 1
ATOM 2824 C CA . LYS B 1 158 ? -32.421 -36.828 -1.260 1.00 32.72 202 LYS B CA 1
ATOM 2825 C C . LYS B 1 158 ? -33.785 -36.151 -1.398 1.00 34.66 202 LYS B C 1
ATOM 2826 O O . LYS B 1 158 ? -34.603 -36.532 -2.238 1.00 39.69 202 LYS B O 1
ATOM 2832 N N . ASN B 1 159 ? -34.017 -35.143 -0.561 1.00 34.16 203 ASN B N 1
ATOM 2833 C CA . ASN B 1 159 ? -35.315 -34.493 -0.472 1.00 35.11 203 ASN B CA 1
ATOM 2834 C C . ASN B 1 159 ? -35.380 -33.207 -1.293 1.00 37.93 203 ASN B C 1
ATOM 2835 O O . ASN B 1 159 ? -35.198 -32.107 -0.762 1.00 35.28 203 ASN B O 1
ATOM 2840 N N . LEU B 1 160 ? -35.643 -33.356 -2.589 1.00 38.46 204 LEU B N 1
ATOM 2841 C CA . LEU B 1 160 ? -35.789 -32.210 -3.484 1.00 37.49 204 LEU B CA 1
ATOM 2842 C C . LEU B 1 160 ? -37.092 -31.464 -3.233 1.00 43.02 204 LEU B C 1
ATOM 2843 O O . LEU B 1 160 ? -37.237 -30.307 -3.630 1.00 47.26 204 LEU B O 1
ATOM 2848 N N . ALA B 1 161 ? -38.035 -32.134 -2.575 1.00 40.62 205 ALA B N 1
ATOM 2849 C CA . ALA B 1 161 ? -39.343 -31.555 -2.279 1.00 43.71 205 ALA B CA 1
ATOM 2850 C C . ALA B 1 161 ? -39.271 -30.464 -1.212 1.00 40.26 205 ALA B C 1
ATOM 2851 O O . ALA B 1 161 ? -40.198 -29.664 -1.071 1.00 44.15 205 ALA B O 1
ATOM 2853 N N . HIS B 1 162 ? -38.163 -30.440 -0.472 1.00 34.15 206 HIS B N 1
ATOM 2854 C CA . HIS B 1 162 ? -37.969 -29.518 0.645 1.00 36.08 206 HIS B CA 1
ATOM 2855 C C . HIS B 1 162 ? -38.186 -28.058 0.245 1.00 33.90 206 HIS B C 1
ATOM 2856 O O . HIS B 1 162 ? -37.821 -27.660 -0.864 1.00 35.74 206 HIS B O 1
ATOM 2863 N N . PRO B 1 163 ? -38.799 -27.262 1.145 1.00 36.59 207 PRO B N 1
ATOM 2864 C CA . PRO B 1 163 ? -38.997 -25.825 0.936 1.00 34.85 207 PRO B CA 1
ATOM 2865 C C . PRO B 1 163 ? -37.720 -25.085 0.532 1.00 36.26 207 PRO B C 1
ATOM 2866 O O . PRO B 1 163 ? -37.762 -24.260 -0.379 1.00 36.06 207 PRO B O 1
ATOM 2870 N N . VAL B 1 164 ? -36.603 -25.383 1.194 1.00 36.62 208 VAL B N 1
ATOM 2871 C CA . VAL B 1 164 ? -35.312 -24.758 0.873 1.00 35.66 208 VAL B CA 1
ATOM 2872 C C . VAL B 1 164 ? -34.962 -24.927 -0.610 1.00 33.39 208 VAL B C 1
ATOM 2873 O O . VAL B 1 164 ? -34.490 -23.990 -1.259 1.00 31.86 208 VAL B O 1
ATOM 2877 N N . ILE B 1 165 ? -35.219 -26.117 -1.143 1.00 29.90 209 ILE B N 1
ATOM 2878 C CA . ILE B 1 165 ? -34.951 -26.409 -2.548 1.00 27.28 209 ILE B CA 1
ATOM 2879 C C . ILE B 1 165 ? -36.008 -25.786 -3.462 1.00 27.41 209 ILE B C 1
ATOM 2880 O O . ILE B 1 165 ? -35.673 -25.137 -4.450 1.00 31.15 209 ILE B O 1
ATOM 2885 N N . GLN B 1 166 ? -37.280 -25.981 -3.123 1.00 30.57 210 GLN B N 1
ATOM 2886 C CA . GLN B 1 166 ? -38.385 -25.491 -3.944 1.00 32.38 210 GLN B CA 1
ATOM 2887 C C . GLN B 1 166 ? -38.498 -23.966 -3.976 1.00 34.46 210 GLN B C 1
ATOM 2888 O O . GLN B 1 166 ? -38.863 -23.393 -5.003 1.00 44.06 210 GLN B O 1
ATOM 2894 N N . ASN B 1 167 ? -38.189 -23.319 -2.853 1.00 36.30 211 ASN B N 1
ATOM 2895 C CA . ASN B 1 167 ? -38.242 -21.857 -2.757 1.00 33.77 211 ASN B CA 1
ATOM 2896 C C . ASN B 1 167 ? -37.064 -21.160 -3.426 1.00 33.11 211 ASN B C 1
ATOM 2897 O O . ASN B 1 167 ? -37.083 -19.939 -3.608 1.00 34.84 211 ASN B O 1
ATOM 2902 N N . PHE B 1 168 ? -36.038 -21.929 -3.777 1.00 27.57 212 PHE B N 1
ATOM 2903 C CA . PHE B 1 168 ? -34.829 -21.345 -4.339 1.00 21.05 212 PHE B CA 1
ATOM 2904 C C . PHE B 1 168 ? -35.066 -20.785 -5.737 1.00 18.33 212 PHE B C 1
ATOM 2905 O O . PHE B 1 168 ? -35.626 -21.454 -6.604 1.00 23.42 212 PHE B O 1
ATOM 2913 N N . SER B 1 169 ? -34.635 -19.546 -5.939 1.00 17.11 213 SER B N 1
ATOM 2914 C CA . SER B 1 169 ? -34.775 -18.883 -7.224 1.00 17.36 213 SER B CA 1
ATOM 2915 C C . SER B 1 169 ? -33.404 -18.469 -7.735 1.00 14.37 213 SER B C 1
ATOM 2916 O O . SER B 1 169 ? -32.766 -17.588 -7.154 1.00 14.97 213 SER B O 1
ATOM 2919 N N . TYR B 1 170 ? -32.943 -19.105 -8.811 1.00 12.45 214 TYR B N 1
ATOM 2920 C CA . TYR B 1 170 ? -31.632 -18.761 -9.355 1.00 13.04 214 TYR B CA 1
ATOM 2921 C C . TYR B 1 170 ? -31.618 -17.333 -9.891 1.00 10.57 214 TYR B C 1
ATOM 2922 O O . TYR B 1 170 ? -30.603 -16.643 -9.790 1.00 11.59 214 TYR B O 1
ATOM 2931 N N . GLU B 1 171 ? -32.744 -16.895 -10.447 1.00 10.91 215 GLU B N 1
ATOM 2932 C CA . GLU B 1 171 ? -32.865 -15.527 -10.942 1.00 11.77 215 GLU B CA 1
ATOM 2933 C C . GLU B 1 171 ? -32.673 -14.506 -9.821 1.00 11.84 215 GLU B C 1
ATOM 2934 O O . GLU B 1 171 ? -31.907 -13.556 -9.970 1.00 13.85 215 GLU B O 1
ATOM 2940 N N . THR B 1 172 ? -33.369 -14.710 -8.705 1.00 12.82 216 THR B N 1
ATOM 2941 C CA . THR B 1 172 ? -33.211 -13.860 -7.527 1.00 15.22 216 THR B CA 1
ATOM 2942 C C . THR B 1 172 ? -31.756 -13.860 -7.052 1.00 13.71 216 THR B C 1
ATOM 2943 O O . THR B 1 172 ? -31.189 -12.802 -6.759 1.00 13.56 216 THR B O 1
ATOM 2947 N N . PHE B 1 173 ? -31.158 -15.048 -6.996 1.00 11.43 217 PHE B N 1
ATOM 2948 C CA . PHE B 1 173 ? -29.775 -15.199 -6.566 1.00 11.07 217 PHE B CA 1
ATOM 2949 C C . PHE B 1 173 ? -28.803 -14.419 -7.442 1.00 11.53 217 PHE B C 1
ATOM 2950 O O . PHE B 1 173 ? -27.983 -13.656 -6.926 1.00 11.86 217 PHE B O 1
ATOM 2958 N N . GLN B 1 174 ? -28.878 -14.617 -8.757 1.00 11.65 218 GLN B N 1
ATOM 2959 C CA . GLN B 1 174 ? -27.896 -14.000 -9.647 1.00 9.93 218 GLN B CA 1
ATOM 2960 C C . GLN B 1 174 ? -28.033 -12.488 -9.697 1.00 9.52 218 GLN B C 1
ATOM 2961 O O . GLN B 1 174 ? -27.033 -11.778 -9.807 1.00 9.50 218 GLN B O 1
ATOM 2967 N N . GLN B 1 175 ? -29.263 -11.998 -9.584 1.00 10.19 219 GLN B N 1
ATOM 2968 C CA . GLN B 1 175 ? -29.490 -10.557 -9.537 1.00 11.98 219 GLN B CA 1
ATOM 2969 C C . GLN B 1 175 ? -28.991 -9.945 -8.224 1.00 9.99 219 GLN B C 1
ATOM 2970 O O . GLN B 1 175 ? -28.529 -8.803 -8.201 1.00 10.40 219 GLN B O 1
ATOM 2976 N N . LYS B 1 176 ? -29.070 -10.711 -7.138 1.00 11.72 220 LYS B N 1
ATOM 2977 C CA . LYS B 1 176 ? -28.493 -10.291 -5.862 1.00 12.88 220 LYS B CA 1
ATOM 2978 C C . LYS B 1 176 ? -26.973 -10.195 -5.956 1.00 11.78 220 LYS B C 1
ATOM 2979 O O . LYS B 1 176 ? -26.368 -9.272 -5.409 1.00 13.50 220 LYS B O 1
ATOM 2985 N N . MET B 1 177 ? -26.361 -11.146 -6.657 1.00 10.30 221 MET B N 1
ATOM 2986 C CA . MET B 1 177 ? -24.911 -11.145 -6.836 1.00 11.05 221 MET B CA 1
ATOM 2987 C C . MET B 1 177 ? -24.434 -9.962 -7.668 1.00 10.02 221 MET B C 1
ATOM 2988 O O . MET B 1 177 ? -23.399 -9.364 -7.374 1.00 10.62 221 MET B O 1
ATOM 2993 N N . LEU B 1 178 ? -25.193 -9.630 -8.705 1.00 10.88 222 LEU B N 1
ATOM 2994 C CA . LEU B 1 178 ? -24.870 -8.483 -9.540 1.00 10.27 222 LEU B CA 1
ATOM 2995 C C . LEU B 1 178 ? -24.931 -7.182 -8.745 1.00 10.67 222 LEU B C 1
ATOM 2996 O O . LEU B 1 178 ? -24.057 -6.328 -8.883 1.00 11.97 222 LEU B O 1
ATOM 3001 N N . ARG B 1 179 ? -25.963 -7.031 -7.918 1.00 11.58 223 ARG B N 1
ATOM 3002 C CA . ARG B 1 179 ? -26.091 -5.836 -7.088 1.00 15.00 223 ARG B CA 1
ATOM 3003 C C . ARG B 1 179 ? -24.901 -5.702 -6.156 1.00 13.32 223 ARG B C 1
ATOM 3004 O O . ARG B 1 179 ? -24.357 -4.612 -5.999 1.00 13.91 223 ARG B O 1
ATOM 3012 N N . PHE B 1 180 ? -24.497 -6.815 -5.547 1.00 13.21 224 PHE B N 1
ATOM 3013 C CA . PHE B 1 180 ? -23.321 -6.823 -4.688 1.00 13.73 224 PHE B CA 1
ATOM 3014 C C . PHE B 1 180 ? -22.074 -6.409 -5.461 1.00 12.71 224 PHE B C 1
ATOM 3015 O O . PHE B 1 180 ? -21.361 -5.491 -5.056 1.00 15.21 224 PHE B O 1
ATOM 3023 N N . LEU B 1 181 ? -21.821 -7.089 -6.576 1.00 11.44 225 LEU B N 1
ATOM 3024 C CA . LEU B 1 181 ? -20.641 -6.814 -7.383 1.00 12.25 225 LEU B CA 1
ATOM 3025 C C . LEU B 1 181 ? -20.620 -5.372 -7.904 1.00 15.87 225 LEU B C 1
ATOM 3026 O O . LEU B 1 181 ? -19.576 -4.717 -7.872 1.00 14.19 225 LEU B O 1
ATOM 3031 N N . GLU B 1 182 ? -21.774 -4.876 -8.350 1.00 14.50 226 GLU B N 1
ATOM 3032 C CA . GLU B 1 182 ? -21.870 -3.515 -8.883 1.00 13.85 226 GLU B CA 1
ATOM 3033 C C . GLU B 1 182 ? -21.648 -2.444 -7.822 1.00 14.36 226 GLU B C 1
ATOM 3034 O O . GLU B 1 182 ? -21.219 -1.334 -8.143 1.00 17.39 226 GLU B O 1
ATOM 3040 N N . SER B 1 183 ? -21.932 -2.774 -6.563 1.00 14.75 227 SER B N 1
ATOM 3041 C CA . SER B 1 183 ? -21.790 -1.805 -5.474 1.00 17.03 227 SER B CA 1
ATOM 3042 C C . SER B 1 183 ? -20.332 -1.428 -5.171 1.00 19.29 227 SER B C 1
ATOM 3043 O O . SER B 1 183 ? -20.077 -0.463 -4.447 1.00 20.22 227 SER B O 1
ATOM 3046 N N . HIS B 1 184 ? -19.383 -2.177 -5.732 1.00 17.18 228 HIS B N 1
ATOM 3047 C CA . HIS B 1 184 ? -17.960 -1.894 -5.523 1.00 17.16 228 HIS B CA 1
ATOM 3048 C C . HIS B 1 184 ? -17.275 -1.294 -6.752 1.00 17.72 228 HIS B C 1
ATOM 3049 O O . HIS B 1 184 ? -16.066 -1.057 -6.739 1.00 18.70 228 HIS B O 1
ATOM 3056 N N . LEU B 1 185 ? -18.055 -1.039 -7.800 1.00 18.48 229 LEU B N 1
ATOM 3057 C CA . LEU B 1 185 ? -17.528 -0.512 -9.058 1.00 18.96 229 LEU B CA 1
ATOM 3058 C C . LEU B 1 185 ? -17.855 0.965 -9.235 1.00 23.91 229 LEU B C 1
ATOM 3059 O O . LEU B 1 185 ? -18.825 1.465 -8.660 1.00 25.96 229 LEU B O 1
ATOM 3064 N N . ASP B 1 186 ? -17.045 1.656 -10.035 1.00 28.29 230 ASP B N 1
ATOM 3065 C CA . ASP B 1 186 ? -17.357 3.016 -10.468 1.00 34.04 230 ASP B CA 1
ATOM 3066 C C . ASP B 1 186 ? -18.535 2.962 -11.428 1.00 33.89 230 ASP B C 1
ATOM 3067 O O . ASP B 1 186 ? -18.609 2.067 -12.272 1.00 40.05 230 ASP B O 1
ATOM 3072 N N . ASP B 1 187 ? -19.452 3.917 -11.309 1.00 38.69 231 ASP B N 1
ATOM 3073 C CA . ASP B 1 187 ? -20.612 3.952 -12.196 1.00 43.43 231 ASP B CA 1
ATOM 3074 C C . ASP B 1 187 ? -20.403 4.901 -13.378 1.00 34.99 231 ASP B C 1
ATOM 3075 O O . ASP B 1 187 ? -21.356 5.489 -13.890 1.00 40.60 231 ASP B O 1
ATOM 3080 N N . ALA B 1 188 ? -19.155 5.047 -13.812 1.00 30.07 232 ALA B N 1
ATOM 3081 C CA . ALA B 1 188 ? -18.845 5.929 -14.931 1.00 28.17 232 ALA B CA 1
ATOM 3082 C C . ALA B 1 188 ? -19.280 5.322 -16.259 1.00 22.57 232 ALA B C 1
ATOM 3083 O O . ALA B 1 188 ? -19.177 4.113 -16.471 1.00 25.62 232 ALA B O 1
ATOM 3085 N N . GLU B 1 189 ? -19.776 6.178 -17.144 1.00 18.46 233 GLU B N 1
ATOM 3086 C CA . GLU B 1 189 ? -20.107 5.793 -18.503 1.00 16.54 233 GLU B CA 1
ATOM 3087 C C . GLU B 1 189 ? -18.806 5.609 -19.273 1.00 13.34 233 GLU B C 1
ATOM 3088 O O . GLU B 1 189 ? -17.918 6.457 -19.186 1.00 15.80 233 GLU B O 1
ATOM 3094 N N . PRO B 1 190 ? -18.675 4.494 -20.018 1.00 11.74 234 PRO B N 1
ATOM 3095 C CA . PRO B 1 190 ? -17.440 4.282 -20.770 1.00 11.80 234 PRO B CA 1
ATOM 3096 C C . PRO B 1 190 ? -17.268 5.303 -21.882 1.00 11.33 234 PRO B C 1
ATOM 3097 O O . PRO B 1 190 ? -18.248 5.754 -22.478 1.00 12.02 234 PRO B O 1
ATOM 3101 N N . TYR B 1 191 ? -16.019 5.653 -22.141 1.00 12.77 235 TYR B N 1
ATOM 3102 C CA . TYR B 1 191 ? -15.669 6.644 -23.137 1.00 15.42 235 TYR B CA 1
ATOM 3103 C C . TYR B 1 191 ? -16.317 6.393 -24.502 1.00 14.75 235 TYR B C 1
ATOM 3104 O O . TYR B 1 191 ? -16.869 7.309 -25.085 1.00 15.17 235 TYR B O 1
ATOM 3113 N N . LEU B 1 192 ? -16.268 5.157 -24.990 1.00 13.01 236 LEU B N 1
ATOM 3114 C CA . LEU B 1 192 ? -16.837 4.828 -26.304 1.00 12.76 236 LEU B CA 1
ATOM 3115 C C . LEU B 1 192 ? -18.340 5.119 -26.407 1.00 11.58 236 LEU B C 1
ATOM 3116 O O . LEU B 1 192 ? -18.816 5.573 -27.441 1.00 12.30 236 LEU B O 1
ATOM 3121 N N . LEU B 1 193 ? -19.067 4.866 -25.322 1.00 11.94 237 LEU B N 1
ATOM 3122 C CA . LEU B 1 193 ? -20.485 5.175 -25.253 1.00 11.30 237 LEU B CA 1
ATOM 3123 C C . LEU B 1 193 ? -20.720 6.684 -25.256 1.00 12.08 237 LEU B C 1
ATOM 3124 O O . LEU B 1 193 ? -21.615 7.166 -25.947 1.00 13.31 237 LEU B O 1
ATOM 3129 N N . THR B 1 194 ? -19.917 7.412 -24.481 1.00 8.79 238 THR B N 1
ATOM 3130 C CA . THR B 1 194 ? -19.982 8.873 -24.455 1.00 10.82 238 THR B CA 1
ATOM 3131 C C . THR B 1 194 ? -19.778 9.445 -25.857 1.00 12.56 238 THR B C 1
ATOM 3132 O O . THR B 1 194 ? -20.507 10.344 -26.283 1.00 14.05 238 THR B O 1
ATOM 3136 N N . MET B 1 195 ? -18.794 8.910 -26.574 1.00 15.96 239 MET B N 1
ATOM 3137 C CA . MET B 1 195 ? -18.500 9.367 -27.928 1.00 16.67 239 MET B CA 1
ATOM 3138 C C . MET B 1 195 ? -19.629 9.034 -28.896 1.00 13.38 239 MET B C 1
ATOM 3139 O O . MET B 1 195 ? -19.956 9.835 -29.775 1.00 16.84 239 MET B O 1
ATOM 3144 N N . ALA B 1 196 ? -20.222 7.854 -28.724 1.00 11.09 240 ALA B N 1
ATOM 3145 C CA . ALA B 1 196 ? -21.332 7.402 -29.565 1.00 14.70 240 ALA B CA 1
ATOM 3146 C C . ALA B 1 196 ? -22.586 8.242 -29.358 1.00 16.45 240 ALA B C 1
ATOM 3147 O O . ALA B 1 196 ? -23.320 8.512 -30.311 1.00 18.28 240 ALA B O 1
ATOM 3149 N N . LYS B 1 197 ? -22.833 8.637 -28.110 1.00 16.82 241 LYS B N 1
ATOM 3150 C CA . LYS B 1 197 ? -23.931 9.543 -27.797 1.00 17.34 241 LYS B CA 1
ATOM 3151 C C . LYS B 1 197 ? -23.708 10.902 -28.456 1.00 19.22 241 LYS B C 1
ATOM 3152 O O . LYS B 1 197 ? -24.636 11.481 -29.019 1.00 20.19 241 LYS B O 1
ATOM 3158 N N . LYS B 1 198 ? -22.475 11.401 -28.387 1.00 19.89 242 LYS B N 1
ATOM 3159 C CA . LYS B 1 198 ? -22.097 12.644 -29.061 1.00 22.50 242 LYS B CA 1
ATOM 3160 C C . LYS B 1 198 ? -22.318 12.560 -30.570 1.00 24.08 242 LYS B C 1
ATOM 3161 O O . LYS B 1 198 ? -22.852 13.488 -31.182 1.00 29.04 242 LYS B O 1
ATOM 3167 N N . ALA B 1 199 ? -21.904 11.441 -31.161 1.00 23.05 243 ALA B N 1
ATOM 3168 C CA . ALA B 1 199 ? -22.041 11.220 -32.599 1.00 24.93 243 ALA B CA 1
ATOM 3169 C C . ALA B 1 199 ? -23.496 10.987 -33.000 1.00 28.65 243 ALA B C 1
ATOM 3170 O O . ALA B 1 199 ? -23.895 11.330 -34.114 1.00 32.43 243 ALA B O 1
ATOM 3172 N N . LEU B 1 200 ? -24.266 10.412 -32.073 1.00 38.61 244 LEU B N 1
ATOM 3173 C CA . LEU B 1 200 ? -25.645 9.930 -32.289 1.00 42.75 244 LEU B CA 1
ATOM 3174 C C . LEU B 1 200 ? -25.683 8.562 -32.976 1.00 48.96 244 LEU B C 1
ATOM 3175 O O . LEU B 1 200 ? -25.253 8.400 -34.118 1.00 57.45 244 LEU B O 1
ATOM 3181 N N . SER C 2 1 ? -32.550 -19.127 -41.015 1.00 22.94 497 SER C N 1
ATOM 3182 C CA . SER C 2 1 ? -31.305 -18.566 -41.600 1.00 23.91 497 SER C CA 1
ATOM 3183 C C . SER C 2 1 ? -30.267 -18.293 -40.524 1.00 23.02 497 SER C C 1
ATOM 3184 O O . SER C 2 1 ? -30.605 -17.938 -39.395 1.00 23.62 497 SER C O 1
ATOM 3187 N N . ARG C 2 2 ? -29.001 -18.456 -40.891 1.00 26.48 498 ARG C N 1
ATOM 3188 C CA . ARG C 2 2 ? -27.896 -18.228 -39.972 1.00 30.92 498 ARG C CA 1
ATOM 3189 C C . ARG C 2 2 ? -27.309 -16.842 -40.177 1.00 27.26 498 ARG C C 1
ATOM 3190 O O . ARG C 2 2 ? -27.204 -16.359 -41.306 1.00 30.58 498 ARG C O 1
ATOM 3198 N N . GLY C 2 3 ? -26.923 -16.212 -39.073 1.00 23.90 499 GLY C N 1
ATOM 3199 C CA . GLY C 2 3 ? -26.459 -14.832 -39.086 1.00 21.61 499 GLY C CA 1
ATOM 3200 C C . GLY C 2 3 ? -25.040 -14.618 -39.575 1.00 20.34 499 GLY C C 1
ATOM 3201 O O . GLY C 2 3 ? -24.414 -15.516 -40.146 1.00 17.33 499 GLY C O 1
ATOM 3202 N N . LEU C 2 4 ? -24.538 -13.410 -39.326 1.00 22.14 500 LEU C N 1
ATOM 3203 C CA . LEU C 2 4 ? -23.238 -12.957 -39.819 1.00 23.43 500 LEU C CA 1
ATOM 3204 C C . LEU C 2 4 ? -22.083 -13.841 -39.397 1.00 22.67 500 LEU C C 1
ATOM 3205 O O . LEU C 2 4 ? -21.161 -14.074 -40.178 1.00 23.11 500 LEU C O 1
ATOM 3210 N N . GLU C 2 5 ? -22.128 -14.317 -38.156 1.00 20.55 501 GLU C N 1
ATOM 3211 C CA . GLU C 2 5 ? -21.052 -15.132 -37.610 1.00 20.66 501 GLU C CA 1
ATOM 3212 C C . GLU C 2 5 ? -20.881 -16.425 -38.397 1.00 21.85 501 GLU C C 1
ATOM 3213 O O . GLU C 2 5 ? -19.835 -17.066 -38.328 1.00 23.84 501 GLU C O 1
ATOM 3219 N N . VAL C 2 6 ? -21.913 -16.801 -39.144 1.00 22.55 502 VAL C N 1
ATOM 3220 C CA . VAL C 2 6 ? -21.852 -17.988 -39.977 1.00 20.32 502 VAL C CA 1
ATOM 3221 C C . VAL C 2 6 ? -21.585 -17.597 -41.426 1.00 20.74 502 VAL C C 1
ATOM 3222 O O . VAL C 2 6 ? -20.653 -18.111 -42.042 1.00 22.24 502 VAL C O 1
ATOM 3226 N N . SER C 2 7 ? -22.383 -16.677 -41.961 1.00 21.03 503 SER C N 1
ATOM 3227 C CA . SER C 2 7 ? -22.291 -16.328 -43.382 1.00 21.65 503 SER C CA 1
ATOM 3228 C C . SER C 2 7 ? -21.032 -15.538 -43.739 1.00 22.59 503 SER C C 1
ATOM 3229 O O . SER C 2 7 ? -20.560 -15.593 -44.875 1.00 21.53 503 SER C O 1
ATOM 3232 N N . HIS C 2 8 ? -20.504 -14.796 -42.769 1.00 19.45 504 HIS C N 1
ATOM 3233 C CA . HIS C 2 8 ? -19.274 -14.035 -42.966 1.00 18.16 504 HIS C CA 1
ATOM 3234 C C . HIS C 2 8 ? -18.205 -14.544 -42.012 1.00 19.29 504 HIS C C 1
ATOM 3235 O O . HIS C 2 8 ? -17.347 -13.785 -41.551 1.00 20.64 504 HIS C O 1
ATOM 3242 N N . ARG C 2 9 ? -18.270 -15.844 -41.734 1.00 17.63 505 ARG C N 1
ATOM 3243 C CA . ARG C 2 9 ? -17.383 -16.494 -40.778 1.00 18.45 505 ARG C CA 1
ATOM 3244 C C . ARG C 2 9 ? -15.926 -16.230 -41.111 1.00 19.84 505 ARG C C 1
ATOM 3245 O O . ARG C 2 9 ? -15.490 -16.446 -42.243 1.00 21.97 505 ARG C O 1
ATOM 3253 N N . LEU C 2 10 ? -15.185 -15.760 -40.111 1.00 21.83 506 LEU C N 1
ATOM 3254 C CA . LEU C 2 10 ? -13.786 -15.381 -40.284 1.00 21.15 506 LEU C CA 1
ATOM 3255 C C . LEU C 2 10 ? -12.828 -16.484 -39.848 1.00 23.42 506 LEU C C 1
ATOM 3256 O O . LEU C 2 10 ? -11.849 -16.766 -40.540 1.00 22.01 506 LEU C O 1
ATOM 3261 N N . ALA C 2 11 ? -13.116 -17.099 -38.703 1.00 22.17 507 ALA C N 1
ATOM 3262 C CA . ALA C 2 11 ? -12.277 -18.157 -38.143 1.00 24.22 507 ALA C CA 1
ATOM 3263 C C . ALA C 2 11 ? -12.668 -19.516 -38.710 1.00 26.03 507 ALA C C 1
ATOM 3264 O O . ALA C 2 11 ? -13.821 -19.714 -39.082 1.00 26.34 507 ALA C O 1
ATOM 3266 N N . PRO C 2 12 ? -11.711 -20.463 -38.782 1.00 30.51 508 PRO C N 1
ATOM 3267 C CA . PRO C 2 12 ? -12.091 -21.804 -39.242 1.00 32.80 508 PRO C CA 1
ATOM 3268 C C . PRO C 2 12 ? -13.040 -22.498 -38.260 1.00 38.73 508 PRO C C 1
ATOM 3269 O O . PRO C 2 12 ? -13.027 -22.181 -37.068 1.00 38.50 508 PRO C O 1
ATOM 3273 N N . TRP C 2 13 ? -13.862 -23.420 -38.761 1.00 38.39 509 TRP C N 1
ATOM 3274 C CA . TRP C 2 13 ? -14.789 -24.165 -37.908 1.00 42.50 509 TRP C CA 1
ATOM 3275 C C . TRP C 2 13 ? -14.034 -25.070 -36.946 1.00 43.45 509 TRP C C 1
ATOM 3276 O O . TRP C 2 13 ? -13.013 -25.657 -37.301 1.00 47.93 509 TRP C O 1
ATOM 3288 N N . SER D 2 1 ? 4.883 -18.932 -18.040 1.00 32.36 497 SER D N 1
ATOM 3289 C CA . SER D 2 1 ? 3.607 -18.593 -17.363 1.00 30.38 497 SER D CA 1
ATOM 3290 C C . SER D 2 1 ? 2.514 -18.308 -18.379 1.00 30.40 497 SER D C 1
ATOM 3291 O O . SER D 2 1 ? 2.793 -18.005 -19.541 1.00 32.12 497 SER D O 1
ATOM 3294 N N . ARG D 2 2 ? 1.270 -18.403 -17.922 1.00 29.80 498 ARG D N 1
ATOM 3295 C CA . ARG D 2 2 ? 0.112 -18.190 -18.777 1.00 27.80 498 ARG D CA 1
ATOM 3296 C C . ARG D 2 2 ? -0.447 -16.784 -18.611 1.00 26.56 498 ARG D C 1
ATOM 3297 O O . ARG D 2 2 ? -0.564 -16.276 -17.493 1.00 26.63 498 ARG D O 1
ATOM 3305 N N . GLY D 2 3 ? -0.796 -16.168 -19.736 1.00 21.90 499 GLY D N 1
ATOM 3306 C CA . GLY D 2 3 ? -1.264 -14.793 -19.759 1.00 20.61 499 GLY D CA 1
ATOM 3307 C C . GLY D 2 3 ? -2.681 -14.589 -19.262 1.00 20.39 499 GLY D C 1
ATOM 3308 O O . GLY D 2 3 ? -3.311 -15.507 -18.732 1.00 22.70 499 GLY D O 1
ATOM 3309 N N . LEU D 2 4 ? -3.168 -13.366 -19.456 1.00 20.44 500 LEU D N 1
ATOM 3310 C CA . LEU D 2 4 ? -4.468 -12.911 -18.974 1.00 22.14 500 LEU D CA 1
ATOM 3311 C C . LEU D 2 4 ? -5.635 -13.792 -19.414 1.00 22.67 500 LEU D C 1
ATOM 3312 O O . LEU D 2 4 ? -6.565 -14.028 -18.640 1.00 23.95 500 LEU D O 1
ATOM 3317 N N . GLU D 2 5 ? -5.587 -14.272 -20.654 1.00 20.57 501 GLU D N 1
ATOM 3318 C CA . GLU D 2 5 ? -6.665 -15.097 -21.198 1.00 22.80 501 GLU D CA 1
ATOM 3319 C C . GLU D 2 5 ? -6.839 -16.395 -20.404 1.00 22.72 501 GLU D C 1
ATOM 3320 O O . GLU D 2 5 ? -7.901 -17.017 -20.443 1.00 23.42 501 GLU D O 1
ATOM 3326 N N . VAL D 2 6 ? -5.792 -16.790 -19.685 1.00 21.40 502 VAL D N 1
ATOM 3327 C CA . VAL D 2 6 ? -5.845 -17.972 -18.837 1.00 24.03 502 VAL D CA 1
ATOM 3328 C C . VAL D 2 6 ? -6.102 -17.601 -17.374 1.00 21.16 502 VAL D C 1
ATOM 3329 O O . VAL D 2 6 ? -7.067 -18.070 -16.775 1.00 19.39 502 VAL D O 1
ATOM 3333 N N . SER D 2 7 ? -5.246 -16.757 -16.806 1.00 21.25 503 SER D N 1
ATOM 3334 C CA . SER D 2 7 ? -5.342 -16.394 -15.389 1.00 20.49 503 SER D CA 1
ATOM 3335 C C . SER D 2 7 ? -6.610 -15.613 -15.052 1.00 22.76 503 SER D C 1
ATOM 3336 O O . SER D 2 7 ? -7.115 -15.706 -13.933 1.00 24.18 503 SER D O 1
ATOM 3339 N N 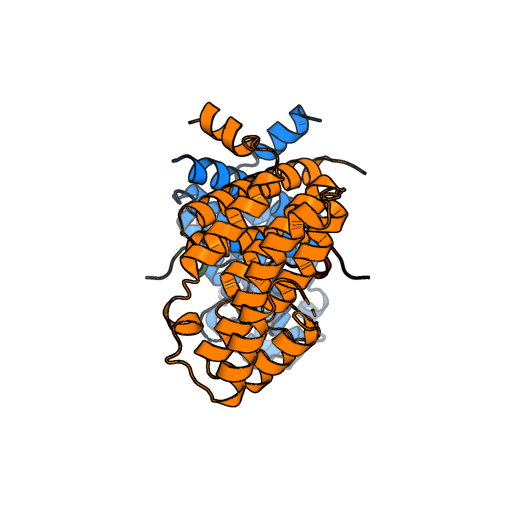. HIS D 2 8 ? -7.102 -14.833 -16.015 1.00 21.15 504 HIS D N 1
ATOM 3340 C CA . HIS D 2 8 ? -8.342 -14.069 -15.852 1.00 20.89 504 HIS D CA 1
ATOM 3341 C C . HIS D 2 8 ? -9.439 -14.578 -16.795 1.00 19.55 504 HIS D C 1
ATOM 3342 O O . HIS D 2 8 ? -10.336 -13.825 -17.184 1.00 18.49 504 HIS D O 1
ATOM 3349 N N . ARG D 2 9 ? -9.359 -15.863 -17.138 1.00 18.79 505 ARG D N 1
ATOM 3350 C CA . ARG D 2 9 ? -10.285 -16.517 -18.067 1.00 16.26 505 ARG D CA 1
ATOM 3351 C C . ARG D 2 9 ? -11.749 -16.210 -17.744 1.00 16.39 505 ARG D C 1
ATOM 3352 O O . ARG D 2 9 ? -12.185 -16.380 -16.605 1.00 17.16 505 ARG D O 1
ATOM 3360 N N . LEU D 2 10 ? -12.500 -15.756 -18.746 1.00 15.63 506 LEU D N 1
ATOM 3361 C CA . LEU D 2 10 ? -13.900 -15.388 -18.542 1.00 15.92 506 LEU D CA 1
ATOM 3362 C C . LEU D 2 10 ? -14.864 -16.509 -18.909 1.00 17.47 506 LEU D C 1
ATOM 3363 O O . LEU D 2 10 ? -15.812 -16.780 -18.178 1.00 20.26 506 LEU D O 1
ATOM 3368 N N . ALA D 2 11 ? -14.616 -17.154 -20.044 1.00 19.29 507 ALA D N 1
ATOM 3369 C CA . ALA D 2 11 ? -15.509 -18.186 -20.563 1.00 23.29 507 ALA D CA 1
ATOM 3370 C C . ALA D 2 11 ? -15.071 -19.565 -20.083 1.00 22.71 507 ALA D C 1
ATOM 3371 O O . ALA D 2 11 ? -13.902 -19.753 -19.753 1.00 24.39 507 ALA D O 1
ATOM 3373 N N . PRO D 2 12 ? -16.003 -20.538 -20.033 1.00 23.60 508 PRO D N 1
ATOM 3374 C CA . PRO D 2 12 ? -15.593 -21.882 -19.618 1.00 27.90 508 PRO D CA 1
ATOM 3375 C C . PRO D 2 12 ? -14.658 -22.541 -20.632 1.00 34.02 508 PRO D C 1
ATOM 3376 O O . PRO D 2 12 ? -14.647 -22.159 -21.806 1.00 34.00 508 PRO D O 1
ATOM 3380 N N . TRP D 2 13 ? -13.875 -23.513 -20.169 1.00 37.70 509 TRP D N 1
ATOM 3381 C CA . TRP D 2 13 ? -12.968 -24.255 -21.041 1.00 46.25 509 TRP D CA 1
ATOM 3382 C C . TRP D 2 13 ? -13.745 -25.121 -22.024 1.00 48.85 509 TRP D C 1
ATOM 3383 O O . TRP D 2 13 ? -14.848 -25.579 -21.730 1.00 48.12 509 TRP D O 1
#